Protein AF-0000000065806824 (afdb_homodimer)

Sequence (542 aa):
MERYPRQRLDDGRWQCVARPQYRYSCAISCLVSIFNHLFNRDMTLDECIAILFPDLKEDPRHYDFGPQASNSAVQSWFKTLCMHYGLSGTSCTIYKEQGRTRTACSKQEALKNIISALNTPRCALLYHCLNHYCIIVGYIISPSTPNRPSNHCVFSGDDGCTLKLLCADGTEAEDVDDSNIWLIVADCGKGTAPLRSLTWEFVHKDISTRPPYAYNARCPERGLLRKTESKGYIPVEIDSVLVNSTGVSTCVRSGGVIKGSSHCIIGFVSDMERYPRQRLDDGRWQCVARPQYRYSCAISCLVSIFNHLFNRDMTLDECIAILFPDLKEDPRHYDFGPQASNSAVQSWFKTLCMHYGLSGTSCTIYKEQGRTRTACSKQEALKNIISALNTPRCALLYHCLNHYCIIVGYIISPSTPNRPSNHCVFSGDDGCTLKLLCADGTEAEDVDDSNIWLIVADCGKGTAPLRSLTWEFVHKDISTRPPYAYNARCPERGLLRKTESKGYIPVEIDSVLVNSTGVSTCVRSGGVIKGSSHCIIGFVSD

Structure (mmCIF, N/CA/C/O backbone):
data_AF-0000000065806824-model_v1
#
loop_
_entity.id
_entity.type
_entity.pdbx_description
1 polymer 'Basic immunoglobulin-like variable motif-containing protein'
#
loop_
_atom_site.group_PDB
_atom_site.id
_atom_site.type_symbol
_atom_site.label_atom_id
_atom_site.label_alt_id
_atom_site.label_comp_id
_atom_site.label_asym_id
_atom_site.label_entity_id
_atom_site.label_seq_id
_atom_site.pdbx_PDB_ins_code
_atom_site.Cartn_x
_atom_site.Cartn_y
_atom_site.Cartn_z
_atom_site.occupancy
_atom_site.B_iso_or_equiv
_atom_site.auth_seq_id
_atom_site.auth_comp_id
_atom_site.auth_asym_id
_atom_site.auth_atom_id
_atom_site.pdbx_PDB_model_num
ATOM 1 N N . MET A 1 1 ? -27.656 11.898 -6.465 1 71.94 1 MET A N 1
ATOM 2 C CA . MET A 1 1 ? -26.609 11.547 -5.496 1 71.94 1 MET A CA 1
ATOM 3 C C . MET A 1 1 ? -25.266 11.398 -6.18 1 71.94 1 MET A C 1
ATOM 5 O O . MET A 1 1 ? -25.156 10.812 -7.258 1 71.94 1 MET A O 1
ATOM 9 N N . GLU A 1 2 ? -24.266 12.023 -5.641 1 86.69 2 GLU A N 1
ATOM 10 C CA . GLU A 1 2 ? -22.938 11.992 -6.258 1 86.69 2 GLU A CA 1
ATOM 11 C C . GLU A 1 2 ? -22.328 10.602 -6.172 1 86.69 2 GLU A C 1
ATOM 13 O O . GLU A 1 2 ? -22.375 9.961 -5.121 1 86.69 2 GLU A O 1
ATOM 18 N N . ARG A 1 3 ? -21.938 10.102 -7.32 1 91.06 3 ARG A N 1
ATOM 19 C CA . ARG A 1 3 ? -21.312 8.789 -7.414 1 91.06 3 ARG A CA 1
ATOM 20 C C . ARG A 1 3 ? -19.797 8.898 -7.395 1 91.06 3 ARG A C 1
ATOM 22 O O . ARG A 1 3 ? -19.234 9.789 -8.031 1 91.06 3 ARG A O 1
ATOM 29 N N . TYR A 1 4 ? -19.219 7.98 -6.539 1 94 4 TYR A N 1
ATOM 30 C CA . TYR A 1 4 ? -17.766 7.879 -6.488 1 94 4 TYR A CA 1
ATOM 31 C C . TYR A 1 4 ? -17.297 6.508 -6.961 1 94 4 TYR A C 1
ATOM 33 O O . TYR A 1 4 ? -18 5.512 -6.793 1 94 4 TYR A O 1
ATOM 41 N N . PRO A 1 5 ? -16.078 6.512 -7.605 1 93.31 5 PRO A N 1
ATOM 42 C CA . PRO A 1 5 ? -15.516 5.18 -7.832 1 93.31 5 PRO A CA 1
ATOM 43 C C . PRO A 1 5 ? -15.25 4.426 -6.531 1 93.31 5 PRO A C 1
ATOM 45 O O . PRO A 1 5 ? -14.938 5.043 -5.508 1 93.31 5 PRO A O 1
ATOM 48 N N . ARG A 1 6 ? -15.336 3.123 -6.547 1 92.56 6 ARG A N 1
ATOM 49 C CA . ARG A 1 6 ? -15.117 2.318 -5.348 1 92.56 6 ARG A CA 1
ATOM 50 C C . ARG A 1 6 ? -13.648 2.316 -4.945 1 92.56 6 ARG A C 1
ATOM 52 O O . ARG A 1 6 ? -13.305 1.971 -3.812 1 92.56 6 ARG A O 1
ATOM 59 N N . GLN A 1 7 ? -12.844 2.561 -5.859 1 94 7 GLN A N 1
ATOM 60 C CA . GLN A 1 7 ? -11.414 2.639 -5.559 1 94 7 GLN A CA 1
ATOM 61 C C . GLN A 1 7 ? -10.734 3.725 -6.387 1 94 7 GLN A C 1
ATOM 63 O O . GLN A 1 7 ? -11.117 3.965 -7.535 1 94 7 GLN A O 1
ATOM 68 N N . ARG A 1 8 ? -9.773 4.34 -5.738 1 94.62 8 ARG A N 1
ATOM 69 C CA . ARG A 1 8 ? -9.047 5.426 -6.391 1 94.62 8 ARG A CA 1
ATOM 70 C C . ARG A 1 8 ? -7.633 5.547 -5.84 1 94.62 8 ARG A C 1
ATOM 72 O O . ARG A 1 8 ? -7.422 5.441 -4.629 1 94.62 8 ARG A O 1
ATOM 79 N N . LEU A 1 9 ? -6.719 5.629 -6.73 1 93.75 9 LEU A N 1
ATOM 80 C CA . LEU A 1 9 ? -5.332 5.977 -6.438 1 93.75 9 LEU A CA 1
ATOM 81 C C . LEU A 1 9 ? -4.793 6.973 -7.457 1 93.75 9 LEU A C 1
ATOM 83 O O . LEU A 1 9 ? -4.688 6.656 -8.648 1 93.75 9 LEU A O 1
ATOM 87 N N . ASP A 1 10 ? -4.566 8.125 -7.082 1 86.56 10 ASP A N 1
ATOM 88 C CA . ASP A 1 10 ? -4.195 9.211 -7.988 1 86.56 10 ASP A CA 1
ATOM 89 C C . ASP A 1 10 ? -2.688 9.242 -8.219 1 86.56 10 ASP A C 1
ATOM 91 O O . ASP A 1 10 ? -1.917 9.477 -7.289 1 86.56 10 ASP A O 1
ATOM 95 N N . ASP A 1 11 ? -2.244 9.172 -9.422 1 85.69 11 ASP A N 1
ATOM 96 C CA . ASP A 1 11 ? -0.83 9.164 -9.789 1 85.69 11 ASP A CA 1
ATOM 97 C C . ASP A 1 11 ? -0.171 10.5 -9.438 1 85.69 11 ASP A C 1
ATOM 99 O O . ASP A 1 11 ? 0.972 10.531 -8.977 1 85.69 11 ASP A O 1
ATOM 103 N N . GLY A 1 12 ? -0.922 11.461 -9.656 1 85.56 12 GLY A N 1
ATOM 104 C CA . GLY A 1 12 ? -0.364 12.773 -9.383 1 85.56 12 GLY A CA 1
ATOM 105 C C . GLY A 1 12 ? -0.076 13 -7.906 1 85.56 12 GLY A C 1
ATOM 106 O O . GLY A 1 12 ? 0.788 13.805 -7.555 1 85.56 12 GLY A O 1
ATOM 107 N N . ARG A 1 13 ? -0.758 12.258 -7.078 1 90.56 13 ARG A N 1
ATOM 108 C CA . ARG A 1 13 ? -0.568 12.422 -5.641 1 90.56 13 ARG A CA 1
ATOM 109 C C . ARG A 1 13 ? 0.616 11.602 -5.145 1 90.56 13 ARG A C 1
ATOM 111 O O . ARG A 1 13 ? 1.545 12.141 -4.539 1 90.56 13 ARG A O 1
ATOM 118 N N . TRP A 1 14 ? 0.576 10.344 -5.48 1 90.5 14 TRP A N 1
ATOM 119 C CA . TRP A 1 14 ? 1.581 9.484 -4.859 1 90.5 14 TRP A CA 1
ATOM 120 C C . TRP A 1 14 ? 2.934 9.648 -5.543 1 90.5 14 TRP A C 1
ATOM 122 O O . TRP A 1 14 ? 3.98 9.461 -4.918 1 90.5 14 TRP A O 1
ATOM 132 N N . GLN A 1 15 ? 2.998 10.125 -6.754 1 88.81 15 GLN A N 1
ATOM 133 C CA . GLN A 1 15 ? 4.262 10.312 -7.457 1 88.81 15 GLN A CA 1
ATOM 134 C C . GLN A 1 15 ? 4.996 11.555 -6.945 1 88.81 15 GLN A C 1
ATOM 136 O O . GLN A 1 15 ? 6.203 11.695 -7.16 1 88.81 15 GLN A O 1
ATOM 141 N N . CYS A 1 16 ? 4.289 12.422 -6.309 1 90.56 16 CYS A N 1
ATOM 142 C CA . CYS A 1 16 ? 4.887 13.664 -5.816 1 90.56 16 CYS A CA 1
ATOM 143 C C . CYS A 1 16 ? 5.434 13.484 -4.406 1 90.56 16 CYS A C 1
ATOM 145 O O . CYS A 1 16 ? 6.008 14.414 -3.836 1 90.56 16 CYS A O 1
ATOM 147 N N . VAL A 1 17 ? 5.27 12.328 -3.875 1 92.75 17 VAL A N 1
ATOM 148 C CA . VAL A 1 17 ? 5.695 12.102 -2.498 1 92.75 17 VAL A CA 1
ATOM 149 C C . VAL A 1 17 ? 7.215 12.25 -2.398 1 92.75 17 VAL A C 1
ATOM 151 O O . VAL A 1 17 ? 7.957 11.562 -3.1 1 92.75 17 VAL A O 1
ATOM 154 N N . ALA A 1 18 ? 7.613 13.195 -1.574 1 93.38 18 ALA A N 1
ATOM 155 C CA . ALA A 1 18 ? 9.031 13.461 -1.332 1 93.38 18 ALA A CA 1
ATOM 156 C C . ALA A 1 18 ? 9.633 12.406 -0.405 1 93.38 18 ALA A C 1
ATOM 158 O O . ALA A 1 18 ? 9.531 12.523 0.819 1 93.38 18 ALA A O 1
ATOM 159 N N . ARG A 1 19 ? 10.266 11.5 -1.021 1 92.81 19 ARG A N 1
ATOM 160 C CA . ARG A 1 19 ? 10.867 10.375 -0.306 1 92.81 19 ARG A CA 1
ATOM 161 C C . ARG A 1 19 ? 12.289 10.125 -0.782 1 92.81 19 ARG A C 1
ATOM 163 O O . ARG A 1 19 ? 12.562 10.133 -1.985 1 92.81 19 ARG A O 1
ATOM 170 N N . PRO A 1 20 ? 13.281 9.906 0.121 1 92.88 20 PRO A N 1
ATOM 171 C CA . PRO A 1 20 ? 13.102 9.852 1.574 1 92.88 20 PRO A CA 1
ATOM 172 C C . PRO A 1 20 ? 13.117 11.234 2.223 1 92.88 20 PRO A C 1
ATOM 174 O O . PRO A 1 20 ? 13.555 12.211 1.6 1 92.88 20 PRO A O 1
ATOM 177 N N . GLN A 1 21 ? 12.625 11.234 3.461 1 95.19 21 GLN A N 1
ATOM 178 C CA . GLN A 1 21 ? 12.727 12.43 4.301 1 95.19 21 GLN A CA 1
ATOM 179 C C . GLN A 1 21 ? 14.086 12.508 4.984 1 95.19 21 GLN A C 1
ATOM 181 O O . GLN A 1 21 ? 14.805 11.508 5.062 1 95.19 21 GLN A O 1
ATOM 186 N N . TYR A 1 22 ? 14.438 13.766 5.461 1 94.25 22 TYR A N 1
ATOM 187 C CA . TYR A 1 22 ? 15.484 13.867 6.469 1 94.25 22 TYR A CA 1
ATOM 188 C C . TYR A 1 22 ? 15 13.344 7.816 1 94.25 22 TYR A C 1
ATOM 190 O O . TYR A 1 22 ? 13.797 13.148 8.016 1 94.25 22 TYR A O 1
ATOM 198 N N . ARG A 1 23 ? 15.992 13.148 8.672 1 90.69 23 ARG A N 1
ATOM 199 C CA . ARG A 1 23 ? 15.641 12.672 10 1 90.69 23 ARG A CA 1
ATOM 200 C C . ARG A 1 23 ? 14.656 13.625 10.68 1 90.69 23 ARG A C 1
ATOM 202 O O . ARG A 1 23 ? 14.883 14.836 10.711 1 90.69 23 ARG A O 1
ATOM 209 N N . TYR A 1 24 ? 13.547 13.086 11.094 1 93.88 24 TYR A N 1
ATOM 210 C CA . TYR A 1 24 ? 12.523 13.789 11.852 1 93.88 24 TYR A CA 1
ATOM 211 C C . TYR A 1 24 ? 11.93 14.938 11.047 1 93.88 24 TYR A C 1
ATOM 213 O O . TYR A 1 24 ? 11.586 15.984 11.602 1 93.88 24 TYR A O 1
ATOM 221 N N . SER A 1 25 ? 11.875 14.789 9.711 1 95.94 25 SER A N 1
ATOM 222 C CA . SER A 1 25 ? 11.344 15.859 8.867 1 95.94 25 SER A CA 1
ATOM 223 C C . SER A 1 25 ? 10.094 15.398 8.125 1 95.94 25 SER A C 1
ATOM 225 O O . SER A 1 25 ? 9.805 15.883 7.023 1 95.94 25 SER A O 1
ATOM 227 N N . CYS A 1 26 ? 9.352 14.461 8.664 1 96.88 26 CYS A N 1
ATOM 228 C CA . CYS A 1 26 ? 8.203 13.906 7.961 1 96.88 26 CYS A CA 1
ATOM 229 C C . CYS A 1 26 ? 7.168 14.992 7.672 1 96.88 26 CYS A C 1
ATOM 231 O O . CYS A 1 26 ? 6.535 14.984 6.617 1 96.88 26 CYS A O 1
ATOM 233 N N . ALA A 1 27 ? 7.016 15.93 8.609 1 98.19 27 ALA A N 1
ATOM 234 C CA . ALA A 1 27 ? 6.043 17 8.406 1 98.19 27 ALA A CA 1
ATOM 235 C C . ALA A 1 27 ? 6.418 17.844 7.191 1 98.19 27 ALA A C 1
ATOM 237 O O . ALA A 1 27 ? 5.57 18.141 6.34 1 98.19 27 ALA A O 1
ATOM 238 N N . ILE A 1 28 ? 7.629 18.219 7.113 1 97.94 28 ILE A N 1
ATOM 239 C CA . ILE A 1 28 ? 8.109 19.062 6.023 1 97.94 28 ILE A CA 1
ATOM 240 C C . ILE A 1 28 ? 8.055 18.281 4.707 1 97.94 28 ILE A C 1
ATOM 242 O O . ILE A 1 28 ? 7.633 18.828 3.682 1 97.94 28 ILE A O 1
ATOM 246 N N . SER A 1 29 ? 8.492 17.031 4.734 1 97.12 29 SER A N 1
ATOM 247 C CA . SER A 1 29 ? 8.477 16.203 3.529 1 97.12 29 SER A CA 1
ATOM 248 C C . SER A 1 29 ? 7.051 16.016 3.018 1 97.12 29 SER A C 1
ATOM 250 O O . SER A 1 29 ? 6.809 16.062 1.81 1 97.12 29 SER A O 1
ATOM 252 N N . CYS A 1 30 ? 6.125 15.812 3.914 1 98.25 30 CYS A N 1
ATOM 253 C CA . CYS A 1 30 ? 4.727 15.711 3.514 1 98.25 30 CYS A CA 1
ATOM 254 C C . CYS A 1 30 ? 4.23 17.016 2.906 1 98.25 30 CYS A C 1
ATOM 256 O O . CYS A 1 30 ? 3.504 17 1.911 1 98.25 30 CYS A O 1
ATOM 258 N N . LEU A 1 31 ? 4.637 18.062 3.531 1 98.56 31 LEU A N 1
ATOM 259 C CA . LEU A 1 31 ? 4.238 19.375 3.016 1 98.56 31 LEU A CA 1
ATOM 260 C C . LEU A 1 31 ? 4.758 19.578 1.597 1 98.56 31 LEU A C 1
ATOM 262 O O . LEU A 1 31 ? 4.02 20.047 0.721 1 98.56 31 LEU A O 1
ATOM 266 N N . VAL A 1 32 ? 5.988 19.266 1.354 1 97.25 32 VAL A N 1
ATOM 267 C CA . VAL A 1 32 ? 6.586 19.375 0.028 1 97.25 32 VAL A CA 1
ATOM 268 C C . VAL A 1 32 ? 5.797 18.516 -0.966 1 97.25 32 VAL A C 1
ATOM 270 O O . VAL A 1 32 ? 5.492 18.969 -2.072 1 97.25 32 VAL A O 1
ATOM 273 N N . SER A 1 33 ? 5.445 17.312 -0.589 1 96.81 33 SER A N 1
ATOM 274 C CA . SER A 1 33 ? 4.688 16.391 -1.431 1 96.81 33 SER A CA 1
ATOM 275 C C . SER A 1 33 ? 3.336 16.984 -1.815 1 96.81 33 SER A C 1
ATOM 277 O O . SER A 1 33 ? 2.963 16.984 -2.99 1 96.81 33 SER A O 1
ATOM 279 N N . ILE A 1 34 ? 2.678 17.484 -0.844 1 97.94 34 ILE A N 1
ATOM 280 C CA . ILE A 1 34 ? 1.346 18.062 -1.02 1 97.94 34 ILE A CA 1
ATOM 281 C C . ILE A 1 34 ? 1.428 19.297 -1.898 1 97.94 34 ILE A C 1
ATOM 283 O O . ILE A 1 34 ? 0.639 19.469 -2.832 1 97.94 34 ILE A O 1
ATOM 287 N N . PHE A 1 35 ? 2.361 20.125 -1.573 1 98.12 35 PHE A N 1
ATOM 288 C CA . PHE A 1 35 ? 2.527 21.375 -2.309 1 98.12 35 PHE A CA 1
ATOM 289 C C . PHE A 1 35 ? 2.826 21.109 -3.779 1 98.12 35 PHE A C 1
ATOM 291 O O . PHE A 1 35 ? 2.246 21.734 -4.664 1 98.12 35 PHE A O 1
ATOM 298 N N . ASN A 1 36 ? 3.723 20.188 -4.066 1 95.88 36 ASN A N 1
ATOM 299 C CA . ASN A 1 36 ? 4.07 19.828 -5.434 1 95.88 36 ASN A CA 1
ATOM 300 C C . ASN A 1 36 ? 2.865 19.266 -6.188 1 95.88 36 ASN A C 1
ATOM 302 O O . ASN A 1 36 ? 2.68 19.547 -7.371 1 95.88 36 ASN A O 1
ATOM 306 N N . HIS A 1 37 ? 2.07 18.547 -5.531 1 96.25 37 HIS A N 1
ATOM 307 C CA . HIS A 1 37 ? 0.864 18.016 -6.156 1 96.25 37 HIS A CA 1
ATOM 308 C C . HIS A 1 37 ? -0.13 19.125 -6.469 1 96.25 37 HIS A C 1
ATOM 310 O O . HIS A 1 37 ? -0.609 19.25 -7.598 1 96.25 37 HIS A O 1
ATOM 316 N N . LEU A 1 38 ? -0.401 19.953 -5.48 1 97.62 38 LEU A N 1
ATOM 317 C CA . LEU A 1 38 ? -1.462 20.953 -5.605 1 97.62 38 LEU A CA 1
ATOM 318 C C . LEU A 1 38 ? -1.103 22 -6.648 1 97.62 38 LEU A C 1
ATOM 320 O O . LEU A 1 38 ? -1.979 22.5 -7.355 1 97.62 38 LEU A O 1
ATOM 324 N N . PHE A 1 39 ? 0.138 22.297 -6.758 1 97.44 39 PHE A N 1
ATOM 325 C CA . PHE A 1 39 ? 0.513 23.422 -7.59 1 97.44 39 PHE A CA 1
ATOM 326 C C . PHE A 1 39 ? 1.396 22.984 -8.75 1 97.44 39 PHE A C 1
ATOM 328 O O . PHE A 1 39 ? 1.996 23.812 -9.43 1 97.44 39 PHE A O 1
ATOM 335 N N . ASN A 1 40 ? 1.471 21.672 -9.023 1 93.88 40 ASN A N 1
ATOM 336 C CA . ASN A 1 40 ? 2.264 21.109 -10.109 1 93.88 40 ASN A CA 1
ATOM 337 C C . ASN A 1 40 ? 3.674 21.688 -10.133 1 93.88 40 ASN A C 1
ATOM 339 O O . ASN A 1 40 ? 4.113 22.234 -11.148 1 93.88 40 ASN A O 1
ATOM 343 N N . ARG A 1 41 ? 4.383 21.484 -9.008 1 94.19 41 ARG A N 1
ATOM 344 C CA . ARG A 1 41 ? 5.75 21.969 -8.836 1 94.19 41 ARG A CA 1
ATOM 345 C C . ARG A 1 41 ? 6.707 20.812 -8.555 1 94.19 41 ARG A C 1
ATOM 347 O O . ARG A 1 41 ? 6.285 19.656 -8.43 1 94.19 41 ARG A O 1
ATOM 354 N N . ASP A 1 42 ? 7.961 21.188 -8.562 1 90.5 42 ASP A N 1
ATOM 355 C CA . ASP A 1 42 ? 9.008 20.219 -8.25 1 90.5 42 ASP A CA 1
ATOM 356 C C . ASP A 1 42 ? 9.969 20.766 -7.195 1 90.5 42 ASP A C 1
ATOM 358 O O . ASP A 1 42 ? 11.188 20.75 -7.391 1 90.5 42 ASP A O 1
ATOM 362 N N . MET A 1 43 ? 9.328 21.266 -6.137 1 93.69 43 MET A N 1
ATOM 363 C CA . MET A 1 43 ? 10.117 21.797 -5.035 1 93.69 43 MET A CA 1
ATOM 364 C C . MET A 1 43 ? 10.852 20.688 -4.293 1 93.69 43 MET A C 1
ATOM 366 O O . MET A 1 43 ? 10.258 19.641 -3.998 1 93.69 43 MET A O 1
ATOM 370 N N . THR A 1 44 ? 12.125 20.875 -4.066 1 91.88 44 THR A N 1
ATOM 371 C CA . THR A 1 44 ? 12.891 19.906 -3.291 1 91.88 44 THR A CA 1
ATOM 372 C C . THR A 1 44 ? 12.75 20.172 -1.797 1 91.88 44 THR A C 1
ATOM 374 O O . THR A 1 44 ? 12.312 21.266 -1.395 1 91.88 44 THR A O 1
ATOM 377 N N . LEU A 1 45 ? 13.141 19.203 -1.023 1 94.56 45 LEU A N 1
ATOM 378 C CA . LEU A 1 45 ? 13.117 19.359 0.426 1 94.56 45 LEU A CA 1
ATOM 379 C C . LEU A 1 45 ? 14.047 20.484 0.863 1 94.56 45 LEU A C 1
ATOM 381 O O . LEU A 1 45 ? 13.695 21.297 1.727 1 94.56 45 LEU A O 1
ATOM 385 N N . ASP A 1 46 ? 15.18 20.562 0.233 1 93.81 46 ASP A N 1
ATOM 386 C CA . ASP A 1 46 ? 16.156 21.578 0.576 1 93.81 46 ASP A CA 1
ATOM 387 C C . ASP A 1 46 ? 15.625 22.984 0.265 1 93.81 46 ASP A C 1
ATOM 389 O O . ASP A 1 46 ? 15.836 23.922 1.039 1 93.81 46 ASP A O 1
ATOM 393 N N . GLU A 1 47 ? 15.023 23.078 -0.851 1 94.31 47 GLU A N 1
ATOM 394 C CA . GLU A 1 47 ? 14.422 24.359 -1.207 1 94.31 47 GLU A CA 1
ATOM 395 C C . GLU A 1 47 ? 13.359 24.781 -0.2 1 94.31 47 GLU A C 1
ATOM 397 O O . GLU A 1 47 ? 13.305 25.938 0.221 1 94.31 47 GLU A O 1
ATOM 402 N N . CYS A 1 48 ? 12.555 23.875 0.156 1 97.12 48 CYS A N 1
ATOM 403 C CA . CYS A 1 48 ? 11.5 24.156 1.127 1 97.12 48 CYS A CA 1
ATOM 404 C C . CYS A 1 48 ? 12.086 24.594 2.463 1 97.12 48 CYS A C 1
ATOM 406 O O . CYS A 1 48 ? 11.633 25.562 3.059 1 97.12 48 CYS A O 1
ATOM 408 N N . ILE A 1 49 ? 13.094 23.875 2.908 1 97 49 ILE A N 1
ATOM 409 C CA . ILE A 1 49 ? 13.727 24.172 4.188 1 97 49 ILE A CA 1
ATOM 410 C C . ILE A 1 49 ? 14.352 25.562 4.141 1 97 49 ILE A C 1
ATOM 412 O O . ILE A 1 49 ? 14.273 26.312 5.113 1 97 49 ILE A O 1
ATOM 416 N N . ALA A 1 50 ? 14.922 25.875 3.043 1 96.69 50 ALA A N 1
ATOM 417 C CA . ALA A 1 50 ? 15.539 27.188 2.898 1 96.69 50 ALA A CA 1
ATOM 418 C C . ALA A 1 50 ? 14.5 28.297 3.02 1 96.69 50 ALA A C 1
ATOM 420 O O . ALA A 1 50 ? 14.797 29.375 3.539 1 96.69 50 ALA A O 1
ATOM 421 N N . ILE A 1 51 ? 13.32 28.062 2.531 1 98.12 51 ILE A N 1
ATOM 422 C CA . ILE A 1 51 ? 12.25 29.062 2.568 1 98.12 51 ILE A CA 1
ATOM 423 C C . ILE A 1 51 ? 11.672 29.141 3.979 1 98.12 51 ILE A C 1
ATOM 425 O O . ILE A 1 51 ? 11.477 30.234 4.512 1 98.12 51 ILE A O 1
ATOM 429 N N . LEU A 1 52 ? 11.422 28.031 4.594 1 98.06 52 LEU A N 1
ATOM 430 C CA . LEU A 1 52 ? 10.711 27.969 5.867 1 98.06 52 LEU A CA 1
ATOM 431 C C . LEU A 1 52 ? 11.641 28.312 7.027 1 98.06 52 LEU A C 1
ATOM 433 O O . LEU A 1 52 ? 11.195 28.812 8.062 1 98.06 52 LEU A O 1
ATOM 437 N N . PHE A 1 53 ? 12.906 27.984 6.852 1 97 53 PHE A N 1
ATOM 438 C CA . PHE A 1 53 ? 13.906 28.188 7.898 1 97 53 PHE A CA 1
ATOM 439 C C . PHE A 1 53 ? 15.109 28.938 7.355 1 97 53 PHE A C 1
ATOM 441 O O . PHE A 1 53 ? 16.234 28.422 7.367 1 97 53 PHE A O 1
ATOM 448 N N . PRO A 1 54 ? 14.922 30.156 7.066 1 95.81 54 PRO A N 1
ATOM 449 C CA . PRO A 1 54 ? 15.992 30.938 6.426 1 95.81 54 PRO A CA 1
ATOM 450 C C . PRO A 1 54 ? 17.203 31.125 7.332 1 95.81 54 PRO A C 1
ATOM 452 O O . PRO A 1 54 ? 18.328 31.281 6.84 1 95.81 54 PRO A O 1
ATOM 455 N N . ASP A 1 55 ? 17.047 31.047 8.633 1 95.5 55 ASP A N 1
ATOM 456 C CA . ASP A 1 55 ? 18.141 31.297 9.57 1 95.5 55 ASP A CA 1
ATOM 457 C C . ASP A 1 55 ? 18.797 29.984 10 1 95.5 55 ASP A C 1
ATOM 459 O O . ASP A 1 55 ? 19.688 30 10.852 1 95.5 55 ASP A O 1
ATOM 463 N N . LEU A 1 56 ? 18.297 28.906 9.438 1 94.69 56 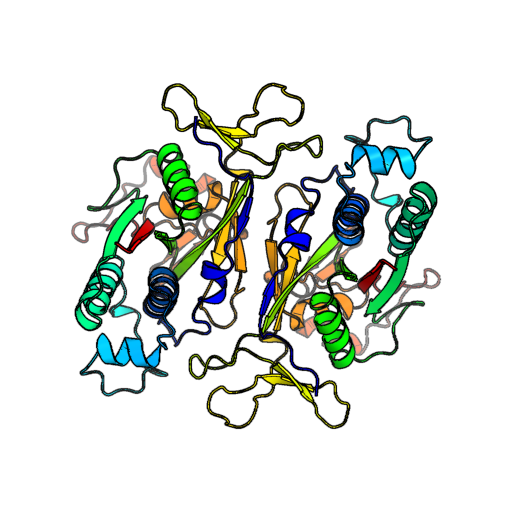LEU A N 1
ATOM 464 C CA . LEU A 1 56 ? 18.891 27.625 9.805 1 94.69 56 LEU A CA 1
ATOM 465 C C . LEU A 1 56 ? 20.344 27.547 9.328 1 94.69 56 LEU A C 1
ATOM 467 O O . LEU A 1 56 ? 20.609 27.625 8.125 1 94.69 56 LEU A O 1
ATOM 471 N N . LYS A 1 57 ? 21.297 27.359 10.172 1 92.81 57 LYS A N 1
ATOM 472 C CA . LYS A 1 57 ? 22.719 27.297 9.836 1 92.81 57 LYS A CA 1
ATOM 473 C C . LYS A 1 57 ? 23.203 25.859 9.773 1 92.81 57 LYS A C 1
ATOM 475 O O . LYS A 1 57 ? 24.156 25.547 9.055 1 92.81 57 LYS A O 1
ATOM 480 N N . GLU A 1 58 ? 22.547 25 10.391 1 92.31 58 GLU A N 1
ATOM 481 C CA . GLU A 1 58 ? 22.938 23.594 10.453 1 92.31 58 GLU A CA 1
ATOM 482 C C . GLU A 1 58 ? 22.562 22.859 9.172 1 92.31 58 GLU A C 1
ATOM 484 O O . GLU A 1 58 ? 21.641 23.266 8.461 1 92.31 58 GLU A O 1
ATOM 489 N N . ASP A 1 59 ? 23.328 21.875 8.961 1 93.25 59 ASP A N 1
ATOM 490 C CA . ASP A 1 59 ? 22.984 20.969 7.879 1 93.25 59 ASP A CA 1
ATOM 491 C C . ASP A 1 59 ? 21.656 20.266 8.148 1 93.25 59 ASP A C 1
ATOM 493 O O . ASP A 1 59 ? 21.5 19.594 9.172 1 93.25 59 ASP A O 1
ATOM 497 N N . PRO A 1 60 ? 20.672 20.469 7.223 1 91.62 60 PRO A N 1
ATOM 498 C CA . PRO A 1 60 ? 19.359 19.844 7.438 1 91.62 60 PRO A CA 1
ATOM 499 C C . PRO A 1 60 ? 19.469 18.328 7.688 1 91.62 60 PRO A C 1
ATOM 501 O O . PRO A 1 60 ? 18.594 17.75 8.344 1 91.62 60 PRO A O 1
ATOM 504 N N . ARG A 1 61 ? 20.469 17.672 7.223 1 90.69 61 ARG A N 1
ATOM 505 C CA . ARG A 1 61 ? 20.656 16.234 7.367 1 90.69 61 ARG A CA 1
ATOM 506 C C . ARG A 1 61 ? 20.859 15.852 8.828 1 90.69 61 ARG A C 1
ATOM 508 O O . ARG A 1 61 ? 20.594 14.711 9.219 1 90.69 61 ARG A O 1
ATOM 515 N N . HIS A 1 62 ? 21.219 16.766 9.523 1 91.12 62 HIS A N 1
ATOM 516 C CA . HIS A 1 62 ? 21.547 16.469 10.914 1 91.12 62 HIS A CA 1
ATOM 517 C C . HIS A 1 62 ? 20.672 17.266 11.875 1 91.12 62 HIS A C 1
ATOM 519 O O . HIS A 1 62 ? 20.859 17.188 13.094 1 91.12 62 HIS A O 1
ATOM 525 N N . TYR A 1 63 ? 19.812 17.953 11.328 1 93.88 63 TYR A N 1
ATOM 526 C CA . TYR A 1 63 ? 18.953 18.797 12.141 1 93.88 63 TYR A CA 1
ATOM 527 C C . TYR A 1 63 ? 17.703 18.047 12.57 1 93.88 63 TYR A C 1
ATOM 529 O O . TYR A 1 63 ? 17.125 17.281 11.781 1 93.88 63 TYR A O 1
ATOM 537 N N . ASP A 1 64 ? 17.25 18.25 13.781 1 94.44 64 ASP A N 1
ATOM 538 C CA . ASP A 1 64 ? 16.016 17.672 14.289 1 94.44 64 ASP A CA 1
ATOM 539 C C . ASP A 1 64 ? 14.828 18.609 14.094 1 94.44 64 ASP A C 1
ATOM 541 O O . ASP A 1 64 ? 14.609 19.516 14.898 1 94.44 64 ASP A O 1
ATOM 545 N N . PHE A 1 65 ? 14.031 18.297 13.102 1 95.12 65 PHE A N 1
ATOM 546 C CA . PHE A 1 65 ? 12.898 19.156 12.773 1 95.12 65 PHE A CA 1
ATOM 547 C C . PHE A 1 65 ? 11.695 18.828 13.641 1 95.12 65 PHE A C 1
ATOM 549 O O . PHE A 1 65 ? 10.664 19.5 13.578 1 95.12 65 PHE A O 1
ATOM 556 N N . GLY A 1 66 ? 11.773 17.812 14.492 1 93.19 66 GLY A N 1
ATOM 557 C CA . GLY A 1 66 ? 10.68 17.281 15.305 1 93.19 66 GLY A CA 1
ATOM 558 C C . GLY A 1 66 ? 10.023 18.344 16.172 1 93.19 66 GLY A C 1
ATOM 559 O O . GLY A 1 66 ? 8.805 18.531 16.125 1 93.19 66 GLY A O 1
ATOM 560 N N . PRO A 1 67 ? 10.805 19.047 16.922 1 92.88 67 PRO A N 1
ATOM 561 C CA . PRO A 1 67 ? 10.242 20.047 17.828 1 92.88 67 PRO A CA 1
ATOM 562 C C . PRO A 1 67 ? 9.492 21.156 17.094 1 92.88 67 PRO A C 1
ATOM 564 O O . PRO A 1 67 ? 8.625 21.797 17.672 1 92.88 67 PRO A O 1
ATOM 567 N N . GLN A 1 68 ? 9.742 21.359 15.828 1 93.5 68 GLN A N 1
ATOM 568 C CA . GLN A 1 68 ? 9.125 22.438 15.062 1 93.5 68 GLN A CA 1
ATOM 569 C C . GLN A 1 68 ? 7.824 21.984 14.414 1 93.5 68 GLN A C 1
ATOM 571 O O . GLN A 1 68 ? 7.035 22.797 13.938 1 93.5 68 GLN A O 1
ATOM 576 N N . ALA A 1 69 ? 7.664 20.703 14.398 1 95.5 69 ALA A N 1
ATOM 577 C CA . ALA A 1 69 ? 6.527 20.156 13.664 1 95.5 69 ALA A CA 1
ATOM 578 C C . ALA A 1 69 ? 5.273 20.125 14.531 1 95.5 69 ALA A C 1
ATOM 580 O O . ALA A 1 69 ? 5.344 19.766 15.711 1 95.5 69 ALA A O 1
ATOM 581 N N . SER A 1 70 ? 4.219 20.547 14.094 1 95.94 70 SER A N 1
ATOM 582 C CA . SER A 1 70 ? 2.873 20.469 14.656 1 95.94 70 SER A CA 1
ATOM 583 C C . SER A 1 70 ? 1.814 20.656 13.57 1 95.94 70 SER A C 1
ATOM 585 O O . SER A 1 70 ? 2.131 21.047 12.453 1 95.94 70 SER A O 1
ATOM 587 N N . ASN A 1 71 ? 0.6 20.328 13.883 1 96.94 71 ASN A N 1
ATOM 588 C CA . ASN A 1 71 ? -0.483 20.531 12.922 1 96.94 71 ASN A CA 1
ATOM 589 C C . ASN A 1 71 ? -0.582 21.984 12.484 1 96.94 71 ASN A C 1
ATOM 591 O O . ASN A 1 71 ? -0.668 22.281 11.297 1 96.94 71 ASN A O 1
ATOM 595 N N . SER A 1 72 ? -0.542 22.844 13.484 1 96.56 72 SER A N 1
ATOM 596 C CA . SER A 1 72 ? -0.625 24.266 13.195 1 96.56 72 SER A CA 1
ATOM 597 C C . SER A 1 72 ? 0.597 24.75 12.414 1 96.56 72 SER A C 1
ATOM 599 O O . SER A 1 72 ? 0.488 25.625 11.555 1 96.56 72 SER A O 1
ATOM 601 N N . ALA A 1 73 ? 1.729 24.234 12.75 1 97.88 73 ALA A N 1
ATOM 602 C CA . ALA A 1 73 ? 2.951 24.609 12.047 1 97.88 73 ALA A CA 1
ATOM 603 C C . ALA A 1 73 ? 2.869 24.25 10.57 1 97.88 73 ALA A C 1
ATOM 605 O O . ALA A 1 73 ? 3.203 25.047 9.695 1 97.88 73 ALA A O 1
ATOM 606 N N . VAL A 1 74 ? 2.414 23.062 10.281 1 98.56 74 VAL A N 1
ATOM 607 C CA . VAL A 1 74 ? 2.346 22.594 8.898 1 98.56 74 VAL A CA 1
ATOM 608 C C . VAL A 1 74 ? 1.376 23.469 8.102 1 98.56 74 VAL A C 1
ATOM 610 O O . VAL A 1 74 ? 1.647 23.828 6.957 1 98.56 74 VAL A O 1
ATOM 613 N N . GLN A 1 75 ? 0.308 23.812 8.703 1 98.44 75 GLN A N 1
ATOM 614 C CA . GLN A 1 75 ? -0.659 24.688 8.055 1 98.44 75 GLN A CA 1
ATOM 615 C C . GLN A 1 75 ? -0.065 26.078 7.809 1 98.44 75 GLN A C 1
ATOM 617 O O . GLN A 1 75 ? -0.256 26.656 6.742 1 98.44 75 GLN A O 1
ATOM 622 N N . SER A 1 76 ? 0.601 26.562 8.812 1 98.5 76 SER A N 1
ATOM 623 C CA . SER A 1 76 ? 1.256 27.859 8.672 1 98.5 76 SER A CA 1
ATOM 624 C C . SER A 1 76 ? 2.334 27.828 7.594 1 98.5 76 SER A C 1
ATOM 626 O O . SER A 1 76 ? 2.48 28.781 6.82 1 98.5 76 SER A O 1
ATOM 628 N N . TRP A 1 77 ? 3.119 26.75 7.613 1 98.81 77 TRP A N 1
ATOM 629 C CA . TRP A 1 77 ? 4.156 26.594 6.602 1 98.81 77 TRP A CA 1
ATOM 630 C C . TRP A 1 77 ? 3.553 26.578 5.199 1 98.81 77 TRP A C 1
ATOM 632 O O . TRP A 1 77 ? 4.141 27.109 4.258 1 98.81 77 TRP A O 1
ATOM 642 N N . PHE A 1 78 ? 2.381 25.953 4.996 1 98.81 78 PHE A N 1
ATOM 643 C CA . PHE A 1 78 ? 1.693 25.938 3.711 1 98.81 78 PHE A CA 1
ATOM 644 C C . PHE A 1 78 ? 1.365 27.359 3.25 1 98.81 78 PHE A C 1
ATOM 646 O O . PHE A 1 78 ? 1.594 27.703 2.09 1 98.81 78 PHE A O 1
ATOM 653 N N . LYS A 1 79 ? 0.865 28.109 4.16 1 98.5 79 LYS A N 1
ATOM 654 C CA . LYS A 1 79 ? 0.553 29.5 3.861 1 98.5 79 LYS A CA 1
ATOM 655 C C . LYS A 1 79 ? 1.81 30.281 3.473 1 98.5 79 LYS A C 1
ATOM 657 O O . LYS A 1 79 ? 1.792 31.062 2.521 1 98.5 79 LYS A O 1
ATOM 662 N N . THR A 1 80 ? 2.838 30.062 4.23 1 98.69 80 THR A N 1
ATOM 663 C CA . THR A 1 80 ? 4.109 30.719 3.959 1 98.69 80 THR A CA 1
ATOM 664 C C . THR A 1 80 ? 4.602 30.391 2.553 1 98.69 80 THR A C 1
ATOM 666 O O . THR A 1 80 ? 5.059 31.266 1.824 1 98.69 80 THR A O 1
ATOM 669 N N . LEU A 1 81 ? 4.531 29.109 2.178 1 98.75 81 LEU A N 1
ATOM 670 C CA . LEU A 1 81 ? 4.949 28.703 0.843 1 98.75 81 LEU A CA 1
ATOM 671 C C . LEU A 1 81 ? 4.074 29.344 -0.226 1 98.75 81 LEU A C 1
ATOM 673 O O . LEU A 1 81 ? 4.574 29.781 -1.262 1 98.75 81 LEU A O 1
ATOM 677 N N . CYS A 1 82 ? 2.775 29.391 0.027 1 98.69 82 CYS A N 1
ATOM 678 C CA . CYS A 1 82 ? 1.87 30.047 -0.911 1 98.69 82 CYS A CA 1
ATOM 679 C C . CYS A 1 82 ? 2.258 31.5 -1.112 1 98.69 82 CYS A C 1
ATOM 681 O O . CYS A 1 82 ? 2.346 31.969 -2.248 1 98.69 82 CYS A O 1
ATOM 683 N N . MET A 1 83 ? 2.52 32.188 -0.021 1 98.44 83 MET A N 1
ATOM 684 C CA . MET A 1 83 ? 2.91 33.594 -0.094 1 98.44 83 MET A CA 1
ATOM 685 C C . MET A 1 83 ? 4.227 33.75 -0.847 1 98.44 83 MET A C 1
ATOM 687 O O . MET A 1 83 ? 4.359 34.625 -1.697 1 98.44 83 MET A O 1
ATOM 691 N N . HIS A 1 84 ? 5.125 32.906 -0.542 1 98.5 84 HIS A N 1
ATOM 692 C CA . HIS A 1 84 ? 6.441 32.969 -1.166 1 98.5 84 HIS A CA 1
ATOM 693 C C . HIS A 1 84 ? 6.344 32.844 -2.682 1 98.5 84 HIS A C 1
ATOM 695 O O . HIS A 1 84 ? 7.031 33.562 -3.418 1 98.5 84 HIS A O 1
ATOM 701 N N . TYR A 1 85 ? 5.508 31.953 -3.172 1 98.19 85 TYR A N 1
ATOM 702 C CA . TYR A 1 85 ? 5.434 31.656 -4.598 1 98.19 85 TYR A CA 1
ATOM 703 C C . TYR A 1 85 ? 4.305 32.438 -5.258 1 98.19 85 TYR A C 1
ATOM 705 O O . TYR A 1 85 ? 4.059 32.312 -6.457 1 98.19 85 TYR A O 1
ATOM 713 N N . GLY A 1 86 ? 3.605 33.25 -4.551 1 98.12 86 GLY A N 1
ATOM 714 C CA . GLY A 1 86 ? 2.496 34 -5.09 1 98.12 86 GLY A CA 1
ATOM 715 C C . GLY A 1 86 ? 1.309 33.156 -5.484 1 98.12 86 GLY A C 1
ATOM 716 O O . GLY A 1 86 ? 0.677 33.406 -6.516 1 98.12 86 GLY A O 1
ATOM 717 N N . LEU A 1 87 ? 1.106 32.094 -4.754 1 98.19 87 LEU A N 1
ATOM 718 C CA . LEU A 1 87 ? 0.017 31.141 -5.012 1 98.19 87 LEU A CA 1
ATOM 719 C C . LEU A 1 87 ? -1.082 31.281 -3.965 1 98.19 87 LEU A C 1
ATOM 721 O O . LEU A 1 87 ? -0.875 31.922 -2.924 1 98.19 87 LEU A O 1
ATOM 725 N N . SER A 1 88 ? -2.244 30.812 -4.27 1 98.06 88 SER A N 1
ATOM 726 C CA . SER A 1 88 ? -3.385 30.875 -3.365 1 98.06 88 SER A CA 1
ATOM 727 C C . SER A 1 88 ? -3.846 29.484 -2.949 1 98.06 88 SER A C 1
ATOM 729 O O . SER A 1 88 ? -4.133 28.641 -3.801 1 98.06 88 SER A O 1
ATOM 731 N N . GLY A 1 89 ? -3.814 29.219 -1.701 1 97.94 89 GLY A N 1
ATOM 732 C CA . GLY A 1 89 ? -4.27 27.969 -1.123 1 97.94 89 GLY A CA 1
ATOM 733 C C . GLY A 1 89 ? -4.672 28.094 0.335 1 97.94 89 GLY A C 1
ATOM 734 O O . GLY A 1 89 ? -4.34 29.078 0.992 1 97.94 89 GLY A O 1
ATOM 735 N N . THR A 1 90 ? -5.492 27.125 0.794 1 97.81 90 THR A N 1
ATOM 736 C CA . THR A 1 90 ? -5.945 27.125 2.18 1 97.81 90 THR A CA 1
ATOM 737 C C . THR A 1 90 ? -5.84 25.719 2.77 1 97.81 90 THR A C 1
ATOM 739 O O . THR A 1 90 ? -5.617 24.75 2.043 1 97.81 90 THR A O 1
ATOM 742 N N . SER A 1 91 ? -5.805 25.703 4.012 1 97.75 91 SER A N 1
ATOM 743 C CA . SER A 1 91 ? -5.809 24.438 4.73 1 97.75 91 SER A CA 1
ATOM 744 C C . SER A 1 91 ? -6.84 24.438 5.855 1 97.75 91 SER A C 1
ATOM 746 O O . SER A 1 91 ? -7.227 25.5 6.344 1 97.75 91 SER A O 1
ATOM 748 N N . CYS A 1 92 ? -7.344 23.266 6.199 1 95.94 92 CYS A N 1
ATOM 749 C CA . CYS A 1 92 ? -8.266 23.125 7.32 1 95.94 92 CYS A CA 1
ATOM 750 C C . CYS A 1 92 ? -8.211 21.719 7.902 1 95.94 92 CYS A C 1
ATOM 752 O O . CYS A 1 92 ? -7.836 20.766 7.211 1 95.94 92 CYS A O 1
ATOM 754 N N . THR A 1 93 ? -8.539 21.609 9.148 1 96.88 93 THR A N 1
ATOM 755 C CA . THR A 1 93 ? -8.695 20.281 9.758 1 96.88 93 THR A CA 1
ATOM 756 C C . THR A 1 93 ? -10 19.625 9.312 1 96.88 93 THR A C 1
ATOM 758 O O . THR A 1 93 ? -11.078 20.188 9.516 1 96.88 93 THR A O 1
ATOM 761 N N . ILE A 1 94 ? -9.891 18.469 8.719 1 96.62 94 ILE A 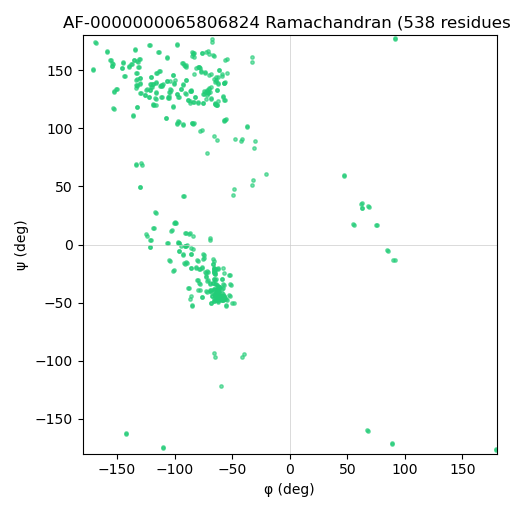N 1
ATOM 762 C CA . ILE A 1 94 ? -11.039 17.75 8.172 1 96.62 94 ILE A CA 1
ATOM 763 C C . ILE A 1 94 ? -11.664 16.875 9.25 1 96.62 94 ILE A C 1
ATOM 765 O O . ILE A 1 94 ? -12.883 16.734 9.32 1 96.62 94 ILE A O 1
ATOM 769 N N . TYR A 1 95 ? -10.797 16.344 10.016 1 98.31 95 TYR A N 1
ATOM 770 C CA . TYR A 1 95 ? -11.297 15.406 11.023 1 98.31 95 TYR A CA 1
ATOM 771 C C . TYR A 1 95 ? -10.367 15.359 12.227 1 98.31 95 TYR A C 1
ATOM 773 O O . TYR A 1 95 ? -9.195 15 12.102 1 98.31 95 TYR A O 1
ATOM 781 N N . LYS A 1 96 ? -10.797 15.711 13.32 1 97.44 96 LYS A N 1
ATOM 782 C CA . LYS A 1 96 ? -10.141 15.672 14.625 1 97.44 96 LYS A CA 1
ATOM 783 C C . LYS A 1 96 ? -11.156 15.5 15.75 1 97.44 96 LYS A C 1
ATOM 785 O O . LYS A 1 96 ? -12.133 16.25 15.828 1 97.44 96 LYS A O 1
ATOM 790 N N . GLU A 1 97 ? -10.844 14.555 16.719 1 95.62 97 GLU A N 1
ATOM 791 C CA . GLU A 1 97 ? -11.867 14.234 17.719 1 95.62 97 GLU A CA 1
ATOM 792 C C . GLU A 1 97 ? -11.539 14.875 19.062 1 95.62 97 GLU A C 1
ATOM 794 O O . GLU A 1 97 ? -12.398 14.953 19.938 1 95.62 97 GLU A O 1
ATOM 799 N N . GLN A 1 98 ? -10.367 15.352 19.234 1 93.06 98 GLN A N 1
ATOM 800 C CA . GLN A 1 98 ? -9.961 15.828 20.547 1 93.06 98 GLN A CA 1
ATOM 801 C C . GLN A 1 98 ? -9.289 17.188 20.453 1 93.06 98 GLN A C 1
ATOM 803 O O . GLN A 1 98 ? -8.789 17.578 19.391 1 93.06 98 GLN A O 1
ATOM 808 N N . GLY A 1 99 ? -9.32 17.875 21.578 1 87.62 99 GLY A N 1
ATOM 809 C CA . GLY A 1 99 ? -8.594 19.125 21.688 1 87.62 99 GLY A CA 1
ATOM 810 C C . GLY A 1 99 ? -9.398 20.328 21.25 1 87.62 99 GLY A C 1
ATOM 811 O O . GLY A 1 99 ? -10.586 20.203 20.922 1 87.62 99 GLY A O 1
ATOM 812 N N . ARG A 1 100 ? -8.742 21.422 21.172 1 84.5 100 ARG A N 1
ATOM 813 C CA . ARG A 1 100 ? -9.391 22.703 20.891 1 84.5 100 ARG A CA 1
ATOM 814 C C . ARG A 1 100 ? -9.82 22.781 19.422 1 84.5 100 ARG A C 1
ATOM 816 O O . ARG A 1 100 ? -10.805 23.438 19.094 1 84.5 100 ARG A O 1
ATOM 823 N N . THR A 1 101 ? -9.102 22.047 18.547 1 87 101 THR A N 1
ATOM 824 C CA . THR A 1 101 ? -9.383 22.109 17.125 1 87 101 THR A CA 1
ATOM 825 C C . THR A 1 101 ? -10.234 20.922 16.688 1 87 101 THR A C 1
ATOM 827 O O . THR A 1 101 ? -10.219 20.531 15.516 1 87 101 THR A O 1
ATOM 830 N N . ARG A 1 102 ? -10.867 20.328 17.625 1 93.38 102 ARG A N 1
ATOM 831 C CA . ARG A 1 102 ? -11.742 19.203 17.328 1 93.38 102 ARG A CA 1
ATOM 832 C C . ARG A 1 102 ? -12.812 19.609 16.312 1 93.38 102 ARG A C 1
ATOM 834 O O . ARG A 1 102 ? -13.32 20.734 16.344 1 93.38 102 ARG A O 1
ATOM 841 N N . THR A 1 103 ? -13.078 18.75 15.398 1 95.69 103 THR A N 1
ATOM 842 C CA . THR A 1 103 ? -14.102 19 14.391 1 95.69 103 THR A CA 1
ATOM 843 C C . THR A 1 103 ? -15.461 18.484 14.859 1 95.69 103 THR A C 1
ATOM 845 O O . THR A 1 103 ? -15.539 17.516 15.602 1 95.69 103 THR A O 1
ATOM 848 N N . ALA A 1 104 ? -16.578 19.109 14.352 1 93.06 104 ALA A N 1
ATOM 849 C CA . ALA A 1 104 ? -17.938 18.781 14.766 1 93.06 104 ALA A CA 1
ATOM 850 C C . ALA A 1 104 ? -18.484 17.609 13.953 1 93.06 104 ALA A C 1
ATOM 852 O O . ALA A 1 104 ? -19.484 17 14.336 1 93.06 104 ALA A O 1
ATOM 853 N N . CYS A 1 105 ? -17.828 17.219 13.016 1 93.06 105 CYS A N 1
ATOM 854 C CA . CYS A 1 105 ? -18.391 16.219 12.117 1 93.06 105 CYS A CA 1
ATOM 855 C C . CYS A 1 105 ? -18.281 14.828 12.719 1 93.06 105 CYS A C 1
ATOM 857 O O . CYS A 1 105 ? -17.422 14.57 13.555 1 93.06 105 CYS A O 1
ATOM 859 N N . SER A 1 106 ? -19.25 13.984 12.266 1 93.75 106 SER A N 1
ATOM 860 C CA . SER A 1 106 ? -19.25 12.578 12.664 1 93.75 106 SER A CA 1
ATOM 861 C C . SER A 1 106 ? -18.188 11.797 11.891 1 93.75 106 SER A C 1
ATOM 863 O O . SER A 1 106 ? -17.641 12.289 10.898 1 93.75 106 SER A O 1
ATOM 865 N N . LYS A 1 107 ? -17.906 10.633 12.398 1 95.75 107 LYS A N 1
ATOM 866 C CA . LYS A 1 107 ? -17 9.711 11.727 1 95.75 107 LYS A CA 1
ATOM 867 C C . LYS A 1 107 ? -17.422 9.5 10.273 1 95.75 107 LYS A C 1
ATOM 869 O O . LYS A 1 107 ? -16.578 9.492 9.375 1 95.75 107 LYS A O 1
ATOM 874 N N . GLN A 1 108 ? -18.734 9.312 10.055 1 95.44 108 GLN A N 1
ATOM 875 C CA . GLN A 1 108 ? -19.25 9.055 8.711 1 95.44 108 GLN A CA 1
ATOM 876 C C . GLN A 1 108 ? -19.125 10.289 7.828 1 95.44 108 GLN A C 1
ATOM 878 O O . GLN A 1 108 ? -18.812 10.18 6.641 1 95.44 108 GLN A O 1
ATOM 883 N N . GLU A 1 109 ? -19.391 11.383 8.398 1 96.38 109 GLU A N 1
ATOM 884 C CA . GLU A 1 109 ? -19.234 12.633 7.648 1 96.38 109 GLU A CA 1
ATOM 885 C C . GLU A 1 109 ? -17.766 12.875 7.277 1 96.38 109 GLU A C 1
ATOM 887 O O . GLU A 1 109 ? -17.484 13.344 6.176 1 96.38 109 GLU A O 1
ATOM 892 N N . ALA A 1 110 ? -16.953 12.609 8.227 1 97.31 110 ALA A N 1
ATOM 893 C CA . ALA A 1 110 ? -15.516 12.734 7.965 1 97.31 110 ALA A CA 1
ATOM 894 C C . ALA A 1 110 ? -15.094 11.852 6.793 1 97.31 110 ALA A C 1
ATOM 896 O O . ALA A 1 110 ? -14.352 12.297 5.91 1 97.31 110 ALA A O 1
ATOM 897 N N . LEU A 1 111 ? -15.586 10.648 6.797 1 97.88 111 LEU A N 1
ATOM 898 C CA . LEU A 1 111 ? -15.281 9.734 5.707 1 97.88 111 LEU A CA 1
ATOM 899 C C . LEU A 1 111 ? -15.773 10.281 4.375 1 97.88 111 LEU A C 1
ATOM 901 O O . LEU A 1 111 ? -15.062 10.219 3.369 1 97.88 111 LEU A O 1
ATOM 905 N N . LYS A 1 112 ? -16.953 10.773 4.355 1 96.88 112 LYS A N 1
ATOM 906 C CA . LYS A 1 112 ? -17.516 11.391 3.15 1 96.88 112 LYS A CA 1
ATOM 907 C C . LYS A 1 112 ? -16.625 12.523 2.656 1 96.88 112 LYS A C 1
ATOM 909 O O . LYS A 1 112 ? -16.328 12.617 1.462 1 96.88 112 LYS A O 1
ATOM 914 N N . ASN A 1 113 ? -16.203 13.352 3.586 1 96.56 113 ASN A N 1
ATOM 915 C CA . ASN A 1 113 ? -15.32 14.461 3.229 1 96.56 113 ASN A CA 1
ATOM 916 C C . ASN A 1 113 ? -13.992 13.969 2.666 1 96.56 113 ASN A C 1
ATOM 918 O O . ASN A 1 113 ? -13.461 14.547 1.716 1 96.56 113 ASN A O 1
ATOM 922 N N . ILE A 1 114 ? -13.469 12.922 3.234 1 97.88 114 ILE A N 1
ATOM 923 C CA . ILE A 1 114 ? -12.195 12.352 2.809 1 97.88 114 ILE A CA 1
ATOM 924 C C . ILE A 1 114 ? -12.328 11.797 1.394 1 97.88 114 ILE A C 1
ATOM 926 O O . ILE A 1 114 ? -11.508 12.094 0.521 1 97.88 114 ILE A O 1
ATOM 930 N N . ILE A 1 115 ? -13.352 11.016 1.135 1 97.62 115 ILE A N 1
ATOM 931 C CA . ILE A 1 115 ? -13.57 10.414 -0.174 1 97.62 115 ILE A CA 1
ATOM 932 C C . ILE A 1 115 ? -13.82 11.508 -1.212 1 97.62 115 ILE A C 1
ATOM 934 O O . ILE A 1 115 ? -13.273 11.453 -2.316 1 97.62 115 ILE A O 1
ATOM 938 N N . SER A 1 116 ? -14.594 12.484 -0.811 1 96.12 116 SER A N 1
ATOM 939 C CA . SER A 1 116 ? -14.852 13.609 -1.711 1 96.12 116 SER A CA 1
ATOM 940 C C . SER A 1 116 ? -13.555 14.336 -2.066 1 96.12 116 SER A C 1
ATOM 942 O O . SER A 1 116 ? -13.312 14.648 -3.234 1 96.12 116 SER A O 1
ATOM 944 N N . ALA A 1 117 ? -12.758 14.547 -1.069 1 96.5 117 ALA A N 1
ATOM 945 C CA . ALA A 1 117 ? -11.492 15.25 -1.271 1 96.5 117 ALA A CA 1
ATOM 946 C C . ALA A 1 117 ? -10.578 14.469 -2.207 1 96.5 117 ALA A C 1
ATOM 948 O O . ALA A 1 117 ? -9.922 15.047 -3.072 1 96.5 117 ALA A O 1
ATOM 949 N N . LEU A 1 118 ? -10.555 13.164 -2.104 1 96.88 118 LEU A N 1
ATOM 950 C CA . LEU A 1 118 ? -9.664 12.32 -2.887 1 96.88 118 LEU A CA 1
ATOM 951 C C . LEU A 1 118 ? -10.148 12.211 -4.328 1 96.88 118 LEU A C 1
ATOM 953 O O . LEU A 1 118 ? -9.414 11.734 -5.199 1 96.88 118 LEU A O 1
ATOM 957 N N . ASN A 1 119 ? -11.359 12.648 -4.57 1 95.88 119 ASN A N 1
ATOM 958 C CA . ASN A 1 119 ? -11.883 12.656 -5.93 1 95.88 119 ASN A CA 1
ATOM 959 C C . ASN A 1 119 ? -11.852 14.055 -6.535 1 95.88 119 ASN A C 1
ATOM 961 O O . ASN A 1 119 ? -12.461 14.297 -7.582 1 95.88 119 ASN A O 1
ATOM 965 N N . THR A 1 120 ? -11.156 14.953 -5.879 1 91.81 120 THR A N 1
ATOM 966 C CA . THR A 1 120 ? -10.93 16.312 -6.363 1 91.81 120 THR A CA 1
ATOM 967 C C . THR A 1 120 ? -9.438 16.578 -6.555 1 91.81 120 THR A C 1
ATOM 969 O O . THR A 1 120 ? -8.656 16.484 -5.605 1 91.81 120 THR A O 1
ATOM 972 N N . PRO A 1 121 ? -8.945 16.922 -7.754 1 88.69 121 PRO A N 1
ATOM 973 C CA . PRO A 1 121 ? -7.516 17.094 -7.996 1 88.69 121 PRO A CA 1
ATOM 974 C C . PRO A 1 121 ? -6.938 18.297 -7.238 1 88.69 121 PRO A C 1
ATOM 976 O O . PRO A 1 121 ? -5.715 18.406 -7.09 1 88.69 121 PRO A O 1
ATOM 979 N N . ARG A 1 122 ? -7.723 19.188 -6.668 1 93.56 122 ARG A N 1
ATOM 980 C CA . ARG A 1 122 ? -7.242 20.406 -6.016 1 93.56 122 ARG A CA 1
ATOM 981 C C . ARG A 1 122 ? -7.203 20.234 -4.5 1 93.56 122 ARG A C 1
ATOM 983 O O . ARG A 1 122 ? -7.148 21.219 -3.762 1 93.56 122 ARG A O 1
ATOM 990 N N . CYS A 1 123 ? -7.227 19 -4.121 1 96.81 123 CYS A N 1
ATOM 991 C CA . CYS A 1 123 ? -7.203 18.75 -2.686 1 96.81 123 CYS A CA 1
ATOM 992 C C . CYS A 1 123 ? -6.137 17.719 -2.336 1 96.81 123 CYS A C 1
ATOM 994 O O . CYS A 1 123 ? -5.844 16.828 -3.133 1 96.81 123 CYS A O 1
ATOM 996 N N . ALA A 1 124 ? -5.504 17.891 -1.258 1 98 124 ALA A N 1
ATOM 997 C CA . ALA A 1 124 ? -4.562 16.922 -0.69 1 98 124 ALA A CA 1
ATOM 998 C C . ALA A 1 124 ? -4.828 16.703 0.796 1 98 124 ALA A C 1
ATOM 1000 O O . ALA A 1 124 ? -5.305 17.609 1.486 1 98 124 ALA A O 1
ATOM 1001 N N . LEU A 1 125 ? -4.582 15.523 1.295 1 98.5 125 LEU A N 1
ATOM 1002 C CA . LEU A 1 125 ? -4.914 15.164 2.67 1 98.5 125 LEU A CA 1
ATOM 1003 C C . LEU A 1 125 ? -3.674 14.703 3.426 1 98.5 125 LEU A C 1
ATOM 1005 O O . LEU A 1 125 ? -2.926 13.852 2.939 1 98.5 125 LEU A O 1
ATOM 1009 N N . LEU A 1 126 ? -3.438 15.289 4.539 1 98.81 126 LEU A N 1
ATOM 1010 C CA . LEU A 1 126 ? -2.377 14.93 5.473 1 98.81 126 LEU A CA 1
ATOM 1011 C C . LEU A 1 126 ? -2.947 14.211 6.688 1 98.81 126 LEU A C 1
ATOM 1013 O O . LEU A 1 126 ? -3.924 14.664 7.285 1 98.81 126 LEU A O 1
ATOM 1017 N N . TYR A 1 127 ? -2.426 13.047 7.02 1 98.88 127 TYR A N 1
ATOM 1018 C CA . TYR A 1 127 ? -2.826 12.258 8.18 1 98.88 127 TYR A CA 1
ATOM 1019 C C . TYR A 1 127 ? -1.759 12.305 9.266 1 98.88 127 TYR A C 1
ATOM 1021 O O . TYR A 1 127 ? -0.652 11.797 9.078 1 98.88 127 TYR A O 1
ATOM 1029 N N . HIS A 1 128 ? -2.059 12.984 10.328 1 98.62 128 HIS A N 1
ATOM 1030 C CA . HIS A 1 128 ? -1.217 12.953 11.516 1 98.62 128 HIS A CA 1
ATOM 1031 C C . HIS A 1 128 ? -1.557 11.758 12.398 1 98.62 128 HIS A C 1
ATOM 1033 O O . HIS A 1 128 ? -2.57 11.766 13.102 1 98.62 128 HIS A O 1
ATOM 1039 N N . CYS A 1 129 ? -0.726 10.781 12.367 1 97.88 129 CYS A N 1
ATOM 1040 C CA . CYS A 1 129 ? -0.929 9.57 13.156 1 97.88 129 CYS A CA 1
ATOM 1041 C C . CYS A 1 129 ? 0.096 9.477 14.281 1 97.88 129 CYS A C 1
ATOM 1043 O O . CYS A 1 129 ? 0.78 10.453 14.586 1 97.88 129 CYS A O 1
ATOM 1045 N N . LEU A 1 130 ? 0.08 8.383 14.992 1 96.31 130 LEU A N 1
ATOM 1046 C CA . LEU A 1 130 ? 0.945 8.234 16.156 1 96.31 130 LEU A CA 1
ATOM 1047 C C . LEU A 1 130 ? 2.406 8.461 15.781 1 96.31 130 LEU A C 1
ATOM 1049 O O . LEU A 1 130 ? 2.998 7.652 15.062 1 96.31 130 LEU A O 1
ATOM 1053 N N . ASN A 1 131 ? 2.947 9.531 16.172 1 92.94 131 ASN A N 1
ATOM 1054 C CA . ASN A 1 131 ? 4.352 9.914 16.062 1 92.94 131 ASN A CA 1
ATOM 1055 C C . ASN A 1 131 ? 4.801 10.008 14.617 1 92.94 131 ASN A C 1
ATOM 1057 O O . ASN A 1 131 ? 5.938 9.672 14.289 1 92.94 131 ASN A O 1
ATOM 1061 N N . HIS A 1 132 ? 3.848 10.461 13.758 1 96.81 132 HIS A N 1
ATOM 1062 C CA . HIS A 1 132 ? 4.215 10.461 12.344 1 96.81 132 HIS A CA 1
ATOM 1063 C C . HIS A 1 132 ? 3.174 11.195 11.508 1 96.81 132 HIS A C 1
ATOM 1065 O O . HIS A 1 132 ? 2.023 11.336 11.922 1 96.81 132 HIS A O 1
ATOM 1071 N N . TYR A 1 133 ? 3.611 11.797 10.391 1 98.19 133 TYR A N 1
ATOM 1072 C CA . TYR A 1 133 ? 2.732 12.328 9.352 1 98.19 133 TYR A CA 1
ATOM 1073 C C . TYR A 1 133 ? 2.809 11.492 8.086 1 98.19 133 TYR A C 1
ATOM 1075 O O . TYR A 1 133 ? 3.893 11.062 7.684 1 98.19 133 TYR A O 1
ATOM 1083 N N . CYS A 1 134 ? 1.694 11.227 7.465 1 97.88 134 CYS A N 1
ATOM 1084 C CA . CYS A 1 134 ? 1.592 10.562 6.172 1 97.88 134 CYS A CA 1
ATOM 1085 C C . CYS A 1 134 ? 0.614 11.289 5.258 1 97.88 134 CYS A C 1
ATOM 1087 O O . CYS A 1 134 ? -0.107 12.188 5.703 1 97.88 134 CYS A O 1
ATOM 1089 N N . ILE A 1 135 ? 0.672 10.891 3.998 1 98.38 135 ILE A N 1
ATOM 1090 C CA . ILE A 1 135 ? -0.232 11.484 3.02 1 98.38 135 ILE A CA 1
ATOM 1091 C C . ILE A 1 135 ? -1.258 10.453 2.566 1 98.38 135 ILE A C 1
ATOM 1093 O O . ILE A 1 135 ? -0.899 9.32 2.223 1 98.38 135 ILE A O 1
ATOM 1097 N N . ILE A 1 136 ? -2.549 10.805 2.664 1 98.5 136 ILE A N 1
ATOM 1098 C CA . ILE A 1 136 ? -3.568 9.93 2.102 1 98.5 136 ILE A CA 1
ATOM 1099 C C . ILE A 1 136 ? -3.656 10.141 0.591 1 98.5 136 ILE A C 1
ATOM 1101 O O . ILE A 1 136 ? -3.941 11.25 0.13 1 98.5 136 ILE A O 1
ATOM 1105 N N . VAL A 1 137 ? -3.455 9.055 -0.2 1 97.5 137 VAL A N 1
ATOM 1106 C CA . VAL A 1 137 ? -3.297 9.258 -1.637 1 97.5 137 VAL A CA 1
ATOM 1107 C C . VAL A 1 137 ? -4.371 8.469 -2.389 1 97.5 137 VAL A C 1
ATOM 1109 O O . VAL A 1 137 ? -4.449 8.539 -3.617 1 97.5 137 VAL A O 1
ATOM 1112 N N . GLY A 1 138 ? -5.176 7.75 -1.707 1 97.19 138 GLY A N 1
ATOM 1113 C CA . GLY A 1 138 ? -6.23 6.977 -2.344 1 97.19 138 GLY A CA 1
ATOM 1114 C C . GLY A 1 138 ? -7.062 6.18 -1.359 1 97.19 138 GLY A C 1
ATOM 1115 O O . GLY A 1 138 ? -6.934 6.352 -0.146 1 97.19 138 GLY A O 1
ATOM 1116 N N . TYR A 1 139 ? -7.969 5.398 -1.888 1 97.38 139 TYR A N 1
ATOM 1117 C CA . TYR A 1 139 ? -8.812 4.535 -1.07 1 97.38 139 TYR A CA 1
ATOM 1118 C C . TYR A 1 139 ? -9.297 3.332 -1.869 1 97.38 139 TYR A C 1
ATOM 1120 O O . TYR A 1 139 ? -9.266 3.344 -3.102 1 97.38 139 TYR A O 1
ATOM 1128 N N . ILE A 1 140 ? -9.617 2.295 -1.16 1 95.56 140 ILE A N 1
ATOM 1129 C CA . ILE A 1 140 ? -10.234 1.098 -1.713 1 95.56 140 ILE A CA 1
ATOM 1130 C C . ILE A 1 140 ? -11.43 0.687 -0.848 1 95.56 140 ILE A C 1
ATOM 1132 O O . ILE A 1 140 ? -11.273 0.445 0.352 1 95.56 140 ILE A O 1
ATOM 1136 N N . ILE A 1 141 ? -12.586 0.689 -1.446 1 94.88 141 ILE A N 1
ATOM 1137 C CA . ILE A 1 141 ? -13.781 0.155 -0.798 1 94.88 141 ILE A CA 1
ATOM 1138 C C . ILE A 1 141 ? -14.016 -1.282 -1.255 1 94.88 141 ILE A C 1
ATOM 1140 O O . ILE A 1 141 ? -14.391 -1.521 -2.404 1 94.88 141 ILE A O 1
ATOM 1144 N N . SER A 1 142 ? -13.742 -2.182 -0.38 1 91.69 142 SER A N 1
ATOM 1145 C CA . SER A 1 142 ? -13.836 -3.598 -0.721 1 91.69 142 SER A CA 1
ATOM 1146 C C . SER A 1 142 ? -15.25 -4.125 -0.507 1 91.69 142 SER A C 1
ATOM 1148 O O . SER A 1 142 ? -15.836 -3.928 0.557 1 91.69 142 SER A O 1
ATOM 1150 N N . PRO A 1 143 ? -15.742 -4.828 -1.512 1 88.75 143 PRO A N 1
ATOM 1151 C CA . PRO A 1 143 ? -17.031 -5.5 -1.279 1 88.75 143 PRO A CA 1
ATOM 1152 C C . PRO A 1 143 ? -16.922 -6.609 -0.232 1 88.75 143 PRO A C 1
ATOM 1154 O O . PRO A 1 143 ? -15.828 -7.094 0.059 1 88.75 143 PRO A O 1
ATOM 1157 N N . SER A 1 144 ? -18.094 -7.027 0.298 1 86.56 144 SER A N 1
ATOM 1158 C CA . SER A 1 144 ? -18.109 -8.078 1.308 1 86.56 144 SER A CA 1
ATOM 1159 C C . SER A 1 144 ? -18.125 -9.461 0.663 1 86.56 144 SER A C 1
ATOM 1161 O O . SER A 1 144 ? -17.812 -10.461 1.313 1 86.56 144 SER A O 1
ATOM 1163 N N . THR A 1 145 ? -18.531 -9.508 -0.585 1 83.88 145 THR A N 1
ATOM 1164 C CA . THR A 1 145 ? -18.609 -10.773 -1.308 1 83.88 145 THR A CA 1
ATOM 1165 C C . THR A 1 145 ? -17.984 -10.641 -2.699 1 83.88 145 THR A C 1
ATOM 1167 O O . THR A 1 145 ? -17.969 -9.547 -3.27 1 83.88 145 THR A O 1
ATOM 1170 N N . PRO A 1 146 ? -17.25 -11.75 -3.15 1 82.44 146 PRO A N 1
ATOM 1171 C CA . PRO A 1 146 ? -16.578 -11.68 -4.457 1 82.44 146 PRO A CA 1
ATOM 1172 C C . PRO A 1 146 ? -17.562 -11.391 -5.594 1 82.44 146 PRO A C 1
ATOM 1174 O O . PRO A 1 146 ? -17.141 -11.008 -6.691 1 82.44 146 PRO A O 1
ATOM 1177 N N . ASN A 1 147 ? -18.781 -11.617 -5.445 1 64.56 147 ASN A N 1
ATOM 1178 C CA . ASN A 1 147 ? -19.656 -11.555 -6.605 1 64.56 147 ASN A CA 1
ATOM 1179 C C . ASN A 1 147 ? -19.625 -10.172 -7.262 1 64.56 147 ASN A C 1
ATOM 1181 O O . ASN A 1 147 ? -18.875 -9.305 -6.844 1 64.56 147 ASN A O 1
ATOM 1185 N N . ARG A 1 148 ? -20.641 -9.312 -7.488 1 56.41 148 ARG A N 1
ATOM 1186 C CA . ARG A 1 148 ? -21.016 -8.266 -8.438 1 56.41 148 ARG A CA 1
ATOM 1187 C C . ARG A 1 148 ? -20.156 -7.02 -8.234 1 56.41 148 ARG A C 1
ATOM 1189 O O . ARG A 1 148 ? -20.438 -6.211 -7.344 1 56.41 148 ARG A O 1
ATOM 1196 N N . PRO A 1 149 ? -18.844 -7.18 -8.836 1 58.47 149 PRO A N 1
ATOM 1197 C CA . PRO A 1 149 ? -17.969 -6.02 -8.656 1 58.47 149 PRO A CA 1
ATOM 1198 C C . PRO A 1 149 ? -18.672 -4.703 -8.992 1 58.47 149 PRO A C 1
ATOM 1200 O O . PRO A 1 149 ? -19.234 -4.559 -10.078 1 58.47 149 PRO A O 1
ATOM 1203 N N . SER A 1 150 ? -19.312 -4.047 -8.008 1 63.5 150 SER A N 1
ATOM 1204 C CA . SER A 1 150 ? -19.734 -2.672 -8.266 1 63.5 150 SER A CA 1
ATOM 1205 C C . SER A 1 150 ? -18.531 -1.745 -8.391 1 63.5 150 SER A C 1
ATOM 1207 O O . SER A 1 150 ? -17.469 -2.01 -7.812 1 63.5 150 SER A O 1
ATOM 1209 N N . ASN A 1 151 ? -18.625 -0.883 -9.438 1 80.12 151 ASN A N 1
ATOM 1210 C CA . ASN A 1 151 ? -17.5 0.018 -9.664 1 80.12 151 ASN A CA 1
ATOM 1211 C C . ASN A 1 151 ? -17.719 1.369 -8.984 1 80.12 151 ASN A C 1
ATOM 1213 O O . ASN A 1 151 ? -16.812 2.201 -8.945 1 80.12 151 ASN A O 1
ATOM 1217 N N . HIS A 1 152 ? -18.984 1.387 -8.336 1 89.19 152 HIS A N 1
ATOM 1218 C CA . HIS A 1 152 ? -19.25 2.709 -7.789 1 89.19 152 HIS A CA 1
ATOM 1219 C C . HIS A 1 152 ? -19.859 2.611 -6.391 1 89.19 152 HIS A C 1
ATOM 1221 O O . HIS A 1 152 ? -20.469 1.6 -6.047 1 89.19 152 HIS A O 1
ATOM 1227 N N . CYS A 1 153 ? -19.656 3.67 -5.645 1 91.94 153 CYS A N 1
ATOM 1228 C CA . CYS A 1 153 ? -20.266 3.816 -4.328 1 91.94 153 CYS A CA 1
ATOM 1229 C C . CYS A 1 153 ? -20.953 5.168 -4.191 1 91.94 153 CYS A C 1
ATOM 1231 O O . CYS A 1 153 ? -20.719 6.074 -4.992 1 91.94 153 CYS A O 1
ATOM 1233 N N . VAL A 1 154 ? -21.875 5.242 -3.234 1 92.75 154 VAL A N 1
ATOM 1234 C CA . VAL A 1 154 ? -22.625 6.469 -2.969 1 92.75 154 VAL A CA 1
ATOM 1235 C C . VAL A 1 154 ? -22.781 6.66 -1.463 1 92.75 154 VAL A C 1
ATOM 1237 O O . VAL A 1 154 ? -22.703 5.695 -0.696 1 92.75 154 VAL A O 1
ATOM 1240 N N . PHE A 1 155 ? -22.922 7.926 -1.102 1 94.12 155 PHE A N 1
ATOM 1241 C CA . PHE A 1 155 ? -23.328 8.25 0.258 1 94.12 155 PHE A CA 1
ATOM 1242 C C . PHE A 1 155 ? -24.828 8.508 0.318 1 94.12 155 PHE A C 1
ATOM 1244 O O . PHE A 1 155 ? -25.375 9.266 -0.497 1 94.12 155 PHE A O 1
ATOM 1251 N N . SER A 1 156 ? -25.438 7.781 1.224 1 90.88 156 SER A N 1
ATOM 1252 C CA . SER A 1 156 ? -26.891 7.859 1.339 1 90.88 156 SER A CA 1
ATOM 1253 C C . SER A 1 156 ? -27.344 7.793 2.797 1 90.88 156 SER A C 1
ATOM 1255 O O . SER A 1 156 ? -26.547 8.086 3.703 1 90.88 156 SER A O 1
ATOM 1257 N N . GLY A 1 157 ? -28.625 7.492 2.998 1 86.81 157 GLY A N 1
ATOM 1258 C CA . GLY A 1 157 ? -29.172 7.449 4.344 1 86.81 157 GLY A CA 1
ATOM 1259 C C . GLY A 1 157 ? -29.75 8.781 4.789 1 86.81 157 GLY A C 1
ATOM 1260 O O . GLY A 1 157 ? -29.625 9.781 4.09 1 86.81 157 GLY A O 1
ATOM 1261 N N . ASP A 1 158 ? -30.297 8.797 5.984 1 86.12 158 ASP A N 1
ATOM 1262 C CA . ASP A 1 158 ? -31.016 9.961 6.5 1 86.12 158 ASP A CA 1
ATOM 1263 C C . ASP A 1 158 ? -30.062 11.148 6.676 1 86.12 158 ASP A C 1
ATOM 1265 O O . ASP A 1 158 ? -30.438 12.289 6.414 1 86.12 158 ASP A O 1
ATOM 1269 N N . ASP A 1 159 ? -28.859 10.836 7.023 1 84.75 159 ASP A N 1
ATOM 1270 C CA . ASP A 1 159 ? -27.906 11.914 7.25 1 84.75 159 ASP A CA 1
ATOM 1271 C C . ASP A 1 159 ? -27.062 12.172 6 1 84.75 159 ASP A C 1
ATOM 1273 O O . ASP A 1 159 ? -26.25 13.086 5.977 1 84.75 159 ASP A O 1
ATOM 1277 N N . GLY A 1 160 ? -27.25 11.336 5.02 1 89.31 160 GLY A N 1
ATOM 1278 C CA . GLY A 1 160 ? -26.531 11.5 3.771 1 89.31 160 GLY A CA 1
ATOM 1279 C C . GLY A 1 160 ? -25.078 11.07 3.869 1 89.31 160 GLY A C 1
ATOM 1280 O O . GLY A 1 160 ? -24.266 11.398 3.002 1 89.31 160 GLY A O 1
ATOM 1281 N N . CYS A 1 161 ? -24.734 10.297 4.914 1 91.06 161 CYS A N 1
ATOM 1282 C CA . CYS A 1 161 ? -23.312 10.008 5.148 1 91.06 161 CYS A CA 1
ATOM 1283 C C . CYS A 1 161 ? -23.078 8.5 5.215 1 91.06 161 CYS A C 1
ATOM 1285 O O . CYS A 1 161 ? -21.953 8.062 5.453 1 91.06 161 CYS A O 1
ATOM 1287 N N . THR A 1 162 ? -24.141 7.746 4.867 1 92.31 162 THR A N 1
ATOM 1288 C CA . THR A 1 162 ? -23.969 6.297 4.859 1 92.31 162 THR A CA 1
ATOM 1289 C C . THR A 1 162 ? -23.359 5.832 3.539 1 92.31 162 THR A C 1
ATOM 1291 O O . THR A 1 162 ? -23.938 6.055 2.473 1 92.31 162 THR A O 1
ATOM 1294 N N . LEU A 1 163 ? -22.266 5.176 3.672 1 94.88 163 LEU A N 1
ATOM 1295 C CA . LEU A 1 163 ? -21.578 4.695 2.475 1 94.88 163 LEU A CA 1
ATOM 1296 C C . LEU A 1 163 ? -22.188 3.385 1.988 1 94.88 163 LEU A C 1
ATOM 1298 O O . LEU A 1 163 ? -22.312 2.43 2.758 1 94.88 163 LEU A O 1
ATOM 1302 N N . LYS A 1 164 ? -22.562 3.359 0.69 1 92.06 164 LYS A N 1
ATOM 1303 C CA . LYS A 1 164 ? -23.141 2.164 0.081 1 92.06 164 LYS A CA 1
ATOM 1304 C C . LYS A 1 164 ? -22.438 1.827 -1.233 1 92.06 164 LYS A C 1
ATOM 1306 O O . LYS A 1 164 ? -22.094 2.723 -2.008 1 92.06 164 LYS A O 1
ATOM 1311 N N . LEU A 1 165 ? -22.219 0.57 -1.41 1 90.81 165 LEU A N 1
ATOM 1312 C CA . LEU A 1 165 ? -21.688 0.079 -2.682 1 90.81 165 LEU A CA 1
ATOM 1313 C C . LEU A 1 165 ? -22.828 -0.286 -3.631 1 90.81 165 LEU A C 1
ATOM 1315 O O . LEU A 1 165 ? -23.75 -1.011 -3.252 1 90.81 165 LEU A O 1
ATOM 1319 N N . LEU A 1 166 ? -22.641 0.271 -4.852 1 86.38 166 LEU A N 1
ATOM 1320 C CA . LEU A 1 166 ? -23.672 -0.008 -5.848 1 86.38 166 LEU A CA 1
ATOM 1321 C C . LEU A 1 166 ? -23.422 -1.353 -6.523 1 86.38 166 LEU A C 1
ATOM 1323 O O . LEU A 1 166 ? -22.281 -1.804 -6.617 1 86.38 166 LEU A O 1
ATOM 1327 N N . CYS A 1 167 ? -24.562 -2.006 -6.875 1 76.25 167 CYS A N 1
ATOM 1328 C CA . CYS A 1 167 ? -24.438 -3.291 -7.551 1 76.25 167 CYS A CA 1
ATOM 1329 C C . CYS A 1 167 ? -24.625 -3.137 -9.055 1 76.25 167 CYS A C 1
ATOM 1331 O O . CYS A 1 167 ? -25.406 -2.301 -9.508 1 76.25 167 CYS A O 1
ATOM 1333 N N . ALA A 1 168 ? -23.812 -3.904 -9.773 1 65.94 168 ALA A N 1
ATOM 1334 C CA . ALA A 1 168 ? -23.891 -3.842 -11.234 1 65.94 168 ALA A CA 1
ATOM 1335 C C . ALA A 1 168 ? -25.234 -4.355 -11.734 1 65.94 168 ALA A C 1
ATOM 1337 O O . ALA A 1 168 ? -25.734 -3.918 -12.773 1 65.94 168 ALA A O 1
ATOM 1338 N N . ASP A 1 169 ? -25.781 -5.215 -11.055 1 63.69 169 ASP A N 1
ATOM 1339 C CA . ASP A 1 169 ? -26.969 -5.887 -11.555 1 63.69 169 ASP A CA 1
ATOM 1340 C C . ASP A 1 169 ? -28.234 -5.141 -11.141 1 63.69 169 ASP A C 1
ATOM 1342 O O . ASP A 1 169 ? -29.344 -5.633 -11.344 1 63.69 169 ASP A O 1
ATOM 1346 N N . GLY A 1 170 ? -28.031 -4.027 -10.648 1 62.53 170 GLY A N 1
ATOM 1347 C CA . GLY A 1 170 ? -29.203 -3.242 -10.312 1 62.53 170 GLY A CA 1
ATOM 1348 C C . GLY A 1 170 ? -29.781 -3.578 -8.953 1 62.53 170 GLY A C 1
ATOM 1349 O O . GLY A 1 170 ? -30.812 -3.027 -8.555 1 62.53 170 GLY A O 1
ATOM 1350 N N . THR A 1 171 ? -29.203 -4.52 -8.422 1 66.88 171 THR A N 1
ATOM 1351 C CA . THR A 1 171 ? -29.703 -4.871 -7.102 1 66.88 171 THR A CA 1
ATOM 1352 C C . THR A 1 171 ? -29.406 -3.758 -6.098 1 66.88 171 THR A C 1
ATOM 1354 O O . THR A 1 171 ? -28.781 -2.756 -6.445 1 66.88 171 THR A O 1
ATOM 1357 N N . GLU A 1 172 ? -29.969 -4.023 -4.949 1 73.12 172 GLU A N 1
ATOM 1358 C CA . GLU A 1 172 ? -29.891 -3.037 -3.875 1 73.12 172 GLU A CA 1
ATOM 1359 C C . GLU A 1 172 ? -28.438 -2.791 -3.461 1 73.12 172 GLU A C 1
ATOM 1361 O O . GLU A 1 172 ? -27.641 -3.729 -3.389 1 73.12 172 GLU A O 1
ATOM 1366 N N . ALA A 1 173 ? -28.141 -1.565 -3.24 1 81.12 173 ALA A N 1
ATOM 1367 C CA . ALA A 1 173 ? -26.828 -1.139 -2.76 1 81.12 173 ALA A CA 1
ATOM 1368 C C . ALA A 1 173 ? -26.531 -1.729 -1.385 1 81.12 173 ALA A C 1
ATOM 1370 O O . ALA A 1 173 ? -27.438 -1.99 -0.602 1 81.12 173 ALA A O 1
ATOM 1371 N N . GLU A 1 174 ? -25.297 -2.074 -1.111 1 85.81 174 GLU A N 1
ATOM 1372 C CA . GLU A 1 174 ? -24.859 -2.688 0.141 1 85.81 174 GLU A CA 1
ATOM 1373 C C . GLU A 1 174 ? -24.141 -1.677 1.029 1 85.81 174 GLU A C 1
ATOM 1375 O O . GLU A 1 174 ? -23.297 -0.91 0.553 1 85.81 174 GLU A O 1
ATOM 1380 N N . ASP A 1 175 ? -24.562 -1.718 2.309 1 89.06 175 ASP A N 1
ATOM 1381 C CA . ASP A 1 175 ? -23.844 -0.912 3.281 1 89.06 175 ASP A CA 1
ATOM 1382 C C . ASP A 1 175 ? -22.406 -1.419 3.445 1 89.06 175 ASP A C 1
ATOM 1384 O O . ASP A 1 175 ? -22.172 -2.629 3.463 1 89.06 175 ASP A O 1
ATOM 1388 N N . VAL A 1 176 ? -21.562 -0.494 3.598 1 92.31 176 VAL A N 1
ATOM 1389 C CA . VAL A 1 176 ? -20.156 -0.878 3.713 1 92.31 176 VAL A CA 1
ATOM 1390 C C . VAL A 1 176 ? -19.703 -0.752 5.164 1 92.31 176 VAL A C 1
ATOM 1392 O O . VAL A 1 176 ? -19.922 0.282 5.801 1 92.31 176 VAL A O 1
ATOM 1395 N N . ASP A 1 177 ? -19.062 -1.806 5.652 1 91.81 177 ASP A N 1
ATOM 1396 C CA . ASP A 1 177 ? -18.469 -1.781 6.984 1 91.81 177 ASP A CA 1
ATOM 1397 C C . ASP A 1 177 ? -17.156 -1.001 6.988 1 91.81 177 ASP A C 1
ATOM 1399 O O . ASP A 1 177 ? -16.391 -1.066 6.031 1 91.81 177 ASP A O 1
ATOM 1403 N N . ASP A 1 178 ? -16.828 -0.352 8.133 1 93 178 ASP A N 1
ATOM 1404 C CA . ASP A 1 178 ? -15.602 0.435 8.266 1 93 178 ASP A CA 1
ATOM 1405 C C . ASP A 1 178 ? -14.359 -0.426 8.016 1 93 178 ASP A C 1
ATOM 1407 O O . ASP A 1 178 ? -13.336 0.073 7.551 1 93 178 ASP A O 1
ATOM 1411 N N . SER A 1 179 ? -14.461 -1.692 8.32 1 94.06 179 SER A N 1
ATOM 1412 C CA . SER A 1 179 ? -13.336 -2.604 8.172 1 94.06 179 SER A CA 1
ATOM 1413 C C . SER A 1 179 ? -13.086 -2.941 6.703 1 94.06 179 SER A C 1
ATOM 1415 O O . SER A 1 179 ? -12.047 -3.504 6.355 1 94.06 179 SER A O 1
ATOM 1417 N N . ASN A 1 180 ? -14 -2.529 5.84 1 94.56 180 ASN A N 1
ATOM 1418 C CA . ASN A 1 180 ? -13.859 -2.793 4.414 1 94.56 180 ASN A CA 1
ATOM 1419 C C . ASN A 1 180 ? -13.477 -1.532 3.643 1 94.56 180 ASN A C 1
ATOM 1421 O O . ASN A 1 180 ? -13.406 -1.549 2.414 1 94.56 180 ASN A O 1
ATOM 1425 N N . ILE A 1 181 ? -13.312 -0.46 4.383 1 97.25 181 ILE A N 1
ATOM 1426 C CA . ILE A 1 181 ? -12.867 0.803 3.805 1 97.25 181 ILE A CA 1
ATOM 1427 C C . ILE A 1 181 ? -11.383 1.009 4.09 1 97.25 181 ILE A C 1
ATOM 1429 O O . ILE A 1 181 ? -10.977 1.083 5.254 1 97.25 181 ILE A O 1
ATOM 1433 N N . TRP A 1 182 ? -10.648 1.09 3.047 1 97.94 182 TRP A N 1
ATOM 1434 C CA . TRP A 1 182 ? -9.203 1.198 3.188 1 97.94 182 TRP A CA 1
ATOM 1435 C C . TRP A 1 182 ? -8.695 2.529 2.637 1 97.94 182 TRP A C 1
ATOM 1437 O O . TRP A 1 182 ? -9.047 2.918 1.521 1 97.94 182 TRP A O 1
ATOM 1447 N N . LEU A 1 183 ? -7.91 3.215 3.395 1 98.44 183 LEU A N 1
ATOM 1448 C CA . LEU A 1 183 ? -7.191 4.395 2.928 1 98.44 183 LEU A CA 1
ATOM 1449 C C . LEU A 1 183 ? -5.758 4.039 2.539 1 98.44 183 LEU A C 1
ATOM 1451 O O . LEU A 1 183 ? -5.062 3.354 3.289 1 98.44 183 LEU A O 1
ATOM 1455 N N . ILE A 1 184 ? -5.402 4.449 1.392 1 98 184 ILE A N 1
ATOM 1456 C CA . ILE A 1 184 ? -4.023 4.262 0.955 1 98 184 ILE A CA 1
ATOM 1457 C C . ILE A 1 184 ? -3.176 5.453 1.398 1 98 184 ILE A C 1
ATOM 1459 O O . ILE A 1 184 ? -3.477 6.598 1.053 1 98 184 ILE A O 1
ATOM 1463 N N . VAL A 1 185 ? -2.119 5.141 2.113 1 98.12 185 VAL A N 1
ATOM 1464 C CA . VAL A 1 185 ? -1.282 6.203 2.66 1 98.12 185 VAL A CA 1
ATOM 1465 C C . VAL A 1 185 ? 0.133 6.086 2.102 1 98.12 185 VAL A C 1
ATOM 1467 O O . VAL A 1 185 ? 0.656 4.98 1.942 1 98.12 185 VAL A O 1
ATOM 1470 N N . ALA A 1 186 ? 0.69 7.191 1.765 1 97.75 186 ALA A N 1
ATOM 1471 C CA . ALA A 1 186 ? 2.086 7.293 1.35 1 97.75 186 ALA A CA 1
ATOM 1472 C C . ALA A 1 186 ? 2.961 7.809 2.488 1 97.75 186 ALA A C 1
ATOM 1474 O O . ALA A 1 186 ? 2.557 8.703 3.232 1 97.75 186 ALA A O 1
ATOM 1475 N N . ASP A 1 187 ? 4.121 7.215 2.619 1 97.12 187 ASP A N 1
ATOM 1476 C CA . ASP A 1 187 ? 5.043 7.52 3.711 1 97.12 187 ASP A CA 1
ATOM 1477 C C . ASP A 1 187 ? 6.379 8.031 3.178 1 97.12 187 ASP A C 1
ATOM 1479 O O . ASP A 1 187 ? 6.961 7.426 2.275 1 97.12 187 ASP A O 1
ATOM 1483 N N . CYS A 1 188 ? 6.875 9.078 3.797 1 95.94 188 CYS A N 1
ATOM 1484 C CA . CYS A 1 188 ? 8.117 9.688 3.336 1 95.94 188 CYS A CA 1
ATOM 1485 C C . CYS A 1 188 ? 9.32 9.102 4.066 1 95.94 188 CYS A C 1
ATOM 1487 O O . CYS A 1 188 ? 10.469 9.383 3.709 1 95.94 188 CYS A O 1
ATOM 1489 N N . GLY A 1 189 ? 9.031 8.328 5.031 1 94.06 189 GLY A N 1
ATOM 1490 C CA . GLY A 1 189 ? 10.102 7.812 5.867 1 94.06 189 GLY A CA 1
ATOM 1491 C C . GLY A 1 189 ? 10.984 6.805 5.152 1 94.06 189 GLY A C 1
ATOM 1492 O O . GLY A 1 189 ? 10.492 5.977 4.383 1 94.06 189 GLY A O 1
ATOM 1493 N N . LYS A 1 190 ? 12.25 6.969 5.637 1 87.62 190 LYS A N 1
ATOM 1494 C CA . LYS A 1 190 ? 13.195 5.984 5.117 1 87.62 190 LYS A CA 1
ATOM 1495 C C . LYS A 1 190 ? 12.984 4.621 5.77 1 87.62 190 LYS A C 1
ATOM 1497 O O . LYS A 1 190 ? 12.703 4.535 6.965 1 87.62 190 LYS A O 1
ATOM 1502 N N . GLY A 1 191 ? 12.906 3.568 5.152 1 87.06 191 GLY A N 1
ATOM 1503 C CA . GLY A 1 191 ? 12.805 2.227 5.707 1 87.06 191 GLY A CA 1
ATOM 1504 C C . GLY A 1 191 ? 11.375 1.779 5.941 1 87.06 191 GLY A C 1
ATOM 1505 O O . GLY A 1 191 ? 11.141 0.657 6.387 1 87.06 191 GLY A O 1
ATOM 1506 N N . THR A 1 192 ? 10.492 2.732 5.867 1 92.31 192 THR A N 1
ATOM 1507 C CA . THR A 1 192 ? 9.086 2.381 6 1 92.31 192 THR A CA 1
ATOM 1508 C C . THR A 1 192 ? 8.469 2.096 4.633 1 92.31 192 THR A C 1
ATOM 1510 O O . THR A 1 192 ? 8.977 2.555 3.609 1 92.31 192 THR A O 1
ATOM 1513 N N . ALA A 1 193 ? 7.457 1.326 4.656 1 96.19 193 ALA A N 1
ATOM 1514 C CA . ALA A 1 193 ? 6.762 1.053 3.4 1 96.19 193 ALA A CA 1
ATOM 1515 C C . ALA A 1 193 ? 6.262 2.344 2.758 1 96.19 193 ALA A C 1
ATOM 1517 O O . ALA A 1 193 ? 5.559 3.129 3.398 1 96.19 193 ALA A O 1
ATOM 1518 N N . PRO A 1 194 ? 6.598 2.561 1.51 1 96.69 194 PRO A N 1
ATOM 1519 C CA . PRO A 1 194 ? 6.219 3.822 0.868 1 96.69 194 PRO A CA 1
ATOM 1520 C C . PRO A 1 194 ? 4.715 3.939 0.636 1 96.69 194 PRO A C 1
ATOM 1522 O O . PRO A 1 194 ? 4.176 5.047 0.609 1 96.69 194 PRO A O 1
ATOM 1525 N N . LEU A 1 195 ? 4.039 2.855 0.366 1 96.62 195 LEU A N 1
ATOM 1526 C CA . LEU A 1 195 ? 2.594 2.793 0.192 1 96.62 195 LEU A CA 1
ATOM 1527 C C . LEU A 1 195 ? 1.99 1.682 1.043 1 96.62 195 LEU A C 1
ATOM 1529 O O . LEU A 1 195 ? 2.48 0.55 1.033 1 96.62 195 LEU A O 1
ATOM 1533 N N . ARG A 1 196 ? 0.953 2.004 1.782 1 96.44 196 ARG A N 1
ATOM 1534 C CA . ARG A 1 196 ? 0.26 1.015 2.602 1 96.44 196 ARG A CA 1
ATOM 1535 C C . ARG A 1 196 ? -1.237 1.299 2.654 1 96.44 196 ARG A C 1
ATOM 1537 O O . ARG A 1 196 ? -1.669 2.43 2.414 1 96.44 196 ARG A O 1
ATOM 1544 N N . SER A 1 197 ? -1.963 0.279 2.926 1 97.69 197 SER A N 1
ATOM 1545 C CA . SER A 1 197 ? -3.4 0.403 3.141 1 97.69 197 SER A CA 1
ATOM 1546 C C . SER A 1 197 ? -3.752 0.288 4.621 1 97.69 197 SER A C 1
ATOM 1548 O O . SER A 1 197 ? -3.338 -0.66 5.289 1 97.69 197 SER A O 1
ATOM 1550 N N . LEU A 1 198 ? -4.457 1.261 5.102 1 98.25 198 LEU A N 1
ATOM 1551 C CA . LEU A 1 198 ? -4.988 1.249 6.461 1 98.25 198 LEU A CA 1
ATOM 1552 C C . LEU A 1 198 ? -6.512 1.246 6.453 1 98.25 198 LEU A C 1
ATOM 1554 O O . LEU A 1 198 ? -7.133 1.986 5.684 1 98.25 198 LEU A O 1
ATOM 1558 N N . THR A 1 199 ? -7.113 0.481 7.328 1 98.06 199 THR A N 1
ATOM 1559 C CA . THR A 1 199 ? -8.57 0.522 7.367 1 98.06 199 THR A CA 1
ATOM 1560 C C . THR A 1 199 ? -9.055 1.819 8.008 1 98.06 199 THR A C 1
ATOM 1562 O O . THR A 1 199 ? -8.398 2.365 8.891 1 98.06 199 THR A O 1
ATOM 1565 N N . TRP A 1 200 ? -10.164 2.23 7.523 1 98.31 200 TRP A N 1
ATOM 1566 C CA . TRP A 1 200 ? -10.805 3.385 8.148 1 98.31 200 TRP A CA 1
ATOM 1567 C C . TRP A 1 200 ? -11.062 3.129 9.633 1 98.31 200 TRP A C 1
ATOM 1569 O O . TRP A 1 200 ? -10.969 4.043 10.453 1 98.31 200 TRP A O 1
ATOM 1579 N N . GLU A 1 201 ? -11.367 1.911 9.977 1 97.56 201 GLU A N 1
ATOM 1580 C CA . GLU A 1 201 ? -11.57 1.523 11.367 1 97.56 201 GLU A CA 1
ATOM 1581 C C . GLU A 1 201 ? -10.336 1.828 12.203 1 97.56 201 GLU A C 1
ATOM 1583 O O . GLU A 1 201 ? -10.438 2.428 13.281 1 97.56 201 GLU A O 1
ATOM 1588 N N . PHE A 1 202 ? -9.172 1.447 11.719 1 97.88 202 PHE A N 1
ATOM 1589 C CA . PHE A 1 202 ? -7.938 1.632 12.469 1 97.88 202 PHE A CA 1
ATOM 1590 C C . PHE A 1 202 ? -7.535 3.102 12.5 1 97.88 202 PHE A C 1
ATOM 1592 O O . PHE A 1 202 ? -7.02 3.592 13.508 1 97.88 202 PHE A O 1
ATOM 1599 N N . VAL A 1 203 ? -7.699 3.801 11.383 1 98.44 203 VAL A N 1
ATOM 1600 C CA . VAL A 1 203 ? -7.398 5.227 11.328 1 98.44 203 VAL A CA 1
ATOM 1601 C C . VAL A 1 203 ? -8.258 5.973 12.352 1 98.44 203 VAL A C 1
ATOM 1603 O O . VAL A 1 203 ? -7.75 6.797 13.117 1 98.44 203 VAL A O 1
ATOM 1606 N N . HIS A 1 204 ? -9.555 5.641 12.367 1 98.06 204 HIS A N 1
ATOM 1607 C CA . HIS A 1 204 ? -10.453 6.27 13.328 1 98.06 204 HIS A CA 1
ATOM 1608 C C . HIS A 1 204 ? -10.047 5.93 14.758 1 98.06 204 HIS A C 1
ATOM 1610 O O . HIS A 1 204 ? -10.102 6.789 15.641 1 98.06 204 HIS A O 1
ATOM 1616 N N . LYS A 1 205 ? -9.727 4.695 14.984 1 97.44 205 LYS A N 1
ATOM 1617 C CA . LYS A 1 205 ? -9.305 4.285 16.328 1 97.44 205 LYS A CA 1
ATOM 1618 C C . LYS A 1 205 ? -8.078 5.078 16.781 1 97.44 205 LYS A C 1
ATOM 1620 O O . LYS A 1 205 ? -7.992 5.484 17.938 1 97.44 205 LYS A O 1
ATOM 1625 N N . ASP A 1 206 ? -7.113 5.23 15.953 1 98 206 ASP A N 1
ATOM 1626 C CA . ASP A 1 206 ? -5.938 6.043 16.25 1 98 206 ASP A CA 1
ATOM 1627 C C . ASP A 1 206 ? -6.34 7.457 16.656 1 98 206 ASP A C 1
ATOM 1629 O O . ASP A 1 206 ? -5.879 7.973 17.672 1 98 206 ASP A O 1
ATOM 1633 N N . ILE A 1 207 ? -7.227 8.07 15.883 1 97.88 207 ILE A N 1
ATOM 1634 C CA . ILE A 1 207 ? -7.621 9.461 16.078 1 97.88 207 ILE A CA 1
ATOM 1635 C C . ILE A 1 207 ? -8.477 9.578 17.344 1 97.88 207 ILE A C 1
ATOM 1637 O O . ILE A 1 207 ? -8.391 10.57 18.062 1 97.88 207 ILE A O 1
ATOM 1641 N N . SER A 1 208 ? -9.211 8.539 17.656 1 96.31 208 SER A N 1
ATOM 1642 C CA . SER A 1 208 ? -10.195 8.617 18.734 1 96.31 208 SER A CA 1
ATOM 1643 C C . SER A 1 208 ? -9.594 8.211 20.062 1 96.31 208 SER A C 1
ATOM 1645 O O . SER A 1 208 ? -10.18 8.469 21.125 1 96.31 208 SER A O 1
ATOM 1647 N N . THR A 1 209 ? -8.492 7.562 20.094 1 95.88 209 THR A N 1
ATOM 1648 C CA . THR A 1 209 ? -7.887 7.094 21.344 1 95.88 209 THR A CA 1
ATOM 1649 C C . THR A 1 209 ? -7.312 8.258 22.141 1 95.88 209 THR A C 1
ATOM 1651 O O . THR A 1 209 ? -6.566 9.078 21.594 1 95.88 209 THR A O 1
ATOM 1654 N N . ARG A 1 210 ? -7.602 8.32 23.391 1 92.5 210 ARG A N 1
ATOM 1655 C CA . ARG A 1 210 ? -7.211 9.445 24.234 1 92.5 210 ARG A CA 1
ATOM 1656 C C . ARG A 1 210 ? -5.984 9.102 25.078 1 92.5 210 ARG A C 1
ATOM 1658 O O . ARG A 1 210 ? -5.844 7.965 25.547 1 92.5 210 ARG A O 1
ATOM 1665 N N . PRO A 1 211 ? -5.199 10.18 25.266 1 88.56 211 PRO A N 1
ATOM 1666 C CA . PRO A 1 211 ? -4.117 9.969 26.234 1 88.56 211 PRO A CA 1
ATOM 1667 C C . PRO A 1 211 ? -4.629 9.578 27.625 1 88.56 211 PRO A C 1
ATOM 1669 O O . PRO A 1 211 ? -5.711 10.016 28.031 1 88.56 211 PRO A O 1
ATOM 1672 N N . PRO A 1 212 ? -3.854 8.703 28.391 1 90.38 212 PRO A N 1
ATOM 1673 C CA . PRO A 1 212 ? -2.465 8.312 28.141 1 90.38 212 PRO A CA 1
ATOM 1674 C C . PRO A 1 212 ? -2.352 7.129 27.188 1 90.38 212 PRO A C 1
ATOM 1676 O O . PRO A 1 212 ? -1.265 6.578 27 1 90.38 212 PRO A O 1
ATOM 1679 N N . TYR A 1 213 ? -3.484 6.699 26.516 1 92.62 213 TYR A N 1
ATOM 1680 C CA . TYR A 1 213 ? -3.471 5.578 25.594 1 92.62 213 TYR A CA 1
ATOM 1681 C C . TYR A 1 213 ? -3.252 6.059 24.156 1 92.62 213 TYR A C 1
ATOM 1683 O O . TYR A 1 213 ? -3.412 7.246 23.875 1 92.62 213 TYR A O 1
ATOM 1691 N N . ALA A 1 214 ? -2.764 5.141 23.406 1 94.69 214 ALA A N 1
ATOM 1692 C CA . ALA A 1 214 ? -2.566 5.406 21.984 1 94.69 214 ALA A CA 1
ATOM 1693 C C . ALA A 1 214 ? -2.803 4.148 21.156 1 94.69 214 ALA A C 1
ATOM 1695 O O . ALA A 1 214 ? -2.781 3.035 21.672 1 94.69 214 ALA A O 1
ATOM 1696 N N . TYR A 1 215 ? -3.201 4.332 19.953 1 96.5 215 TYR A N 1
ATOM 1697 C CA . TYR A 1 215 ? -3.344 3.262 18.969 1 96.5 215 TYR A CA 1
ATOM 1698 C C . TYR A 1 215 ? -2.561 3.578 17.703 1 96.5 215 TYR A C 1
ATOM 1700 O O . TYR A 1 215 ? -2.629 4.695 17.188 1 96.5 215 TYR A O 1
ATOM 1708 N N . ASN A 1 216 ? -1.786 2.594 17.359 1 96.5 216 ASN A N 1
ATOM 1709 C CA . ASN A 1 216 ? -0.996 2.744 16.141 1 96.5 216 ASN A CA 1
ATOM 1710 C C . ASN A 1 216 ? -1.664 2.062 14.945 1 96.5 216 ASN A C 1
ATOM 1712 O O . ASN A 1 216 ? -1.569 0.845 14.789 1 96.5 216 ASN A O 1
ATOM 1716 N N . ALA A 1 217 ? -2.291 2.887 14.039 1 97.25 217 ALA A N 1
ATOM 1717 C CA . ALA A 1 217 ? -3.016 2.338 12.891 1 97.25 217 ALA A CA 1
ATOM 1718 C C . ALA A 1 217 ? -2.062 1.649 11.922 1 97.25 217 ALA A C 1
ATOM 1720 O O . ALA A 1 217 ? -2.484 0.82 11.109 1 97.25 217 ALA A O 1
ATOM 1721 N N . ARG A 1 218 ? -0.767 1.989 11.883 1 95.12 218 ARG A N 1
ATOM 1722 C CA . ARG A 1 218 ? 0.22 1.412 10.977 1 95.12 218 ARG A CA 1
ATOM 1723 C C . ARG A 1 218 ? 0.727 0.073 11.5 1 95.12 218 ARG A C 1
ATOM 1725 O O . ARG A 1 218 ? 1.364 -0.686 10.766 1 95.12 218 ARG A O 1
ATOM 1732 N N . CYS A 1 219 ? 0.537 -0.136 12.805 1 93.56 219 CYS A N 1
ATOM 1733 C CA . CYS A 1 219 ? 0.918 -1.383 13.461 1 93.56 219 CYS A CA 1
ATOM 1734 C C . CYS A 1 219 ? -0.204 -1.893 14.359 1 93.56 219 CYS A C 1
ATOM 1736 O O . CYS A 1 219 ? -0.031 -2 15.57 1 93.56 219 CYS A O 1
ATOM 1738 N N . PRO A 1 220 ? -1.285 -2.324 13.742 1 93 220 PRO A N 1
ATOM 1739 C CA . PRO A 1 220 ? -2.457 -2.688 14.547 1 93 220 PRO A CA 1
ATOM 1740 C C . PRO A 1 220 ? -2.211 -3.904 15.43 1 93 220 PRO A C 1
ATOM 1742 O O . PRO A 1 220 ? -2.885 -4.074 16.453 1 93 220 PRO A O 1
ATOM 1745 N N . GLU A 1 221 ? -1.201 -4.711 15.086 1 87.94 221 GLU A N 1
ATOM 1746 C CA . GLU A 1 221 ? -0.903 -5.922 15.844 1 87.94 221 GLU A CA 1
ATOM 1747 C C . GLU A 1 221 ? -0.42 -5.59 17.25 1 87.94 221 GLU A C 1
ATOM 1749 O O . GLU A 1 221 ? -0.443 -6.445 18.141 1 87.94 221 GLU A O 1
ATOM 1754 N N . ARG A 1 222 ? -0.026 -4.359 17.453 1 91.69 222 ARG A N 1
ATOM 1755 C CA . ARG A 1 222 ? 0.476 -3.949 18.766 1 91.69 222 ARG A CA 1
ATOM 1756 C C . ARG A 1 222 ? -0.672 -3.674 19.719 1 91.69 222 ARG A C 1
ATOM 1758 O O . ARG A 1 222 ? -0.457 -3.541 20.938 1 91.69 222 ARG A O 1
ATOM 1765 N N . GLY A 1 223 ? -1.855 -3.551 19.203 1 92.81 223 GLY A N 1
ATOM 1766 C CA . GLY A 1 223 ? -3.012 -3.287 20.047 1 92.81 223 GLY A CA 1
ATOM 1767 C C . GLY A 1 223 ? -2.984 -1.912 20.688 1 92.81 223 GLY A C 1
ATOM 1768 O O . GLY A 1 223 ? -2.404 -0.975 20.125 1 92.81 223 GLY A O 1
ATOM 1769 N N . LEU A 1 224 ? -3.775 -1.817 21.75 1 94.69 224 LEU A N 1
ATOM 1770 C CA . LEU A 1 224 ? -3.814 -0.567 22.5 1 94.69 224 LEU A CA 1
ATOM 1771 C C . LEU A 1 224 ? -2.508 -0.348 23.25 1 94.69 224 LEU A C 1
ATOM 1773 O O . LEU A 1 224 ? -1.973 -1.278 23.859 1 94.69 224 LEU A O 1
ATOM 1777 N N . LEU A 1 225 ? -1.993 0.842 23.172 1 94.56 225 LEU A N 1
ATOM 1778 C CA . LEU A 1 225 ? -0.724 1.198 23.797 1 94.56 225 LEU A CA 1
ATOM 1779 C C . LEU A 1 225 ? -0.936 2.201 24.922 1 94.56 225 LEU A C 1
ATOM 1781 O O . LEU A 1 225 ? -1.898 2.971 24.906 1 94.56 225 LEU A O 1
ATOM 1785 N N . ARG A 1 226 ? -0.103 2.127 25.891 1 92.31 226 ARG A N 1
ATOM 1786 C CA . ARG A 1 226 ? -0.082 3.117 26.953 1 92.31 226 ARG A CA 1
ATOM 1787 C C . ARG A 1 226 ? 1.278 3.803 27.047 1 92.31 226 ARG A C 1
ATOM 1789 O O . ARG A 1 226 ? 2.316 3.143 27 1 92.31 226 ARG A O 1
ATOM 1796 N N . LYS A 1 227 ? 1.184 5.051 27.125 1 87.75 227 LYS A N 1
ATOM 1797 C CA . LYS A 1 227 ? 2.414 5.828 27.219 1 87.75 227 LYS A CA 1
ATOM 1798 C C . LYS A 1 227 ? 3.076 5.633 28.578 1 87.75 227 LYS A C 1
ATOM 1800 O O . LYS A 1 227 ? 2.4 5.629 29.609 1 87.75 227 LYS A O 1
ATOM 1805 N N . THR A 1 228 ? 4.371 5.332 28.469 1 84.56 228 THR A N 1
ATOM 1806 C CA . THR A 1 228 ? 5.133 5.16 29.703 1 84.56 228 THR A CA 1
ATOM 1807 C C . THR A 1 228 ? 5.887 6.438 30.047 1 84.56 228 THR A C 1
ATOM 1809 O O . THR A 1 228 ? 5.914 7.387 29.266 1 84.56 228 THR A O 1
ATOM 1812 N N . GLU A 1 229 ? 6.469 6.418 31.219 1 77.81 229 GLU A N 1
ATOM 1813 C CA . GLU A 1 229 ? 7.215 7.578 31.703 1 77.81 229 GLU A CA 1
ATOM 1814 C C . GLU A 1 229 ? 8.461 7.824 30.844 1 77.81 229 GLU A C 1
ATOM 1816 O O . GLU A 1 229 ? 8.898 8.961 30.703 1 77.81 229 GLU A O 1
ATOM 1821 N N . SER A 1 230 ? 9.047 6.805 30.266 1 69.81 230 SER A N 1
ATOM 1822 C CA . SER A 1 230 ? 10.266 6.898 29.469 1 69.81 230 SER A CA 1
ATOM 1823 C C . SER A 1 230 ? 9.953 7.086 27.984 1 69.81 230 SER A C 1
ATOM 1825 O O . SER A 1 230 ? 10.711 6.629 27.125 1 69.81 230 SER A O 1
ATOM 1827 N N . LYS A 1 231 ? 8.992 7.906 27.578 1 65.38 231 LYS A N 1
ATOM 1828 C CA . LYS A 1 231 ? 8.633 8.312 26.219 1 65.38 231 LYS A CA 1
ATOM 1829 C C . LYS A 1 231 ? 8.336 7.105 25.344 1 65.38 231 LYS A C 1
ATOM 1831 O O . LYS A 1 231 ? 8.281 7.223 24.109 1 65.38 231 LYS A O 1
ATOM 1836 N N . GLY A 1 232 ? 8.109 6.012 25.969 1 80.19 232 GLY A N 1
ATOM 1837 C CA . GLY A 1 232 ? 7.789 4.836 25.172 1 80.19 232 GLY A CA 1
ATOM 1838 C C . GLY A 1 232 ? 6.367 4.348 25.375 1 80.19 232 GLY A C 1
ATOM 1839 O O . GLY A 1 232 ? 5.582 4.988 26.078 1 80.19 232 GLY A O 1
ATOM 1840 N N . TYR A 1 233 ? 5.887 3.469 24.484 1 87.31 233 TYR A N 1
ATOM 1841 C CA . TYR A 1 233 ? 4.562 2.867 24.562 1 87.31 233 TYR A CA 1
ATOM 1842 C C . TYR A 1 233 ? 4.66 1.372 24.844 1 87.31 233 TYR A C 1
ATOM 1844 O O . TYR A 1 233 ? 5.551 0.693 24.328 1 87.31 233 TYR A O 1
ATOM 1852 N N . ILE A 1 234 ? 3.814 0.929 25.734 1 88.44 234 ILE A N 1
ATOM 1853 C CA . ILE A 1 234 ? 3.738 -0.504 26 1 88.44 234 ILE A CA 1
ATOM 1854 C C . ILE A 1 234 ? 2.328 -1.009 25.703 1 88.44 234 ILE A C 1
ATOM 1856 O O . ILE A 1 234 ? 1.346 -0.303 25.938 1 88.44 234 ILE A O 1
ATOM 1860 N N . PRO A 1 235 ? 2.234 -2.215 25.188 1 89.19 235 PRO A N 1
ATOM 1861 C CA . PRO A 1 235 ? 0.908 -2.785 24.953 1 89.19 235 PRO A CA 1
ATOM 1862 C C . PRO A 1 235 ? 0.124 -3.021 26.234 1 89.19 235 PRO A C 1
ATOM 1864 O O . PRO A 1 235 ? 0.709 -3.375 27.266 1 89.19 235 PRO A O 1
ATOM 1867 N N . VAL A 1 236 ? -1.223 -2.721 26.203 1 88 236 VAL A N 1
ATOM 1868 C CA . VAL A 1 236 ? -2.055 -2.949 27.375 1 88 236 VAL A CA 1
ATOM 1869 C C . VAL A 1 236 ? -3.227 -3.857 27 1 88 236 VAL A C 1
ATOM 1871 O O . VAL A 1 236 ? -3.74 -3.799 25.891 1 88 236 VAL A O 1
ATOM 1874 N N . GLU A 1 237 ? -3.572 -4.93 27.797 1 76.06 237 GLU A N 1
ATOM 1875 C CA . GLU A 1 237 ? -4.734 -5.789 27.594 1 76.06 237 GLU A CA 1
ATOM 1876 C C . GLU A 1 237 ? -6.027 -5.062 27.938 1 76.06 237 GLU A C 1
ATOM 1878 O O . GLU A 1 237 ? -6.059 -4.25 28.859 1 76.06 237 GLU A O 1
ATOM 1883 N N . ILE A 1 238 ? -7.043 -5.012 27.109 1 62.09 238 ILE A N 1
ATOM 1884 C CA . ILE A 1 238 ? -8.32 -4.312 27.234 1 62.09 238 ILE A CA 1
ATOM 1885 C C . ILE A 1 238 ? -8.953 -4.629 28.578 1 62.09 238 ILE A C 1
ATOM 1887 O O . ILE A 1 238 ? -9.531 -3.75 29.219 1 62.09 238 ILE A O 1
ATOM 1891 N N . ASP A 1 239 ? -9.102 -5.84 29.016 1 51.38 239 ASP A N 1
ATOM 1892 C CA . ASP A 1 239 ? -9.773 -6.164 30.266 1 51.38 239 ASP A CA 1
ATOM 1893 C C . ASP A 1 239 ? -9.211 -5.348 31.422 1 51.38 239 ASP A C 1
ATOM 1895 O O . ASP A 1 239 ? -9.922 -5.035 32.375 1 51.38 239 ASP A O 1
ATOM 1899 N N . SER A 1 240 ? -8.102 -5.086 31.453 1 42.09 240 SER A N 1
ATOM 1900 C CA . SER A 1 240 ? -7.484 -4.418 32.594 1 42.09 240 SER A CA 1
ATOM 1901 C C . SER A 1 240 ? -7.891 -2.949 32.656 1 42.09 240 SER A C 1
ATOM 1903 O O . SER A 1 240 ? -7.668 -2.281 33.656 1 42.09 240 SER A O 1
ATOM 1905 N N . VAL A 1 241 ? -8.266 -2.354 31.531 1 45.31 241 VAL A N 1
ATOM 1906 C CA . VAL A 1 241 ? -8.609 -0.936 31.547 1 45.31 241 VAL A CA 1
ATOM 1907 C C . VAL A 1 241 ? -10.016 -0.749 32.094 1 45.31 241 VAL A C 1
ATOM 1909 O O . VAL A 1 241 ? -10.297 0.246 32.781 1 45.31 241 VAL A O 1
ATOM 1912 N N . LEU A 1 242 ? -10.961 -1.736 31.828 1 37.16 242 LEU A N 1
ATOM 1913 C CA . LEU A 1 242 ? -12.289 -1.554 32.406 1 37.16 242 LEU A CA 1
ATOM 1914 C C . LEU A 1 242 ? -12.258 -1.691 33.906 1 37.16 242 LEU A C 1
ATOM 1916 O O . LEU A 1 242 ? -13.18 -1.239 34.594 1 37.16 242 LEU A O 1
ATOM 1920 N N . VAL A 1 243 ? -11.508 -2.646 34.469 1 33.75 243 VAL A N 1
ATOM 1921 C CA . VAL A 1 243 ? -11.656 -2.877 35.906 1 33.75 243 VAL A CA 1
ATOM 1922 C C . VAL A 1 243 ? -11.258 -1.619 36.656 1 33.75 243 VAL A C 1
ATOM 1924 O O . VAL A 1 243 ? -11.805 -1.341 37.75 1 33.75 243 VAL A O 1
ATOM 1927 N N . ASN A 1 244 ? -10.086 -1.092 36.281 1 32.69 244 ASN A N 1
ATOM 1928 C CA . ASN A 1 244 ? -9.711 -0.06 37.25 1 32.69 244 ASN A CA 1
ATOM 1929 C C . ASN A 1 244 ? -10.633 1.151 37.156 1 32.69 244 ASN A C 1
ATOM 1931 O O . ASN A 1 244 ? -10.32 2.215 37.719 1 32.69 244 ASN A O 1
ATOM 1935 N N . SER A 1 245 ? -11.656 1.131 36.375 1 32.22 245 SER A N 1
ATOM 1936 C CA . SER A 1 245 ? -12.547 2.277 36.531 1 32.22 245 SER A CA 1
ATOM 1937 C C . SER A 1 245 ? -13.195 2.285 37.906 1 32.22 245 SER A C 1
ATOM 1939 O O . SER A 1 245 ? -13.93 3.215 38.25 1 32.22 245 SER A O 1
ATOM 1941 N N . THR A 1 246 ? -13.344 1.157 38.562 1 32.75 246 THR A N 1
ATOM 1942 C CA . THR A 1 246 ? -13.969 1.459 39.844 1 32.75 246 THR A CA 1
ATOM 1943 C C . THR A 1 246 ? -13.047 2.316 40.688 1 32.75 246 THR A C 1
ATOM 1945 O O . THR A 1 246 ? -13.469 3.326 41.25 1 32.75 246 THR A O 1
ATOM 1948 N N . GLY A 1 247 ? -12.188 1.712 41.688 1 30.64 247 GLY A N 1
ATOM 1949 C CA . GLY A 1 247 ? -11.586 2.318 42.875 1 30.64 247 GLY A CA 1
ATOM 1950 C C . GLY A 1 247 ? -10.367 3.158 42.531 1 30.64 247 GLY A C 1
ATOM 1951 O O . GLY A 1 247 ? -9.727 3.691 43.438 1 30.64 247 GLY A O 1
ATOM 1952 N N . VAL A 1 248 ? -9.531 2.721 41.594 1 28.34 248 VAL A N 1
ATOM 1953 C CA . VAL A 1 248 ? -8.312 3.508 41.656 1 28.34 248 VAL A CA 1
ATOM 1954 C C . VAL A 1 248 ? -8.609 4.969 41.344 1 28.34 248 VAL A C 1
ATOM 1956 O O . VAL A 1 248 ? -9.133 5.277 40.281 1 28.34 248 VAL A O 1
ATOM 1959 N N . SER A 1 249 ? -8.906 5.695 42.344 1 28.81 249 SER A N 1
ATOM 1960 C CA . SER A 1 249 ? -8.812 7.152 42.406 1 28.81 249 SER A CA 1
ATOM 1961 C C . SER A 1 249 ? -7.691 7.672 41.5 1 28.81 249 SER A C 1
ATOM 1963 O O . SER A 1 249 ? -6.551 7.211 41.594 1 28.81 249 SER A O 1
ATOM 1965 N N . THR A 1 250 ? -7.996 7.922 40.312 1 30.09 250 THR A N 1
ATOM 1966 C CA . THR A 1 250 ? -7.094 8.68 39.438 1 30.09 250 THR A CA 1
ATOM 1967 C C . THR A 1 250 ? -6.32 9.719 40.25 1 30.09 250 THR A C 1
ATOM 1969 O O . THR A 1 250 ? -6.852 10.781 40.594 1 30.09 250 THR A O 1
ATOM 1972 N N . CYS A 1 251 ? -5.746 9.227 41.281 1 26.22 251 CYS A N 1
ATOM 1973 C CA . CYS A 1 251 ? -4.902 10.211 41.938 1 26.22 251 CYS A CA 1
ATOM 1974 C C . CYS A 1 251 ? -3.984 10.914 40.938 1 26.22 251 CYS A C 1
ATOM 1976 O O . CYS A 1 251 ? -2.918 10.391 40.625 1 26.22 251 CYS A O 1
ATOM 1978 N N . VAL A 1 252 ? -4.551 11.281 39.75 1 31.59 252 VAL A N 1
ATOM 1979 C CA . VAL A 1 252 ? -3.787 12.312 39.062 1 31.59 252 VAL A CA 1
ATOM 1980 C C . VAL A 1 252 ? -3.295 13.352 40.062 1 31.59 252 VAL A C 1
ATOM 1982 O O . VAL A 1 252 ? -4.086 13.898 40.844 1 31.59 252 VAL A O 1
ATOM 1985 N N . ARG A 1 253 ? -2.232 13.195 40.562 1 32.69 253 ARG A N 1
ATOM 1986 C CA . ARG A 1 253 ? -1.697 14.398 41.219 1 32.69 253 ARG A CA 1
ATOM 1987 C C . ARG A 1 253 ? -2.15 15.656 40.469 1 32.69 253 ARG A C 1
ATOM 1989 O O . ARG A 1 253 ? -2.525 15.594 39.312 1 32.69 253 ARG A O 1
ATOM 1996 N N . SER A 1 254 ? -2.133 16.922 41.031 1 31.89 254 SER A N 1
ATOM 1997 C CA . SER A 1 254 ? -2.635 18.266 40.75 1 31.89 254 SER A CA 1
ATOM 1998 C C . SER A 1 254 ? -2.494 18.625 39.281 1 31.89 254 SER A C 1
ATOM 2000 O O . SER A 1 254 ? -3.467 19.016 38.656 1 31.89 254 SER A O 1
ATOM 2002 N N . GLY A 1 255 ? -1.358 19.422 38.688 1 36.06 255 GLY A N 1
ATOM 2003 C CA . GLY A 1 255 ? -1.304 20.578 37.812 1 36.06 255 GLY A CA 1
ATOM 2004 C C . GLY A 1 255 ? -1.369 20.234 36.344 1 36.06 255 GLY A C 1
ATOM 2005 O O . GLY A 1 255 ? -1.481 21.109 35.5 1 36.06 255 GLY A O 1
ATOM 2006 N N . GLY A 1 256 ? -0.615 19.141 35.688 1 41.31 256 GLY A N 1
ATOM 2007 C CA . GLY A 1 256 ? -0.401 19.297 34.281 1 41.31 256 GLY A CA 1
ATOM 2008 C C . GLY A 1 256 ? -1.573 18.828 33.438 1 41.31 256 GLY A C 1
ATOM 2009 O O . GLY A 1 256 ? -2.158 17.781 33.719 1 41.31 256 GLY A O 1
ATOM 2010 N N . VAL A 1 257 ? -2.457 19.641 32.844 1 47.69 257 VAL A N 1
ATOM 2011 C CA . VAL A 1 257 ? -3.566 19.484 31.906 1 47.69 257 VAL A CA 1
ATOM 2012 C C . VAL A 1 257 ? -3.225 18.406 30.875 1 47.69 257 VAL A C 1
ATOM 2014 O O . VAL A 1 257 ? -2.199 18.5 30.188 1 47.69 257 VAL A O 1
ATOM 2017 N N . ILE A 1 258 ? -3.734 17.203 30.984 1 58.41 258 ILE A N 1
ATOM 2018 C CA . ILE A 1 258 ? -3.568 16.188 29.953 1 58.41 258 ILE A CA 1
ATOM 2019 C C . ILE A 1 258 ? -4.109 16.703 28.609 1 58.41 258 ILE A C 1
ATOM 2021 O O . ILE A 1 258 ? -5.309 16.953 28.484 1 58.41 258 ILE A O 1
ATOM 2025 N N . LYS A 1 259 ? -3.236 17.031 27.719 1 73 259 LYS A N 1
ATOM 2026 C CA . LYS A 1 259 ? -3.592 17.531 26.406 1 73 259 LYS A CA 1
ATOM 2027 C C . LYS A 1 259 ? -4.117 16.406 25.516 1 73 259 LYS A C 1
ATOM 2029 O O . LYS A 1 259 ? -3.668 15.258 25.625 1 73 259 LYS A O 1
ATOM 2034 N N . GLY A 1 260 ? -5.273 16.516 24.844 1 79.88 260 GLY A N 1
ATOM 2035 C CA . GLY A 1 260 ? -5.871 15.57 23.906 1 79.88 260 GLY A CA 1
ATOM 2036 C C . GLY A 1 260 ? -4.945 15.18 22.766 1 79.88 260 GLY A C 1
ATOM 2037 O O . GLY A 1 260 ? -3.918 15.828 22.547 1 79.88 260 GLY A O 1
ATOM 2038 N N . SER A 1 261 ? -5.266 14.094 22.203 1 89 261 SER A N 1
ATOM 2039 C CA . SER A 1 261 ? -4.5 13.602 21.062 1 89 261 SER A CA 1
ATOM 2040 C C . SER A 1 261 ? -4.473 14.625 19.938 1 89 261 SER A C 1
ATOM 2042 O O . SER A 1 261 ? -5.477 15.289 19.656 1 89 261 SER A O 1
ATOM 2044 N N . SER A 1 262 ? -3.355 14.742 19.359 1 93.12 262 SER A N 1
ATOM 2045 C CA . SER A 1 262 ? -3.203 15.648 18.219 1 93.12 262 SER A CA 1
ATOM 2046 C C . SER A 1 262 ? -3.471 14.93 16.891 1 93.12 262 SER A C 1
ATOM 2048 O O . SER A 1 262 ? -3.408 15.539 15.828 1 93.12 262 SER A O 1
ATOM 2050 N N . HIS A 1 263 ? -3.762 13.664 16.953 1 97.81 263 HIS A N 1
ATOM 2051 C CA . HIS A 1 263 ? -3.996 12.906 15.727 1 97.81 263 HIS A CA 1
ATOM 2052 C C . HIS A 1 263 ? -5.211 13.438 14.969 1 97.81 263 HIS A C 1
ATOM 2054 O O . HIS A 1 263 ? -6.246 13.727 15.578 1 97.81 263 HIS A O 1
ATOM 2060 N N . CYS A 1 264 ? -5.066 13.633 13.672 1 98.44 264 CYS A N 1
ATOM 2061 C CA . CYS A 1 264 ? -6.125 14.25 12.875 1 98.44 264 CYS A CA 1
ATOM 2062 C C . CYS A 1 264 ? -5.844 14.102 11.391 1 98.44 264 CYS A C 1
ATOM 2064 O O . CYS A 1 264 ? -4.844 13.5 10.992 1 98.44 264 CYS A O 1
ATOM 2066 N N . ILE A 1 265 ? -6.773 14.5 10.586 1 98.81 265 ILE A N 1
ATOM 2067 C CA . ILE A 1 265 ? -6.613 14.625 9.141 1 98.81 265 ILE A CA 1
ATOM 2068 C C . ILE A 1 265 ? -6.773 16.094 8.734 1 98.81 265 ILE A C 1
ATOM 2070 O O . ILE A 1 265 ? -7.762 16.734 9.086 1 98.81 265 ILE A O 1
ATOM 2074 N N . ILE A 1 266 ? -5.793 16.578 8.062 1 98.56 266 ILE A N 1
ATOM 2075 C CA . ILE A 1 266 ? -5.777 17.953 7.598 1 98.56 266 ILE A CA 1
ATOM 2076 C C . ILE A 1 266 ? -5.91 18 6.078 1 98.56 266 ILE A C 1
ATOM 2078 O O . ILE A 1 266 ? -5.312 17.172 5.375 1 98.56 266 ILE A O 1
ATOM 2082 N N . GLY A 1 267 ? -6.742 18.922 5.566 1 98.38 267 GLY A N 1
ATOM 2083 C CA . GLY A 1 267 ? -6.906 19.125 4.137 1 98.38 267 GLY A CA 1
ATOM 2084 C C . GLY A 1 267 ? -6.246 20.391 3.635 1 98.38 267 GLY A C 1
ATOM 2085 O O . GLY A 1 267 ? -6.227 21.406 4.332 1 98.38 267 GLY A O 1
ATOM 2086 N N . PHE A 1 268 ? -5.66 20.312 2.5 1 98.62 268 PHE A N 1
ATOM 2087 C CA . PHE A 1 268 ? -5.086 21.438 1.775 1 98.62 268 PHE A CA 1
ATOM 2088 C C . PHE A 1 268 ? -5.734 21.578 0.405 1 98.62 268 PHE A C 1
ATOM 2090 O O . PHE A 1 268 ? -6.004 20.594 -0.274 1 98.62 268 PHE A O 1
ATOM 2097 N N . VAL A 1 269 ? -6.012 22.812 0.026 1 98.12 269 VAL A N 1
ATOM 2098 C CA . VAL A 1 269 ? -6.688 23.062 -1.241 1 98.12 269 VAL A CA 1
ATOM 2099 C C . VAL A 1 269 ? -5.973 24.172 -1.995 1 98.12 269 VAL A C 1
ATOM 2101 O O . VAL A 1 269 ? -5.535 25.156 -1.393 1 98.12 269 VAL A O 1
ATOM 2104 N N . SER A 1 270 ? -5.828 23.953 -3.264 1 96.56 270 SER A N 1
ATOM 2105 C CA . SER A 1 270 ? -5.352 25.031 -4.133 1 96.56 270 SER A CA 1
ATOM 2106 C C . SER A 1 270 ? -6.512 25.797 -4.742 1 96.56 270 SER A C 1
ATOM 2108 O O . SER A 1 270 ? -7.547 25.219 -5.074 1 96.56 270 SER A O 1
ATOM 2110 N N . ASP A 1 271 ? -6.41 27.125 -4.785 1 87 271 ASP A N 1
ATOM 2111 C CA . ASP A 1 271 ? -7.461 27.969 -5.344 1 87 271 ASP A CA 1
ATOM 2112 C C . ASP A 1 271 ? -7.332 28.078 -6.859 1 87 271 ASP A C 1
ATOM 2114 O O . ASP A 1 271 ? -6.227 28 -7.402 1 87 271 ASP A O 1
ATOM 2118 N N . MET B 1 1 ? 21.281 1.774 -23 1 71.06 1 MET B N 1
ATOM 2119 C CA . MET B 1 1 ? 20.766 1.097 -21.812 1 71.06 1 MET B CA 1
ATOM 2120 C C . MET B 1 1 ? 19.297 1.461 -21.578 1 71.06 1 MET B C 1
ATOM 2122 O O . MET B 1 1 ? 18.922 2.627 -21.703 1 71.06 1 MET B O 1
ATOM 2126 N N . GLU B 1 2 ? 18.469 0.486 -21.391 1 86.5 2 GLU B N 1
ATOM 2127 C CA . GLU B 1 2 ? 17.047 0.728 -21.219 1 86.5 2 GLU B CA 1
ATOM 2128 C C . GLU B 1 2 ? 16.75 1.438 -19.906 1 86.5 2 GLU B C 1
ATOM 2130 O O . GLU B 1 2 ? 17.297 1.064 -18.859 1 86.5 2 GLU B O 1
ATOM 2135 N N . ARG B 1 3 ? 16.078 2.541 -20.031 1 90.81 3 ARG B N 1
ATOM 2136 C CA . ARG B 1 3 ? 15.719 3.338 -18.859 1 90.81 3 ARG B CA 1
ATOM 2137 C C . ARG B 1 3 ? 14.312 2.979 -18.375 1 90.81 3 ARG B C 1
ATOM 2139 O O . ARG B 1 3 ? 13.406 2.787 -19.188 1 90.81 3 ARG B O 1
ATOM 2146 N N . TYR B 1 4 ? 14.273 2.801 -17.016 1 93.94 4 TYR B N 1
ATOM 2147 C CA . TYR B 1 4 ? 12.984 2.568 -16.375 1 93.94 4 TYR B CA 1
ATOM 2148 C C . TYR B 1 4 ? 12.633 3.715 -15.43 1 93.94 4 TYR B C 1
ATOM 2150 O O . TYR B 1 4 ? 13.516 4.352 -14.852 1 93.94 4 TYR B O 1
ATOM 2158 N N . PRO B 1 5 ? 11.289 3.98 -15.336 1 93.31 5 PRO B N 1
ATOM 2159 C CA . PRO B 1 5 ? 10.93 4.898 -14.258 1 93.31 5 PRO B CA 1
ATOM 2160 C C . PRO B 1 5 ? 11.297 4.355 -12.875 1 93.31 5 PRO B C 1
ATOM 2162 O O . PRO B 1 5 ? 11.281 3.139 -12.664 1 93.31 5 PRO B O 1
ATOM 2165 N N . ARG B 1 6 ? 11.594 5.211 -11.93 1 92.69 6 ARG B N 1
ATOM 2166 C CA . ARG B 1 6 ? 11.984 4.789 -10.594 1 92.69 6 ARG B CA 1
ATOM 2167 C C . ARG B 1 6 ? 10.789 4.219 -9.828 1 92.69 6 ARG B C 1
ATOM 2169 O O . ARG B 1 6 ? 10.961 3.525 -8.828 1 92.69 6 ARG B O 1
ATOM 2176 N N . GLN B 1 7 ? 9.664 4.598 -10.227 1 94.19 7 GLN B N 1
ATOM 2177 C CA . GLN B 1 7 ? 8.461 4.066 -9.594 1 94.19 7 GLN B CA 1
ATOM 2178 C C . GLN B 1 7 ? 7.34 3.879 -10.609 1 94.19 7 GLN B C 1
ATOM 2180 O O . GLN B 1 7 ? 7.215 4.66 -11.555 1 94.19 7 GLN B O 1
ATOM 2185 N N . ARG B 1 8 ? 6.586 2.834 -10.367 1 94.62 8 ARG B N 1
ATOM 2186 C CA . ARG B 1 8 ? 5.492 2.506 -11.273 1 94.62 8 ARG B CA 1
ATOM 2187 C C . ARG B 1 8 ? 4.383 1.758 -10.539 1 94.62 8 ARG B C 1
ATOM 2189 O O . ARG B 1 8 ? 4.656 0.873 -9.727 1 94.62 8 ARG B O 1
ATOM 2196 N N . LEU B 1 9 ? 3.215 2.205 -10.742 1 93.62 9 LEU B N 1
ATOM 2197 C CA . LEU B 1 9 ? 1.995 1.517 -10.336 1 93.62 9 LEU B CA 1
ATOM 2198 C C . LEU B 1 9 ? 0.954 1.549 -11.445 1 93.62 9 LEU B C 1
ATOM 2200 O O . LEU B 1 9 ? 0.479 2.621 -11.828 1 93.62 9 LEU B O 1
ATOM 2204 N N . ASP B 1 10 ? 0.67 0.498 -12.016 1 86.5 10 ASP B N 1
ATOM 2205 C CA . ASP B 1 10 ? -0.187 0.418 -13.195 1 86.5 10 ASP B CA 1
ATOM 2206 C C . ASP B 1 10 ? -1.658 0.313 -12.805 1 86.5 10 ASP B C 1
ATOM 2208 O O . ASP B 1 10 ? -2.074 -0.676 -12.195 1 86.5 10 ASP B O 1
ATOM 2212 N N . ASP B 1 11 ? -2.473 1.19 -13.227 1 85.5 11 ASP B N 1
ATOM 2213 C CA . ASP B 1 11 ? -3.898 1.216 -12.906 1 85.5 11 ASP B CA 1
ATOM 2214 C C . ASP B 1 11 ? -4.609 -0.009 -13.477 1 85.5 11 ASP B C 1
ATOM 2216 O O . ASP B 1 11 ? -5.492 -0.577 -12.836 1 85.5 11 ASP B O 1
ATOM 2220 N N . GLY B 1 12 ? -4.172 -0.319 -14.594 1 85.38 12 GLY B N 1
ATOM 2221 C CA . GLY B 1 12 ? -4.812 -1.462 -15.227 1 85.38 12 GLY B CA 1
ATOM 2222 C C . GLY B 1 12 ? -4.582 -2.762 -14.477 1 85.38 12 GLY B C 1
ATOM 2223 O O . GLY B 1 12 ? -5.395 -3.688 -14.57 1 85.38 12 GLY B O 1
ATOM 2224 N N . ARG B 1 13 ? -3.521 -2.795 -13.727 1 90.25 13 ARG B N 1
ATOM 2225 C CA . ARG B 1 13 ? -3.197 -4.016 -13 1 90.25 13 ARG B CA 1
ATOM 2226 C C . ARG B 1 13 ? -3.943 -4.078 -11.672 1 90.25 13 ARG B C 1
ATOM 2228 O O . ARG B 1 13 ? -4.648 -5.051 -11.391 1 90.25 13 ARG B O 1
ATOM 2235 N N . TRP B 1 14 ? -3.814 -3.021 -10.93 1 90.44 14 TRP B N 1
ATOM 2236 C CA . TRP B 1 14 ? -4.352 -3.117 -9.57 1 90.44 14 TRP B CA 1
ATOM 2237 C C . TRP B 1 14 ? -5.867 -2.951 -9.578 1 90.44 14 TRP B C 1
ATOM 2239 O O . TRP B 1 14 ? -6.555 -3.484 -8.703 1 90.44 14 TRP B O 1
ATOM 2249 N N . GLN B 1 15 ? -6.457 -2.355 -10.578 1 88.44 15 GLN B N 1
ATOM 2250 C CA . GLN B 1 15 ? -7.906 -2.174 -10.641 1 88.44 15 GLN B CA 1
ATOM 2251 C C . GLN B 1 15 ? -8.609 -3.475 -11.008 1 88.44 15 GLN B C 1
ATOM 2253 O O . GLN B 1 15 ? -9.812 -3.623 -10.789 1 88.44 15 GLN B O 1
ATOM 2258 N N . CYS B 1 16 ? -7.887 -4.383 -11.586 1 89.69 16 CYS B N 1
ATOM 2259 C CA . CYS B 1 16 ? -8.477 -5.641 -12.023 1 89.69 16 CYS B CA 1
ATOM 2260 C C . CYS B 1 16 ? -8.422 -6.684 -10.914 1 89.69 16 CYS B C 1
ATOM 2262 O O . CYS B 1 16 ? -8.891 -7.809 -11.094 1 89.69 16 CYS B O 1
ATOM 2264 N N . VAL B 1 17 ? -7.879 -6.32 -9.812 1 92.25 17 VAL B N 1
ATOM 2265 C CA . VAL B 1 17 ? -7.723 -7.281 -8.727 1 92.25 17 VAL B CA 1
ATOM 2266 C C . VAL B 1 17 ? -9.102 -7.719 -8.227 1 92.25 17 VAL B C 1
ATOM 2268 O O . VAL B 1 17 ? -9.914 -6.887 -7.828 1 92.25 17 VAL B O 1
ATOM 2271 N N . ALA B 1 18 ? -9.328 -9.008 -8.32 1 93 18 ALA B N 1
ATOM 2272 C CA . ALA B 1 18 ? -10.578 -9.609 -7.867 1 93 18 ALA B CA 1
ATOM 2273 C C . ALA B 1 18 ? -10.602 -9.75 -6.348 1 93 18 ALA B C 1
ATOM 2275 O O . ALA B 1 18 ? -10.109 -10.734 -5.801 1 93 18 ALA B O 1
ATOM 2276 N N . ARG B 1 19 ? -11.227 -8.812 -5.77 1 92.56 19 ARG B N 1
ATOM 2277 C CA . ARG B 1 19 ? -11.312 -8.75 -4.312 1 92.56 19 ARG B CA 1
ATOM 2278 C C . ARG B 1 19 ? -12.75 -8.492 -3.865 1 92.56 19 ARG B C 1
ATOM 2280 O O . ARG B 1 19 ? -13.438 -7.645 -4.434 1 92.56 19 ARG B O 1
ATOM 2287 N N . PRO B 1 20 ? -13.273 -9.188 -2.844 1 92.62 20 PRO B N 1
ATOM 2288 C CA . PRO B 1 20 ? -12.57 -10.219 -2.072 1 92.62 20 PRO B CA 1
ATOM 2289 C C . PRO B 1 20 ? -12.594 -11.586 -2.75 1 92.62 20 PRO B C 1
ATOM 2291 O O . PRO B 1 20 ? -13.375 -11.805 -3.676 1 92.62 20 PRO B O 1
ATOM 2294 N N . GLN B 1 21 ? -11.703 -12.438 -2.242 1 95 21 GLN B N 1
ATOM 2295 C CA . GLN B 1 21 ? -11.695 -13.836 -2.645 1 95 21 GLN B CA 1
ATOM 2296 C C . GLN B 1 21 ? -12.695 -14.648 -1.82 1 95 21 GLN B C 1
ATOM 2298 O O . GLN B 1 21 ? -13.141 -14.203 -0.762 1 95 21 GLN B O 1
ATOM 2303 N N . TYR B 1 22 ? -13.047 -15.867 -2.369 1 94.06 22 TYR B N 1
ATOM 2304 C CA . TYR B 1 22 ? -13.656 -16.875 -1.505 1 94.06 22 TYR B CA 1
ATOM 2305 C C . TYR B 1 22 ? -12.617 -17.469 -0.56 1 94.06 22 TYR B C 1
ATOM 2307 O O . TYR B 1 22 ? -11.414 -17.297 -0.753 1 94.06 22 TYR B O 1
ATOM 2315 N N . ARG B 1 23 ? -13.188 -18.156 0.431 1 90.5 23 ARG B N 1
ATOM 2316 C CA . ARG B 1 23 ? -12.289 -18.797 1.386 1 90.5 23 ARG B CA 1
ATOM 2317 C C . ARG B 1 23 ? -11.32 -19.734 0.679 1 90.5 23 ARG B C 1
ATOM 2319 O O . ARG B 1 23 ? -11.734 -20.578 -0.125 1 90.5 23 ARG B O 1
ATOM 2326 N N . TYR B 1 24 ? -10.055 -19.516 0.885 1 93.75 24 TYR B N 1
ATOM 2327 C CA . TYR B 1 24 ? -8.961 -20.344 0.396 1 93.75 24 TYR B CA 1
ATOM 2328 C C . TYR B 1 24 ? -8.93 -20.359 -1.127 1 93.75 24 TYR B C 1
ATOM 2330 O O . TYR B 1 24 ? -8.594 -21.391 -1.737 1 93.75 24 TYR B O 1
ATOM 2338 N N . SER B 1 25 ? -9.352 -19.266 -1.771 1 95.81 25 SER B N 1
ATOM 2339 C CA . SER B 1 25 ? -9.367 -19.203 -3.23 1 95.81 25 SER B CA 1
ATOM 2340 C C . SER B 1 25 ? -8.422 -18.141 -3.758 1 95.81 25 SER B C 1
ATOM 2342 O O . SER B 1 25 ? -8.648 -17.578 -4.828 1 95.81 25 SER B O 1
ATOM 2344 N N . CYS B 1 26 ? -7.375 -17.828 -3.027 1 96.81 26 CYS B N 1
ATOM 2345 C CA . CYS B 1 26 ? -6.48 -16.734 -3.424 1 96.81 26 CYS B CA 1
ATOM 2346 C C . CYS B 1 26 ? -5.84 -17.031 -4.773 1 96.81 26 CYS B C 1
ATOM 2348 O O . CYS B 1 26 ? -5.648 -16.125 -5.582 1 96.81 26 CYS B O 1
ATOM 2350 N N . ALA B 1 27 ? -5.527 -18.297 -5.02 1 98.12 27 ALA B N 1
ATOM 2351 C CA . ALA B 1 27 ? -4.91 -18.656 -6.293 1 98.12 27 ALA B CA 1
ATOM 2352 C C . ALA B 1 27 ? -5.848 -18.344 -7.461 1 98.12 27 ALA B C 1
ATOM 2354 O O . ALA B 1 27 ? -5.438 -17.734 -8.453 1 98.12 27 ALA B O 1
ATOM 2355 N N . ILE B 1 28 ? -7.043 -18.734 -7.34 1 97.88 28 ILE B N 1
ATOM 2356 C CA . ILE B 1 28 ? -8.031 -18.547 -8.398 1 97.88 28 ILE B CA 1
ATOM 2357 C C . ILE B 1 28 ? -8.328 -17.047 -8.555 1 97.88 28 ILE B C 1
ATOM 2359 O O . ILE B 1 28 ? -8.422 -16.547 -9.672 1 97.88 28 ILE B O 1
ATOM 2363 N N . SER B 1 29 ? -8.5 -16.359 -7.43 1 97.06 29 SER B N 1
ATOM 2364 C CA . SER B 1 29 ? -8.773 -14.922 -7.48 1 97.06 29 SER B CA 1
ATOM 2365 C C . SER B 1 29 ? -7.629 -14.156 -8.133 1 97.06 29 SER B C 1
ATOM 2367 O O . SER B 1 29 ? -7.863 -13.234 -8.914 1 97.06 29 SER B O 1
ATOM 2369 N N . CYS B 1 30 ? -6.422 -14.547 -7.84 1 98.19 30 CYS B N 1
ATOM 2370 C CA . CYS B 1 30 ? -5.273 -13.93 -8.492 1 98.19 30 CYS B CA 1
ATOM 2371 C C . CYS B 1 30 ? -5.281 -14.211 -9.992 1 98.19 30 CYS B C 1
ATOM 2373 O O . CYS B 1 30 ? -4.98 -13.328 -10.797 1 98.19 30 CYS B O 1
ATOM 2375 N N . LEU B 1 31 ? -5.605 -15.422 -10.289 1 98.44 31 LEU B N 1
ATOM 2376 C CA . LEU B 1 31 ? -5.668 -15.789 -11.703 1 98.44 31 LEU B CA 1
ATOM 2377 C C . LEU B 1 31 ? -6.703 -14.945 -12.445 1 98.44 31 LEU B C 1
ATOM 2379 O O . LEU B 1 31 ? -6.438 -14.453 -13.539 1 98.44 31 LEU B O 1
ATOM 2383 N N . VAL B 1 32 ? -7.848 -14.781 -11.875 1 97.12 32 VAL B N 1
ATOM 2384 C CA . VAL B 1 32 ? -8.898 -13.961 -12.469 1 97.12 32 VAL B CA 1
ATOM 2385 C C . VAL B 1 32 ? -8.391 -12.539 -12.664 1 97.12 32 VAL B C 1
ATOM 2387 O O . VAL B 1 32 ? -8.602 -11.938 -13.719 1 97.12 32 VAL B O 1
ATOM 2390 N N . SER B 1 33 ? -7.73 -11.992 -11.68 1 96.69 33 SER B N 1
ATOM 2391 C CA . SER B 1 33 ? -7.184 -10.641 -11.734 1 96.69 33 SER B CA 1
ATOM 2392 C C . SER B 1 33 ? -6.195 -10.484 -12.883 1 96.69 33 SER B C 1
ATOM 2394 O O . SER B 1 33 ? -6.281 -9.531 -13.664 1 96.69 33 SER B O 1
ATOM 2396 N N . ILE B 1 34 ? -5.324 -11.414 -12.969 1 97.88 34 ILE B N 1
ATOM 2397 C CA . ILE B 1 34 ? -4.277 -11.406 -13.977 1 97.88 34 ILE B CA 1
ATOM 2398 C C . ILE B 1 34 ? -4.895 -11.555 -15.367 1 97.88 34 ILE B C 1
ATOM 2400 O O . ILE B 1 34 ? -4.547 -10.82 -16.297 1 97.88 34 ILE B O 1
ATOM 2404 N N . PHE B 1 35 ? -5.781 -12.5 -15.477 1 98 35 PHE B N 1
ATOM 2405 C CA . PHE B 1 35 ? -6.426 -12.766 -16.75 1 98 35 PHE B CA 1
ATOM 2406 C C . PHE B 1 35 ? -7.188 -11.547 -17.25 1 98 35 PHE B C 1
ATOM 2408 O O . PHE B 1 35 ? -7.098 -11.18 -18.422 1 98 35 PHE B O 1
ATOM 2415 N N . ASN B 1 36 ? -7.938 -10.906 -16.391 1 95.44 36 ASN B N 1
ATOM 2416 C CA . ASN B 1 36 ? -8.688 -9.703 -16.734 1 95.44 36 ASN B CA 1
ATOM 2417 C C . ASN B 1 36 ? -7.766 -8.57 -17.172 1 95.44 36 ASN B C 1
ATOM 2419 O O . ASN B 1 36 ? -8.078 -7.832 -18.109 1 95.44 36 ASN B O 1
ATOM 2423 N N . HIS B 1 37 ? -6.68 -8.469 -16.562 1 96.19 37 HIS B N 1
ATOM 2424 C CA . HIS B 1 37 ? -5.711 -7.445 -16.953 1 96.19 37 HIS B CA 1
ATOM 2425 C C . HIS B 1 37 ? -5.113 -7.746 -18.328 1 96.19 37 HIS B C 1
ATOM 2427 O O . HIS B 1 37 ? -5.109 -6.883 -19.203 1 96.19 37 HIS B O 1
ATOM 2433 N N . LEU B 1 38 ? -4.652 -8.961 -18.5 1 97.56 38 LEU B N 1
ATOM 2434 C CA . LEU B 1 38 ? -3.908 -9.312 -19.703 1 97.56 38 LEU B CA 1
ATOM 2435 C C . LEU B 1 38 ? -4.805 -9.266 -20.938 1 97.56 38 LEU B C 1
ATOM 2437 O O . LEU B 1 38 ? -4.355 -8.898 -22.031 1 97.56 38 LEU B O 1
ATOM 2441 N N . PHE B 1 39 ? -6.027 -9.586 -20.766 1 97.38 39 PHE B N 1
ATOM 2442 C CA . PHE B 1 39 ? -6.879 -9.75 -21.938 1 97.38 39 PHE B CA 1
ATOM 2443 C C . PHE B 1 39 ? -8.031 -8.758 -21.906 1 97.38 39 PHE B C 1
ATOM 2445 O O . PHE B 1 39 ? -8.977 -8.875 -22.688 1 97.38 39 PHE B O 1
ATOM 2452 N N . ASN B 1 40 ? -7.969 -7.734 -21.047 1 93.69 40 ASN B N 1
ATOM 2453 C CA . ASN B 1 40 ? -8.992 -6.699 -20.938 1 93.69 40 ASN B CA 1
ATOM 2454 C C . ASN B 1 40 ? -10.391 -7.305 -20.875 1 93.69 40 ASN B C 1
ATOM 2456 O O . ASN B 1 40 ? -11.266 -6.961 -21.672 1 93.69 40 ASN B O 1
ATOM 2460 N N . ARG B 1 41 ? -10.586 -8.133 -19.828 1 93.69 41 ARG B N 1
ATOM 2461 C CA . ARG B 1 41 ? -11.852 -8.812 -19.594 1 93.69 41 ARG B CA 1
ATOM 2462 C C . ARG B 1 41 ? -12.414 -8.461 -18.219 1 93.69 41 ARG B C 1
ATOM 2464 O O . ARG B 1 41 ? -11.773 -7.75 -17.438 1 93.69 41 ARG B O 1
ATOM 2471 N N . ASP B 1 42 ? -13.625 -8.914 -18.047 1 90 42 ASP B N 1
ATOM 2472 C CA . ASP B 1 42 ? -14.297 -8.711 -16.766 1 90 42 ASP B CA 1
ATOM 2473 C C . ASP B 1 42 ? -14.883 -10.023 -16.234 1 90 42 ASP B C 1
ATOM 2475 O O . ASP B 1 42 ? -16.062 -10.078 -15.883 1 90 42 ASP B O 1
ATOM 2479 N N . MET B 1 43 ? -14 -11.023 -16.25 1 93.19 43 MET B N 1
ATOM 2480 C CA . MET B 1 43 ? -14.422 -12.328 -15.766 1 93.19 43 MET B CA 1
ATOM 2481 C C . MET B 1 43 ? -14.609 -12.305 -14.25 1 93.19 43 MET B C 1
ATOM 2483 O O . MET B 1 43 ? -13.773 -11.766 -13.523 1 93.19 43 MET B O 1
ATOM 2487 N N . THR B 1 44 ? -15.727 -12.812 -13.789 1 91.25 44 THR B N 1
ATOM 2488 C CA . THR B 1 44 ? -15.969 -12.914 -12.352 1 91.25 44 THR B CA 1
ATOM 2489 C C . THR B 1 44 ? -15.344 -14.188 -11.789 1 91.25 44 THR B C 1
ATOM 2491 O O . THR B 1 44 ? -14.992 -15.102 -12.539 1 91.25 44 THR B O 1
ATOM 2494 N N . LEU B 1 45 ? -15.234 -14.227 -10.5 1 94.19 45 LEU B N 1
ATOM 2495 C CA . LEU B 1 45 ? -14.711 -15.414 -9.836 1 94.19 45 LEU B CA 1
ATOM 2496 C C . LEU B 1 45 ? -15.609 -16.625 -10.094 1 94.19 45 LEU B C 1
ATOM 2498 O O . LEU B 1 45 ? -15.109 -17.719 -10.359 1 94.19 45 LEU B O 1
ATOM 2502 N N . ASP B 1 46 ? -16.875 -16.391 -10.078 1 93.19 46 ASP B N 1
ATOM 2503 C CA . ASP B 1 46 ? -17.828 -17.469 -10.297 1 93.19 46 ASP B CA 1
ATOM 2504 C C . ASP B 1 46 ? -17.703 -18.031 -11.711 1 93.19 46 ASP B C 1
ATOM 2506 O O . ASP B 1 46 ? -17.781 -19.25 -11.914 1 93.19 46 ASP B O 1
ATOM 2510 N N . GLU B 1 47 ? -17.594 -17.141 -12.625 1 93.75 47 GLU B N 1
ATOM 2511 C CA . GLU B 1 47 ? -17.406 -17.594 -14 1 93.75 47 GLU B CA 1
ATOM 2512 C C . GLU B 1 47 ? -16.141 -18.422 -14.156 1 93.75 47 GLU B C 1
ATOM 2514 O O . GLU B 1 47 ? -16.141 -19.453 -14.812 1 93.75 47 GLU B O 1
ATOM 2519 N N . CYS B 1 48 ? -15.109 -17.984 -13.586 1 96.94 48 CYS B N 1
ATOM 2520 C CA . CYS B 1 48 ? -13.844 -18.703 -13.641 1 96.94 48 CYS B CA 1
ATOM 2521 C C . CYS B 1 48 ? -13.969 -20.094 -13.023 1 96.94 48 CYS B C 1
ATOM 2523 O O . CYS B 1 48 ? -13.508 -21.078 -13.594 1 96.94 48 CYS B O 1
ATOM 2525 N N . ILE B 1 49 ? -14.586 -20.141 -11.867 1 96.75 49 ILE B N 1
ATOM 2526 C CA . ILE B 1 49 ? -14.75 -21.406 -11.156 1 96.75 49 ILE B CA 1
ATOM 2527 C C . ILE B 1 49 ? -15.594 -22.375 -11.992 1 96.75 49 ILE B C 1
ATOM 2529 O O . ILE B 1 49 ? -15.297 -23.562 -12.055 1 96.75 49 ILE B O 1
ATOM 2533 N N . ALA B 1 50 ? -16.578 -21.844 -12.625 1 96.44 50 ALA B N 1
ATOM 2534 C CA . ALA B 1 50 ? -17.422 -22.688 -13.461 1 96.44 50 ALA B CA 1
ATOM 2535 C C . ALA B 1 50 ? -16.641 -23.297 -14.617 1 96.44 50 ALA B C 1
ATOM 2537 O O . ALA B 1 50 ? -16.906 -24.422 -15.031 1 96.44 50 ALA B O 1
ATOM 2538 N N . ILE B 1 51 ? -15.695 -22.562 -15.141 1 98.06 51 ILE B N 1
ATOM 2539 C CA . ILE B 1 51 ? -14.883 -23.031 -16.266 1 98.06 51 ILE B CA 1
ATOM 2540 C C . ILE B 1 51 ? -13.852 -24.047 -15.766 1 98.06 51 ILE B C 1
ATOM 2542 O O . ILE B 1 51 ? -13.672 -25.109 -16.375 1 98.06 51 ILE B O 1
ATOM 2546 N N . LEU B 1 52 ? -13.203 -23.766 -14.688 1 97.94 52 LEU B N 1
ATOM 2547 C CA . LEU B 1 52 ? -12.07 -24.562 -14.211 1 97.94 52 LEU B CA 1
ATOM 2548 C C . LEU B 1 52 ? -12.562 -25.812 -13.484 1 97.94 52 LEU B C 1
ATOM 2550 O O . LEU B 1 52 ? -11.859 -26.828 -13.461 1 97.94 52 LEU B O 1
ATOM 2554 N N . PHE B 1 53 ? -13.719 -25.703 -12.867 1 96.94 53 PHE B N 1
ATOM 2555 C CA . PHE B 1 53 ? -14.281 -26.781 -12.07 1 96.94 53 PHE B CA 1
ATOM 2556 C C . PHE B 1 53 ? -15.719 -27.078 -12.492 1 96.94 53 PHE B C 1
ATOM 2558 O O . PHE B 1 53 ? -16.641 -26.953 -11.688 1 96.94 53 PHE B O 1
ATOM 2565 N N . PRO B 1 54 ? -15.867 -27.594 -13.656 1 95.75 54 PRO B N 1
ATOM 2566 C CA . PRO B 1 54 ? -17.219 -27.781 -14.188 1 95.75 54 PRO B CA 1
ATOM 2567 C C . PRO B 1 54 ? -18.031 -28.812 -13.391 1 95.75 54 PRO B C 1
ATOM 2569 O O . PRO B 1 54 ? -19.266 -28.734 -13.367 1 95.75 54 PRO B O 1
ATOM 2572 N N . ASP B 1 55 ? -17.375 -29.703 -12.672 1 95.44 55 ASP B N 1
ATOM 2573 C CA . ASP B 1 55 ? -18.078 -30.75 -11.945 1 95.44 55 ASP B CA 1
ATOM 2574 C C . ASP B 1 55 ? -18.297 -30.375 -10.484 1 95.44 55 ASP B C 1
ATOM 2576 O O . ASP B 1 55 ? -18.797 -31.172 -9.695 1 95.44 55 ASP B O 1
ATOM 2580 N N . LEU B 1 56 ? -17.844 -29.172 -10.164 1 94.62 56 LEU B N 1
ATOM 2581 C CA . LEU B 1 56 ? -18.031 -28.75 -8.781 1 94.62 56 LEU B CA 1
ATOM 2582 C C . LEU B 1 56 ? -19.516 -28.594 -8.453 1 94.62 56 LEU B C 1
ATOM 2584 O O . LEU B 1 56 ? -20.219 -27.781 -9.078 1 94.62 56 LEU B O 1
ATOM 2588 N N . LYS B 1 57 ? -20.031 -29.281 -7.484 1 92.88 57 LYS B N 1
ATOM 2589 C CA . LYS B 1 57 ? -21.438 -29.234 -7.102 1 92.88 57 LYS B CA 1
ATOM 2590 C C . LYS B 1 57 ? -21.656 -28.359 -5.875 1 92.88 57 LYS B C 1
ATOM 2592 O O . LYS B 1 57 ? -22.734 -27.781 -5.691 1 92.88 57 LYS B O 1
ATOM 2597 N N . GLU B 1 58 ? -20.688 -28.172 -5.137 1 92.31 58 GLU B N 1
ATOM 2598 C CA . GLU B 1 58 ? -20.75 -27.391 -3.904 1 92.31 58 GLU B CA 1
ATOM 2599 C C . GLU B 1 58 ? -20.75 -25.891 -4.199 1 92.31 58 GLU B C 1
ATOM 2601 O O . GLU B 1 58 ? -20.25 -25.453 -5.234 1 92.31 58 GLU B O 1
ATOM 2606 N N . ASP B 1 59 ? -21.359 -25.219 -3.295 1 93.06 59 ASP B N 1
ATOM 2607 C CA . ASP B 1 59 ? -21.281 -23.766 -3.336 1 93.06 59 ASP B CA 1
ATOM 2608 C C . ASP B 1 59 ? -19.844 -23.297 -3.146 1 93.06 59 ASP B C 1
ATOM 2610 O O . ASP B 1 59 ? -19.203 -23.609 -2.141 1 93.06 59 ASP B O 1
ATOM 2614 N N . PRO B 1 60 ? -19.312 -22.562 -4.18 1 91.56 60 PRO B N 1
ATOM 2615 C CA . PRO B 1 60 ? -17.922 -22.094 -4.074 1 91.56 60 PRO B CA 1
ATOM 2616 C C . PRO B 1 60 ? -17.656 -21.344 -2.771 1 91.56 60 PRO B C 1
ATOM 2618 O O . PRO B 1 60 ? -16.516 -21.312 -2.299 1 91.56 60 PRO B O 1
ATOM 2621 N N . ARG B 1 61 ? -18.625 -20.734 -2.162 1 90.5 61 ARG B N 1
ATOM 2622 C CA . ARG B 1 61 ? -18.5 -19.953 -0.935 1 90.5 61 ARG B CA 1
ATOM 2623 C C . ARG B 1 61 ? -18.078 -20.844 0.232 1 90.5 61 ARG B C 1
ATOM 2625 O O . ARG B 1 61 ? -17.5 -20.359 1.211 1 90.5 61 ARG B O 1
ATOM 2632 N N . HIS B 1 62 ? -18.312 -22.016 0.062 1 90.88 62 HIS B N 1
ATOM 2633 C CA . HIS B 1 62 ? -18.062 -22.922 1.175 1 90.88 62 HIS B CA 1
ATOM 2634 C C . HIS B 1 62 ? -17.062 -24 0.791 1 90.88 62 HIS B C 1
ATOM 2636 O O . HIS B 1 62 ? -16.781 -24.906 1.581 1 90.88 62 HIS B O 1
ATOM 2642 N N . TYR B 1 63 ? -16.578 -23.891 -0.343 1 93.69 63 TYR B N 1
ATOM 2643 C CA . TYR B 1 63 ? -15.648 -24.891 -0.85 1 93.69 63 TYR B CA 1
ATOM 2644 C C . TYR B 1 63 ? -14.211 -24.516 -0.512 1 93.69 63 TYR B C 1
ATOM 2646 O O . TYR B 1 63 ? -13.836 -23.344 -0.59 1 93.69 63 TYR B O 1
ATOM 2654 N N . ASP B 1 64 ? -13.398 -25.484 -0.17 1 94.31 64 ASP B N 1
ATOM 2655 C CA . ASP B 1 64 ? -11.977 -25.281 0.097 1 94.31 64 ASP B CA 1
ATOM 2656 C C . ASP B 1 64 ? -11.141 -25.516 -1.156 1 94.31 64 ASP B C 1
ATOM 2658 O O . ASP B 1 64 ? -10.812 -26.672 -1.473 1 94.31 64 ASP B O 1
ATOM 2662 N N . PHE B 1 65 ? -10.703 -24.438 -1.759 1 95 65 PHE B N 1
ATOM 2663 C CA . PHE B 1 65 ? -9.945 -24.547 -2.998 1 95 65 PHE B CA 1
ATOM 2664 C C . PHE B 1 65 ? -8.469 -24.766 -2.709 1 95 65 PHE B C 1
ATOM 2666 O O . PHE B 1 65 ? -7.672 -24.969 -3.631 1 95 65 PHE B O 1
ATOM 2673 N N . GLY B 1 66 ? -8.047 -24.766 -1.447 1 93.06 66 GLY B N 1
ATOM 2674 C CA . GLY B 1 66 ? -6.66 -24.844 -1.008 1 93.06 66 GLY B CA 1
ATOM 2675 C C . GLY B 1 66 ? -5.926 -26.047 -1.568 1 93.06 66 GLY B C 1
ATOM 2676 O O . GLY B 1 66 ? -4.863 -25.906 -2.176 1 93.06 66 GLY B O 1
ATOM 2677 N N . PRO B 1 67 ? -6.488 -27.188 -1.402 1 92.81 67 PRO B N 1
ATOM 2678 C CA . PRO B 1 67 ? -5.809 -28.406 -1.856 1 92.81 67 PRO B CA 1
ATOM 2679 C C . PRO B 1 67 ? -5.586 -28.422 -3.367 1 92.81 67 PRO B C 1
ATOM 2681 O O . PRO B 1 67 ? -4.688 -29.109 -3.852 1 92.81 67 PRO B O 1
ATOM 2684 N N . GLN B 1 68 ? -6.324 -27.656 -4.137 1 93.44 68 GLN B N 1
ATOM 2685 C CA . GLN B 1 68 ? -6.227 -27.656 -5.594 1 93.44 68 GLN B CA 1
ATOM 2686 C C . GLN B 1 68 ? -5.195 -26.656 -6.082 1 93.44 68 GLN B C 1
ATOM 2688 O O . GLN B 1 68 ? -4.793 -26.688 -7.246 1 93.44 68 GLN B O 1
ATOM 2693 N N . ALA B 1 69 ? -4.844 -25.797 -5.195 1 95.5 69 ALA B N 1
ATOM 2694 C CA . ALA B 1 69 ? -3.982 -24.703 -5.613 1 95.5 69 ALA B CA 1
ATOM 2695 C C . ALA B 1 69 ? -2.512 -25.109 -5.559 1 95.5 69 ALA B C 1
ATOM 2697 O O . ALA B 1 69 ? -2.078 -25.766 -4.613 1 95.5 69 ALA B O 1
ATOM 2698 N N . SER B 1 70 ? -1.783 -24.859 -6.508 1 95.81 70 SER B N 1
ATOM 2699 C CA . SER B 1 70 ? -0.335 -24.984 -6.641 1 95.81 70 SER B CA 1
ATOM 2700 C C . SER B 1 70 ? 0.199 -24.109 -7.766 1 95.81 70 SER B C 1
ATOM 2702 O O . SER B 1 70 ? -0.574 -23.578 -8.57 1 95.81 70 SER B O 1
ATOM 2704 N N . ASN B 1 71 ? 1.477 -23.922 -7.801 1 96.88 71 ASN B N 1
ATOM 2705 C CA . ASN B 1 71 ? 2.076 -23.141 -8.875 1 96.88 71 ASN B CA 1
ATOM 2706 C C . ASN B 1 71 ? 1.744 -23.719 -10.25 1 96.88 71 ASN B C 1
ATOM 2708 O O . ASN B 1 71 ? 1.33 -22.984 -11.148 1 96.88 71 ASN B O 1
ATOM 2712 N N . SER B 1 72 ? 1.925 -25.016 -10.32 1 96.5 72 SER B N 1
ATOM 2713 C CA . SER B 1 72 ? 1.636 -25.688 -11.578 1 96.5 72 SER B CA 1
ATOM 2714 C C . SER B 1 72 ? 0.15 -25.625 -11.914 1 96.5 72 SER B C 1
ATOM 2716 O O . SER B 1 72 ? -0.225 -25.516 -13.086 1 96.5 72 SER B O 1
ATOM 2718 N N . ALA B 1 73 ? -0.668 -25.766 -10.938 1 97.81 73 ALA B N 1
ATOM 2719 C CA . ALA B 1 73 ? -2.109 -25.688 -11.156 1 97.81 73 ALA B CA 1
ATOM 2720 C C . ALA B 1 73 ? -2.512 -24.328 -11.719 1 97.81 73 ALA B C 1
ATOM 2722 O O . ALA B 1 73 ? -3.279 -24.25 -12.68 1 97.81 73 ALA B O 1
ATOM 2723 N N . VAL B 1 74 ? -1.996 -23.266 -11.156 1 98.5 74 VAL B N 1
ATOM 2724 C CA . VAL B 1 74 ? -2.359 -21.922 -11.594 1 98.5 74 VAL B CA 1
ATOM 2725 C C . VAL B 1 74 ? -1.924 -21.719 -13.039 1 98.5 74 VAL B C 1
ATOM 2727 O O . VAL B 1 74 ? -2.662 -21.141 -13.836 1 98.5 74 VAL B O 1
ATOM 2730 N N . GLN B 1 75 ? -0.791 -22.188 -13.359 1 98.44 75 GLN B N 1
ATOM 2731 C CA . GLN B 1 75 ? -0.306 -22.094 -14.734 1 98.44 75 GLN B CA 1
ATOM 2732 C C . GLN B 1 75 ? -1.186 -22.891 -15.688 1 98.44 75 GLN B C 1
ATOM 2734 O O . GLN B 1 75 ? -1.512 -22.422 -16.781 1 98.44 75 GLN B O 1
ATOM 2739 N N . SER B 1 76 ? -1.506 -24.078 -15.25 1 98.5 76 SER B N 1
ATOM 2740 C CA . SER B 1 76 ? -2.387 -24.906 -16.062 1 98.5 76 SER B CA 1
ATOM 2741 C C . SER B 1 76 ? -3.76 -24.266 -16.234 1 98.5 76 SER B C 1
ATOM 2743 O O . SER B 1 76 ? -4.348 -24.312 -17.312 1 98.5 76 SER B O 1
ATOM 2745 N N . TRP B 1 77 ? -4.273 -23.75 -15.125 1 98.81 77 TRP B N 1
ATOM 2746 C CA . TRP B 1 77 ? -5.562 -23.062 -15.18 1 98.81 77 TRP B CA 1
ATOM 2747 C C . TRP B 1 77 ? -5.523 -21.891 -16.156 1 98.81 77 TRP B C 1
ATOM 2749 O O . TRP B 1 77 ? -6.5 -21.641 -16.859 1 98.81 77 TRP B O 1
ATOM 2759 N N . PHE B 1 78 ? -4.422 -21.141 -16.25 1 98.81 78 PHE B N 1
ATOM 2760 C CA . PHE B 1 78 ? -4.266 -20.047 -17.188 1 98.81 78 PHE B CA 1
ATOM 2761 C C . PHE B 1 78 ? -4.387 -20.531 -18.625 1 98.81 78 PHE B C 1
ATOM 2763 O O . PHE B 1 78 ? -5.082 -19.922 -19.438 1 98.81 78 PHE B O 1
ATOM 2770 N N . LYS B 1 79 ? -3.732 -21.625 -18.875 1 98.5 79 LYS B N 1
ATOM 2771 C CA . LYS B 1 79 ? -3.807 -22.219 -20.203 1 98.5 79 LYS B CA 1
ATOM 2772 C C . LYS B 1 79 ? -5.234 -22.656 -20.531 1 98.5 79 LYS B C 1
ATOM 2774 O O . LYS B 1 79 ? -5.711 -22.438 -21.656 1 98.5 79 LYS B O 1
ATOM 2779 N N . THR B 1 80 ? -5.848 -23.25 -19.578 1 98.69 80 THR B N 1
ATOM 2780 C CA . THR B 1 80 ? -7.227 -23.703 -19.75 1 98.69 80 THR B CA 1
ATOM 2781 C C . THR B 1 80 ? -8.133 -22.516 -20.094 1 98.69 80 THR B C 1
ATOM 2783 O O . THR B 1 80 ? -8.977 -22.609 -20.984 1 98.69 80 THR B O 1
ATOM 2786 N N . LEU B 1 81 ? -7.988 -21.422 -19.375 1 98.75 81 LEU B N 1
ATOM 2787 C CA . LEU B 1 81 ? -8.789 -20.219 -19.641 1 98.75 81 LEU B CA 1
ATOM 2788 C C . LEU B 1 81 ? -8.492 -19.672 -21.031 1 98.75 81 LEU B C 1
ATOM 2790 O O . LEU B 1 81 ? -9.406 -19.266 -21.75 1 98.75 81 LEU B O 1
ATOM 2794 N N . CYS B 1 82 ? -7.219 -19.656 -21.406 1 98.69 82 CYS B N 1
ATOM 2795 C CA . CYS B 1 82 ? -6.852 -19.219 -22.75 1 98.69 82 CYS B CA 1
ATOM 2796 C C . CYS B 1 82 ? -7.543 -20.062 -23.812 1 98.69 82 CYS B C 1
ATOM 2798 O O . CYS B 1 82 ? -8.125 -19.531 -24.75 1 98.69 82 CYS B O 1
ATOM 2800 N N . MET B 1 83 ? -7.496 -21.359 -23.609 1 98.44 83 MET B N 1
ATOM 2801 C CA . MET B 1 83 ? -8.133 -22.266 -24.562 1 98.44 83 MET B CA 1
ATOM 2802 C C . MET B 1 83 ? -9.641 -22.031 -24.609 1 98.44 83 MET B C 1
ATOM 2804 O O . MET B 1 83 ? -10.227 -21.984 -25.688 1 98.44 83 MET B O 1
ATOM 2808 N N . HIS B 1 84 ? -10.203 -21.906 -23.5 1 98.5 84 HIS B N 1
ATOM 2809 C CA . HIS B 1 84 ? -11.648 -21.703 -23.406 1 98.5 84 HIS B CA 1
ATOM 2810 C C . HIS B 1 84 ? -12.086 -20.469 -24.172 1 98.5 84 HIS B C 1
ATOM 2812 O O . HIS B 1 84 ? -13.109 -20.484 -24.859 1 98.5 84 HIS B O 1
ATOM 2818 N N . TYR B 1 85 ? -11.352 -19.375 -24.078 1 98.12 85 TYR B N 1
ATOM 2819 C CA . TYR B 1 85 ? -11.758 -18.109 -24.672 1 98.12 85 TYR B CA 1
ATOM 2820 C C . TYR B 1 85 ? -11.109 -17.906 -26.047 1 98.12 85 TYR B C 1
ATOM 2822 O O . TYR B 1 85 ? -11.297 -16.875 -26.688 1 98.12 85 TYR B O 1
ATOM 2830 N N . GLY B 1 86 ? -10.344 -18.828 -26.5 1 98.12 86 GLY B N 1
ATOM 2831 C CA . GLY B 1 86 ? -9.664 -18.703 -27.781 1 98.12 86 GLY B CA 1
ATOM 2832 C C . GLY B 1 86 ? -8.57 -17.656 -27.797 1 98.12 86 GLY B C 1
ATOM 2833 O O . GLY B 1 86 ? -8.414 -16.922 -28.766 1 98.12 86 GLY B O 1
ATOM 2834 N N . LEU B 1 87 ? -7.93 -17.484 -26.656 1 98.19 87 LEU B N 1
ATOM 2835 C CA . LEU B 1 87 ? -6.867 -16.5 -26.5 1 98.19 87 LEU B CA 1
ATOM 2836 C C . LEU B 1 87 ? -5.504 -17.188 -26.438 1 98.19 87 LEU B C 1
ATOM 2838 O O . LEU B 1 87 ? -5.422 -18.406 -26.25 1 98.19 87 LEU B O 1
ATOM 2842 N N . SER B 1 88 ? -4.465 -16.438 -26.672 1 98.06 88 SER B N 1
ATOM 2843 C CA . SER B 1 88 ? -3.104 -16.969 -26.641 1 98.06 88 SER B CA 1
ATOM 2844 C C . SER B 1 88 ? -2.279 -16.297 -25.547 1 98.06 88 SER B C 1
ATOM 2846 O O . SER B 1 88 ? -2.176 -15.078 -25.484 1 98.06 88 SER B O 1
ATOM 2848 N N . GLY B 1 89 ? -1.808 -17.062 -24.641 1 98 89 GLY B N 1
ATOM 2849 C CA . GLY B 1 89 ? -0.953 -16.625 -23.547 1 98 89 GLY B CA 1
ATOM 2850 C C . GLY B 1 89 ? -0.079 -17.734 -22.984 1 98 89 GLY B C 1
ATOM 2851 O O . GLY B 1 89 ? -0.32 -18.906 -23.25 1 98 89 GLY B O 1
ATOM 2852 N N . THR B 1 90 ? 1.019 -17.328 -22.312 1 97.81 90 THR B N 1
ATOM 2853 C CA . THR B 1 90 ? 1.942 -18.281 -21.719 1 97.81 90 THR B CA 1
ATOM 2854 C C . THR B 1 90 ? 2.316 -17.844 -20.297 1 97.81 90 THR B C 1
ATOM 2856 O O . THR B 1 90 ? 2.021 -16.719 -19.891 1 97.81 90 THR B O 1
ATOM 2859 N N . SER B 1 91 ? 2.74 -18.781 -19.594 1 97.75 91 SER B N 1
ATOM 2860 C CA . SER B 1 91 ? 3.238 -18.516 -18.25 1 97.75 91 SER B CA 1
ATOM 2861 C C . SER B 1 91 ? 4.59 -19.172 -18.016 1 97.75 91 SER B C 1
ATOM 2863 O O . SER B 1 91 ? 4.938 -20.141 -18.688 1 97.75 91 SER B O 1
ATOM 2865 N N . CYS B 1 92 ? 5.395 -18.594 -17.125 1 95.94 92 CYS B N 1
ATOM 2866 C CA . CYS B 1 92 ? 6.672 -19.188 -16.75 1 95.94 92 CYS B CA 1
ATOM 2867 C C . CYS B 1 92 ? 7.086 -18.75 -15.344 1 95.94 92 CYS B C 1
ATOM 2869 O O . CYS B 1 92 ? 6.668 -17.688 -14.875 1 95.94 92 CYS B O 1
ATOM 2871 N N . THR B 1 93 ? 7.852 -19.547 -14.711 1 96.88 93 THR B N 1
ATOM 2872 C CA . THR B 1 93 ? 8.453 -19.156 -13.445 1 96.88 93 THR B CA 1
ATOM 2873 C C . THR B 1 93 ? 9.594 -18.172 -13.672 1 96.88 93 THR B C 1
ATOM 2875 O O . THR B 1 93 ? 10.555 -18.484 -14.375 1 96.88 93 THR B O 1
ATOM 2878 N N . ILE B 1 94 ? 9.484 -17 -13.078 1 96.62 94 ILE B N 1
ATOM 2879 C CA . ILE B 1 94 ? 10.469 -15.93 -13.273 1 96.62 94 ILE B CA 1
ATOM 2880 C C . ILE B 1 94 ? 11.586 -16.078 -12.242 1 96.62 94 ILE B C 1
ATOM 2882 O O . ILE B 1 94 ? 12.75 -15.82 -12.555 1 96.62 94 ILE B O 1
ATOM 2886 N N . TYR B 1 95 ? 11.18 -16.453 -11.102 1 98.31 95 TYR B N 1
ATOM 2887 C CA . TYR B 1 95 ? 12.172 -16.531 -10.031 1 98.31 95 TYR B CA 1
ATOM 2888 C C . TYR B 1 95 ? 11.781 -17.562 -8.992 1 98.31 95 TYR B C 1
ATOM 2890 O O . TYR B 1 95 ? 10.727 -17.453 -8.352 1 98.31 95 TYR B O 1
ATOM 2898 N N . LYS B 1 96 ? 12.508 -18.531 -8.828 1 97.38 96 LYS B N 1
ATOM 2899 C CA . LYS B 1 96 ? 12.391 -19.609 -7.84 1 97.38 96 LYS B CA 1
ATOM 2900 C C . LYS B 1 96 ? 13.758 -20.172 -7.473 1 97.38 96 LYS B C 1
ATOM 2902 O O . LYS B 1 96 ? 14.547 -20.531 -8.352 1 97.38 96 LYS B O 1
ATOM 2907 N N . GLU B 1 97 ? 14 -20.344 -6.117 1 95.62 97 GLU B N 1
ATOM 2908 C CA . GLU B 1 97 ? 15.352 -20.703 -5.707 1 95.62 97 GLU B CA 1
ATOM 2909 C C . GLU B 1 97 ? 15.438 -22.188 -5.336 1 95.62 97 GLU B C 1
ATOM 2911 O O . GLU B 1 97 ? 16.531 -22.734 -5.227 1 95.62 97 GLU B O 1
ATOM 2916 N N . GLN B 1 98 ? 14.344 -22.828 -5.16 1 92.88 98 GLN B N 1
ATOM 2917 C CA . GLN B 1 98 ? 14.367 -24.188 -4.648 1 92.88 98 GLN B CA 1
ATOM 2918 C C . GLN B 1 98 ? 13.484 -25.109 -5.484 1 92.88 98 GLN B C 1
ATOM 2920 O O . GLN B 1 98 ? 12.57 -24.641 -6.172 1 92.88 98 GLN B O 1
ATOM 2925 N N . GLY B 1 99 ? 13.805 -26.375 -5.398 1 87.5 99 GLY B N 1
ATOM 2926 C CA . GLY B 1 99 ? 12.961 -27.391 -6.012 1 87.5 99 GLY B CA 1
ATOM 2927 C C . GLY B 1 99 ? 13.328 -27.688 -7.453 1 87.5 99 GLY B C 1
ATOM 2928 O O . GLY B 1 99 ? 14.312 -27.141 -7.969 1 87.5 99 GLY B O 1
ATOM 2929 N N . ARG B 1 100 ? 12.508 -28.438 -8.078 1 84.44 100 ARG B N 1
ATOM 2930 C CA . ARG B 1 100 ? 12.766 -28.922 -9.438 1 84.44 100 ARG B CA 1
ATOM 2931 C C . ARG B 1 100 ? 12.602 -27.797 -10.445 1 84.44 100 ARG B C 1
ATOM 2933 O O . ARG B 1 100 ? 13.258 -27.781 -11.492 1 84.44 100 ARG B O 1
ATOM 2940 N N . THR B 1 101 ? 11.75 -26.812 -10.109 1 86.88 101 THR B N 1
ATOM 2941 C CA . THR B 1 101 ? 11.461 -25.719 -11.039 1 86.88 101 THR B CA 1
ATOM 2942 C C . THR B 1 101 ? 12.289 -24.484 -10.703 1 86.88 101 THR B C 1
ATOM 2944 O O . THR B 1 101 ? 11.906 -23.359 -11.047 1 86.88 101 THR B O 1
ATOM 2947 N N . ARG B 1 102 ? 13.32 -24.703 -9.969 1 93.31 102 ARG B N 1
ATOM 2948 C CA . ARG B 1 102 ? 14.203 -23.594 -9.617 1 93.31 102 ARG B CA 1
ATOM 2949 C C . ARG B 1 102 ? 14.734 -22.891 -10.867 1 93.31 102 ARG B C 1
ATOM 2951 O O . ARG B 1 102 ? 15.016 -23.547 -11.875 1 93.31 102 ARG B O 1
ATOM 2958 N N . THR B 1 103 ? 14.805 -21.625 -10.82 1 95.62 103 THR B N 1
ATOM 2959 C CA . THR B 1 103 ? 15.32 -20.844 -11.945 1 95.62 103 THR B CA 1
ATOM 2960 C C . THR B 1 103 ? 16.828 -20.625 -11.805 1 95.62 103 THR B C 1
ATOM 2962 O O . THR B 1 103 ? 17.344 -20.547 -10.688 1 95.62 103 THR B O 1
ATOM 2965 N N . ALA B 1 104 ? 17.531 -20.438 -12.953 1 92.88 104 ALA B N 1
ATOM 2966 C CA . ALA B 1 104 ? 18.984 -20.297 -12.977 1 92.88 104 ALA B CA 1
ATOM 2967 C C . ALA B 1 104 ? 19.391 -18.844 -12.742 1 92.88 104 ALA B C 1
ATOM 2969 O O . ALA B 1 104 ? 20.547 -18.562 -12.438 1 92.88 104 ALA B O 1
ATOM 2970 N N . CYS B 1 105 ? 18.516 -18 -12.727 1 92.94 105 CYS B N 1
ATOM 2971 C CA . CYS B 1 105 ? 18.875 -16.594 -12.672 1 92.94 105 CYS B CA 1
ATOM 2972 C C . CYS B 1 105 ? 19.25 -16.188 -11.258 1 92.94 105 CYS B C 1
ATOM 2974 O O . CYS B 1 105 ? 18.812 -16.797 -10.289 1 92.94 105 CYS B O 1
ATOM 2976 N N . SER B 1 106 ? 20.125 -15.133 -11.219 1 93.75 106 SER B N 1
ATOM 2977 C CA . SER B 1 106 ? 20.5 -14.539 -9.945 1 93.75 106 SER B CA 1
ATOM 2978 C C . SER B 1 106 ? 19.406 -13.648 -9.391 1 93.75 106 SER B C 1
ATOM 2980 O O . SER B 1 106 ? 18.453 -13.32 -10.109 1 93.75 106 SER B O 1
ATOM 2982 N N . LYS B 1 107 ? 19.547 -13.344 -8.141 1 95.81 107 LYS B N 1
ATOM 2983 C CA . LYS B 1 107 ? 18.625 -12.414 -7.484 1 95.81 107 LYS B CA 1
ATOM 2984 C C . LYS B 1 107 ? 18.516 -11.109 -8.273 1 95.81 107 LYS B C 1
ATOM 2986 O O . LYS B 1 107 ? 17.422 -10.586 -8.453 1 95.81 107 LYS B O 1
ATOM 2991 N N . GLN B 1 108 ? 19.656 -10.586 -8.742 1 95.44 108 GLN B N 1
ATOM 2992 C CA . GLN B 1 108 ? 19.688 -9.32 -9.469 1 95.44 108 GLN B CA 1
ATOM 2993 C C . GLN B 1 108 ? 19.031 -9.461 -10.844 1 95.44 108 GLN B C 1
ATOM 2995 O O . GLN B 1 108 ? 18.328 -8.555 -11.297 1 95.44 108 GLN B O 1
ATOM 3000 N N . GLU B 1 109 ? 19.281 -10.547 -11.438 1 96.38 109 GLU B N 1
ATOM 3001 C CA . GLU B 1 109 ? 18.656 -10.805 -12.727 1 96.38 109 GLU B CA 1
ATOM 3002 C C . GLU B 1 109 ? 17.141 -10.938 -12.586 1 96.38 109 GLU B C 1
ATOM 3004 O O . GLU B 1 109 ? 16.375 -10.461 -13.438 1 96.38 109 GLU B O 1
ATOM 3009 N N . ALA B 1 110 ? 16.781 -11.633 -11.555 1 97.31 110 ALA B N 1
ATOM 3010 C CA . ALA B 1 110 ? 15.359 -11.766 -11.273 1 97.31 110 ALA B CA 1
ATOM 3011 C C . ALA B 1 110 ? 14.703 -10.398 -11.102 1 97.31 110 ALA B C 1
ATOM 3013 O O . ALA B 1 110 ? 13.625 -10.148 -11.641 1 97.31 110 ALA B O 1
ATOM 3014 N N . LEU B 1 111 ? 15.359 -9.555 -10.375 1 97.88 111 LEU B N 1
ATOM 3015 C CA . LEU B 1 111 ? 14.844 -8.203 -10.172 1 97.88 111 LEU B CA 1
ATOM 3016 C C . LEU B 1 111 ? 14.711 -7.465 -11.5 1 97.88 111 LEU B C 1
ATOM 3018 O O . LEU B 1 111 ? 13.703 -6.793 -11.742 1 97.88 111 LEU B O 1
ATOM 3022 N N . LYS B 1 112 ? 15.695 -7.555 -12.312 1 96.88 112 LYS B N 1
ATOM 3023 C CA . LYS B 1 112 ? 15.648 -6.941 -13.641 1 96.88 112 LYS B CA 1
ATOM 3024 C C . LYS B 1 112 ? 14.453 -7.453 -14.438 1 96.88 112 LYS B C 1
ATOM 3026 O O . LYS B 1 112 ? 13.734 -6.664 -15.055 1 96.88 112 LYS B O 1
ATOM 3031 N N . ASN B 1 113 ? 14.266 -8.75 -14.383 1 96.56 113 ASN B N 1
ATOM 3032 C CA . ASN B 1 113 ? 13.133 -9.336 -15.086 1 96.56 113 ASN B CA 1
ATOM 3033 C C . ASN B 1 113 ? 11.805 -8.836 -14.531 1 96.56 113 ASN B C 1
ATOM 3035 O O . ASN B 1 113 ? 10.867 -8.586 -15.297 1 96.56 113 ASN B O 1
ATOM 3039 N N . ILE B 1 114 ? 11.727 -8.695 -13.25 1 97.88 114 ILE B N 1
ATOM 3040 C CA . ILE B 1 114 ? 10.508 -8.242 -12.586 1 97.88 114 ILE B CA 1
ATOM 3041 C C . ILE B 1 114 ? 10.211 -6.801 -12.992 1 97.88 114 ILE B C 1
ATOM 3043 O O . ILE B 1 114 ? 9.094 -6.484 -13.398 1 97.88 114 ILE B O 1
ATOM 3047 N N . ILE B 1 115 ? 11.18 -5.93 -12.93 1 97.56 115 ILE B N 1
ATOM 3048 C CA . ILE B 1 115 ? 11.016 -4.523 -13.273 1 97.56 115 ILE B CA 1
ATOM 3049 C C . ILE B 1 115 ? 10.656 -4.395 -14.75 1 97.56 115 ILE B C 1
ATOM 3051 O O . ILE B 1 115 ? 9.766 -3.629 -15.117 1 97.56 115 ILE B O 1
ATOM 3055 N N . SER B 1 116 ? 11.336 -5.184 -15.555 1 96.12 116 SER B N 1
ATOM 3056 C CA . SER B 1 116 ? 11.039 -5.172 -16.984 1 96.12 116 SER B CA 1
ATOM 3057 C C . SER B 1 116 ? 9.594 -5.598 -17.25 1 96.12 116 SER B C 1
ATOM 3059 O O . SER B 1 116 ? 8.891 -4.965 -18.031 1 96.12 116 SER B O 1
ATOM 3061 N N . ALA B 1 117 ? 9.203 -6.621 -16.562 1 96.5 117 ALA B N 1
ATOM 3062 C CA . ALA B 1 117 ? 7.848 -7.141 -16.734 1 96.5 117 ALA B CA 1
ATOM 3063 C C . ALA B 1 117 ? 6.805 -6.109 -16.328 1 96.5 117 ALA B C 1
ATOM 3065 O O . ALA B 1 117 ? 5.785 -5.945 -17 1 96.5 117 ALA B O 1
ATOM 3066 N N . LEU B 1 118 ? 7.059 -5.367 -15.281 1 96.88 118 LEU B N 1
ATOM 3067 C CA . LEU B 1 118 ? 6.109 -4.402 -14.742 1 96.88 118 LEU B CA 1
ATOM 3068 C C . LEU B 1 118 ? 6.035 -3.16 -15.625 1 96.88 118 LEU B C 1
ATOM 3070 O O . LEU B 1 118 ? 5.129 -2.34 -15.477 1 96.88 118 LEU B O 1
ATOM 3074 N N . ASN B 1 119 ? 6.973 -3.045 -16.547 1 95.81 119 ASN B N 1
ATOM 3075 C CA . ASN B 1 119 ? 6.953 -1.935 -17.5 1 95.81 119 ASN B CA 1
ATOM 3076 C C . ASN B 1 119 ? 6.449 -2.375 -18.859 1 95.81 119 ASN B C 1
ATOM 3078 O O . ASN B 1 119 ? 6.57 -1.633 -19.844 1 95.81 119 ASN B O 1
ATOM 3082 N N . THR B 1 120 ? 5.895 -3.568 -18.922 1 91.69 120 THR B N 1
ATOM 3083 C CA . THR B 1 120 ? 5.277 -4.113 -20.125 1 91.69 120 THR B CA 1
ATOM 3084 C C . THR B 1 120 ? 3.799 -4.406 -19.891 1 91.69 120 THR B C 1
ATOM 3086 O O . THR B 1 120 ? 3.449 -5.207 -19.016 1 91.69 120 THR B O 1
ATOM 3089 N N . PRO B 1 121 ? 2.852 -3.814 -20.625 1 88.75 121 PRO B N 1
ATOM 3090 C CA . PRO B 1 121 ? 1.421 -4.004 -20.375 1 88.75 121 PRO B CA 1
ATOM 3091 C C . PRO B 1 121 ? 0.961 -5.438 -20.641 1 88.75 121 PRO B C 1
ATOM 3093 O O . PRO B 1 121 ? -0.116 -5.836 -20.188 1 88.75 121 PRO B O 1
ATOM 3096 N N . ARG B 1 122 ? 1.731 -6.281 -21.297 1 93.5 122 ARG B N 1
ATOM 3097 C CA . ARG B 1 122 ? 1.312 -7.629 -21.672 1 93.5 122 ARG B CA 1
ATOM 3098 C C . ARG B 1 122 ? 1.862 -8.664 -20.688 1 93.5 122 ARG B C 1
ATOM 3100 O O . ARG B 1 122 ? 1.9 -9.859 -21 1 93.5 122 ARG B O 1
ATOM 3107 N N . CYS B 1 123 ? 2.238 -8.172 -19.562 1 96.81 123 CYS B N 1
ATOM 3108 C CA . CYS B 1 123 ? 2.795 -9.078 -18.578 1 96.81 123 CYS B CA 1
ATOM 3109 C C . CYS B 1 123 ? 2.131 -8.883 -17.219 1 96.81 123 CYS B C 1
ATOM 3111 O O . CYS B 1 123 ? 1.716 -7.77 -16.875 1 96.81 123 CYS B O 1
ATOM 3113 N N . ALA B 1 124 ? 1.926 -9.914 -16.5 1 97.94 124 ALA B N 1
ATOM 3114 C CA . ALA B 1 124 ? 1.446 -9.891 -15.125 1 97.94 124 ALA B CA 1
ATOM 3115 C C . ALA B 1 124 ? 2.273 -10.82 -14.242 1 97.94 124 ALA B C 1
ATOM 3117 O O . ALA B 1 124 ? 2.801 -11.828 -14.719 1 97.94 124 ALA B O 1
ATOM 3118 N N . LEU B 1 125 ? 2.451 -10.492 -12.992 1 98.44 125 LEU B N 1
ATOM 3119 C CA . LEU B 1 125 ? 3.322 -11.242 -12.094 1 98.44 125 LEU B CA 1
ATOM 3120 C C . LEU B 1 125 ? 2.551 -11.734 -10.875 1 98.44 125 LEU B C 1
ATOM 3122 O O . LEU B 1 125 ? 1.844 -10.961 -10.227 1 98.44 125 LEU B O 1
ATOM 3126 N N . LEU B 1 126 ? 2.629 -12.992 -10.617 1 98.81 126 LEU B N 1
ATOM 3127 C CA . LEU B 1 126 ? 2.07 -13.656 -9.445 1 98.81 126 LEU B CA 1
ATOM 3128 C C . LEU B 1 126 ? 3.168 -14.008 -8.445 1 98.81 126 LEU B C 1
ATOM 3130 O O . LEU B 1 126 ? 4.199 -14.562 -8.82 1 98.81 126 LEU B O 1
ATOM 3134 N N . TYR B 1 127 ? 3.02 -13.617 -7.207 1 98.88 127 TYR B N 1
ATOM 3135 C CA . TYR B 1 127 ? 3.953 -13.914 -6.125 1 98.88 127 TYR B CA 1
ATOM 3136 C C . TYR B 1 127 ? 3.373 -14.945 -5.172 1 98.88 127 TYR B C 1
ATOM 3138 O O . TYR B 1 127 ? 2.383 -14.68 -4.484 1 98.88 127 TYR B O 1
ATOM 3146 N N . HIS B 1 128 ? 3.916 -16.125 -5.203 1 98.62 128 HIS B N 1
ATOM 3147 C CA . HIS B 1 128 ? 3.594 -17.141 -4.215 1 98.62 128 HIS B CA 1
ATOM 3148 C C . HIS B 1 128 ? 4.445 -16.984 -2.959 1 98.62 128 HIS B C 1
ATOM 3150 O O . HIS B 1 128 ? 5.629 -17.328 -2.957 1 98.62 128 HIS B O 1
ATOM 3156 N N . CYS B 1 129 ? 3.85 -16.484 -1.94 1 97.88 129 CYS B N 1
ATOM 3157 C CA . CYS B 1 129 ? 4.543 -16.266 -0.674 1 97.88 129 CYS B CA 1
ATOM 3158 C C . CYS B 1 129 ? 4.035 -17.234 0.394 1 97.88 129 CYS B C 1
ATOM 3160 O O . CYS B 1 129 ? 3.344 -18.203 0.083 1 97.88 129 CYS B O 1
ATOM 3162 N N . LEU B 1 130 ? 4.5 -17.062 1.594 1 96.31 130 LEU B N 1
ATOM 3163 C CA . LEU B 1 130 ? 4.168 -18 2.664 1 96.31 130 LEU B CA 1
ATOM 3164 C C . LEU B 1 130 ? 2.656 -18.125 2.826 1 96.31 130 LEU B C 1
ATOM 3166 O O . LEU B 1 130 ? 1.995 -17.188 3.258 1 96.31 130 LEU B O 1
ATOM 3170 N N . ASN B 1 131 ? 2.113 -19.188 2.434 1 93 131 ASN B N 1
ATOM 3171 C CA . ASN B 1 131 ? 0.725 -19.609 2.604 1 93 131 ASN B CA 1
ATOM 3172 C C . ASN B 1 131 ? -0.236 -18.656 1.901 1 93 131 ASN B C 1
ATOM 3174 O O . ASN B 1 131 ? -1.331 -18.391 2.4 1 93 131 ASN B O 1
ATOM 3178 N N . HIS B 1 132 ? 0.234 -18.141 0.743 1 96.81 132 HIS B N 1
ATOM 3179 C CA . HIS B 1 132 ? -0.62 -17.141 0.103 1 96.81 132 HIS B CA 1
ATOM 3180 C C . HIS B 1 132 ? -0.11 -16.797 -1.291 1 96.81 132 HIS B C 1
ATOM 3182 O O . HIS B 1 132 ? 1.069 -17 -1.593 1 96.81 132 HIS B O 1
ATOM 3188 N N . TYR B 1 133 ? -1.031 -16.406 -2.188 1 98.19 133 TYR B N 1
ATOM 3189 C CA . TYR B 1 133 ? -0.703 -15.812 -3.479 1 98.19 133 TYR B CA 1
ATOM 3190 C C . TYR B 1 133 ? -1.092 -14.344 -3.518 1 98.19 133 TYR B C 1
ATOM 3192 O O . TYR B 1 133 ? -2.152 -13.961 -3.018 1 98.19 133 TYR B O 1
ATOM 3200 N N . CYS B 1 134 ? -0.255 -13.508 -4.066 1 97.88 134 CYS B N 1
ATOM 3201 C CA . CYS B 1 134 ? -0.52 -12.102 -4.312 1 97.88 134 CYS B CA 1
ATOM 3202 C C . CYS B 1 134 ? -0.087 -11.703 -5.719 1 97.88 134 CYS B C 1
ATOM 3204 O O . CYS B 1 134 ? 0.568 -12.477 -6.414 1 97.88 134 CYS B O 1
ATOM 3206 N N . ILE B 1 135 ? -0.516 -10.5 -6.09 1 98.38 135 ILE B N 1
ATOM 3207 C CA . ILE B 1 135 ? -0.158 -9.984 -7.406 1 98.38 135 ILE B CA 1
ATOM 3208 C C . ILE B 1 135 ? 0.798 -8.805 -7.258 1 98.38 135 ILE B C 1
ATOM 3210 O O . ILE B 1 135 ? 0.55 -7.895 -6.461 1 98.38 135 ILE B O 1
ATOM 3214 N N . ILE B 1 136 ? 1.943 -8.875 -7.949 1 98.5 136 ILE B N 1
ATOM 3215 C CA . ILE B 1 136 ? 2.824 -7.715 -7.98 1 98.5 136 ILE B CA 1
ATOM 3216 C C . ILE B 1 136 ? 2.309 -6.703 -9 1 98.5 136 ILE B C 1
ATOM 3218 O O . ILE B 1 136 ? 2.205 -7.012 -10.188 1 98.5 136 ILE B O 1
ATOM 3222 N N . VAL B 1 137 ? 2.025 -5.449 -8.547 1 97.5 137 VAL B N 1
ATOM 3223 C CA . VAL B 1 137 ? 1.319 -4.527 -9.43 1 97.5 137 VAL B CA 1
ATOM 3224 C C . VAL B 1 137 ? 2.16 -3.271 -9.641 1 97.5 137 VAL B C 1
ATOM 3226 O O . VAL B 1 137 ? 1.77 -2.375 -10.391 1 97.5 137 VAL B O 1
ATOM 3229 N N . GLY B 1 138 ? 3.277 -3.186 -9.023 1 97.19 138 GLY B N 1
ATOM 3230 C CA . GLY B 1 138 ? 4.141 -2.025 -9.172 1 97.19 138 GLY B CA 1
ATOM 3231 C C . GLY B 1 138 ? 5.406 -2.107 -8.344 1 97.19 138 GLY B C 1
ATOM 3232 O O . GLY B 1 138 ? 5.703 -3.152 -7.758 1 97.19 138 GLY B O 1
ATOM 3233 N N . TYR B 1 139 ? 6.176 -1.056 -8.391 1 97.31 139 TYR B N 1
ATOM 3234 C CA . TYR B 1 139 ? 7.402 -0.971 -7.605 1 97.31 139 TYR B CA 1
ATOM 3235 C C . TYR B 1 139 ? 7.766 0.48 -7.316 1 97.31 139 TYR B C 1
ATOM 3237 O O . TYR B 1 139 ? 7.277 1.395 -7.984 1 97.31 139 TYR B O 1
ATOM 3245 N N . ILE B 1 140 ? 8.5 0.668 -6.266 1 95.75 140 ILE B N 1
ATOM 3246 C CA . ILE B 1 140 ? 9.078 1.956 -5.898 1 95.75 140 ILE B CA 1
ATOM 3247 C C . ILE B 1 140 ? 10.555 1.779 -5.555 1 95.75 140 ILE B C 1
ATOM 3249 O O . ILE B 1 140 ? 10.906 1.003 -4.66 1 95.75 140 ILE B O 1
ATOM 3253 N N . ILE B 1 141 ? 11.391 2.434 -6.316 1 95 141 ILE B N 1
ATOM 3254 C CA . ILE B 1 141 ? 12.82 2.504 -6.004 1 95 141 ILE B CA 1
ATOM 3255 C C . ILE B 1 141 ? 13.117 3.803 -5.258 1 95 141 ILE B C 1
ATOM 3257 O O . ILE B 1 141 ? 13.086 4.887 -5.848 1 95 141 ILE B O 1
ATOM 3261 N N . SER B 1 142 ? 13.336 3.668 -3.996 1 91.88 142 SER B N 1
ATOM 3262 C CA . SER B 1 142 ? 13.547 4.84 -3.152 1 91.88 142 SER B CA 1
ATOM 3263 C C . SER B 1 142 ? 15.008 5.281 -3.162 1 91.88 142 SER B C 1
ATOM 3265 O O . SER B 1 142 ? 15.906 4.465 -2.947 1 91.88 142 SER B O 1
ATOM 3267 N N . PRO B 1 143 ? 15.211 6.574 -3.363 1 89.06 143 PRO B N 1
ATOM 3268 C CA . PRO B 1 143 ? 16.578 7.066 -3.201 1 89.06 143 PRO B CA 1
ATOM 3269 C C . PRO B 1 143 ? 17.078 6.965 -1.759 1 89.06 143 PRO B C 1
ATOM 3271 O O . PRO B 1 143 ? 16.266 6.863 -0.832 1 89.06 143 PRO B O 1
ATOM 3274 N N . SER B 1 144 ? 18.422 7.039 -1.593 1 86.81 144 SER B N 1
ATOM 3275 C CA . SER B 1 144 ? 18.984 6.957 -0.254 1 86.81 144 SER B CA 1
ATOM 3276 C C . SER B 1 144 ? 19.016 8.32 0.423 1 86.81 144 SER B C 1
ATOM 3278 O O . SER B 1 144 ? 19.109 8.414 1.648 1 86.81 144 SER B O 1
ATOM 3280 N N . THR B 1 145 ? 18.953 9.359 -0.39 1 84.5 145 THR B N 1
ATOM 3281 C CA . THR B 1 145 ? 18.984 10.719 0.133 1 84.5 145 THR B CA 1
ATOM 3282 C C . THR B 1 145 ? 17.875 11.562 -0.502 1 84.5 145 THR B C 1
ATOM 3284 O O . THR B 1 145 ? 17.453 11.289 -1.628 1 84.5 145 THR B O 1
ATOM 3287 N N . PRO B 1 146 ? 17.25 12.469 0.338 1 83.62 146 PRO B N 1
ATOM 3288 C CA . PRO B 1 146 ? 16.141 13.289 -0.191 1 83.62 146 PRO B CA 1
ATOM 3289 C C . PRO B 1 146 ? 16.562 14.102 -1.417 1 83.62 146 PRO B C 1
ATOM 3291 O O . PRO B 1 146 ? 15.703 14.484 -2.219 1 83.62 146 PRO B O 1
ATOM 3294 N N . ASN B 1 147 ? 17.828 14.406 -1.578 1 63.91 147 ASN B N 1
ATOM 3295 C CA . ASN B 1 147 ? 18.172 15.312 -2.664 1 63.91 147 ASN B CA 1
ATOM 3296 C C . ASN B 1 147 ? 17.984 14.656 -4.027 1 63.91 147 ASN B C 1
ATOM 3298 O O . ASN B 1 147 ? 17.953 13.43 -4.129 1 63.91 147 ASN B O 1
ATOM 3302 N N . ARG B 1 148 ? 17.922 15.312 -5.266 1 57.88 148 ARG B N 1
ATOM 3303 C CA . ARG B 1 148 ? 17.531 15.328 -6.672 1 57.88 148 ARG B CA 1
ATOM 3304 C C . ARG B 1 148 ? 17.328 13.914 -7.203 1 57.88 148 ARG B C 1
ATOM 3306 O O . ARG B 1 148 ? 18.234 13.328 -7.797 1 57.88 148 ARG B O 1
ATOM 3313 N N . PRO B 1 149 ? 16.297 13.227 -6.48 1 58.09 149 PRO B N 1
ATOM 3314 C CA . PRO B 1 149 ? 16.203 11.922 -7.137 1 58.09 149 PRO B CA 1
ATOM 3315 C C . PRO B 1 149 ? 15.789 12.023 -8.602 1 58.09 149 PRO B C 1
ATOM 3317 O O . PRO B 1 149 ? 15.094 12.969 -8.992 1 58.09 149 PRO B O 1
ATOM 3320 N N . SER B 1 150 ? 16.672 11.438 -9.469 1 64 150 SER B N 1
ATOM 3321 C CA . SER B 1 150 ? 16.25 11.195 -10.844 1 64 150 SER B CA 1
ATOM 3322 C C . SER B 1 150 ? 14.961 10.375 -10.891 1 64 150 SER B C 1
ATOM 3324 O O . SER B 1 150 ? 14.609 9.695 -9.922 1 64 150 SER B O 1
ATOM 3326 N N . ASN B 1 151 ? 14.203 10.633 -11.859 1 80.62 151 ASN B N 1
ATOM 3327 C CA . ASN B 1 151 ? 12.938 9.938 -12.07 1 80.62 151 ASN B CA 1
ATOM 3328 C C . ASN B 1 151 ? 13.148 8.617 -12.812 1 80.62 151 ASN B C 1
ATOM 3330 O O . ASN B 1 151 ? 12.195 7.867 -13.039 1 80.62 151 ASN B O 1
ATOM 3334 N N . HIS B 1 152 ? 14.547 8.32 -12.961 1 89.25 152 HIS B N 1
ATOM 3335 C CA . HIS B 1 152 ? 14.766 7.117 -13.75 1 89.25 152 HIS B CA 1
ATOM 3336 C C . HIS B 1 152 ? 15.852 6.242 -13.141 1 89.25 152 HIS B C 1
ATOM 3338 O O . HIS B 1 152 ? 16.734 6.742 -12.438 1 89.25 152 HIS B O 1
ATOM 3344 N N . CYS B 1 153 ? 15.766 4.961 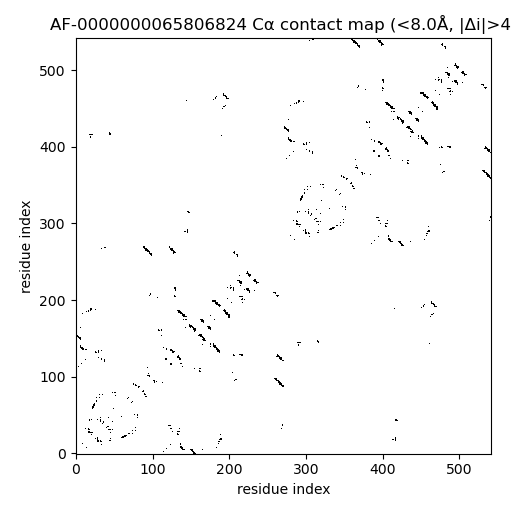-13.461 1 91.94 153 CYS B N 1
ATOM 3345 C CA . CYS B 1 153 ? 16.781 3.984 -13.07 1 91.94 153 CYS B CA 1
ATOM 3346 C C . CYS B 1 153 ? 17.219 3.143 -14.266 1 91.94 153 CYS B C 1
ATOM 3348 O O . CYS B 1 153 ? 16.547 3.127 -15.297 1 91.94 153 CYS B O 1
ATOM 3350 N N . VAL B 1 154 ? 18.406 2.547 -14.125 1 92.56 154 VAL B N 1
ATOM 3351 C CA . VAL B 1 154 ? 18.953 1.701 -15.172 1 92.56 154 VAL B CA 1
ATOM 3352 C C . VAL B 1 154 ? 19.625 0.472 -14.555 1 92.56 154 VAL B C 1
ATOM 3354 O O . VAL B 1 154 ? 20 0.49 -13.383 1 92.56 154 VAL B O 1
ATOM 3357 N N . PHE B 1 155 ? 19.641 -0.581 -15.352 1 94 155 PHE B N 1
ATOM 3358 C CA . PHE B 1 155 ? 20.453 -1.735 -15.008 1 94 155 PHE B CA 1
ATOM 3359 C C . PHE B 1 155 ? 21.797 -1.683 -15.719 1 94 155 PHE B C 1
ATOM 3361 O O . PHE B 1 155 ? 21.859 -1.448 -16.938 1 94 155 PHE B O 1
ATOM 3368 N N . SER B 1 156 ? 22.812 -1.801 -14.898 1 90.75 156 SER B N 1
ATOM 3369 C CA . SER B 1 156 ? 24.172 -1.68 -15.422 1 90.75 156 SER B CA 1
ATOM 3370 C C . SER B 1 156 ? 25.125 -2.654 -14.742 1 90.75 156 SER B C 1
ATOM 3372 O O . SER B 1 156 ? 24.688 -3.654 -14.164 1 90.75 156 SER B O 1
ATOM 3374 N N . GLY B 1 157 ? 26.422 -2.393 -14.883 1 86.44 157 GLY B N 1
ATOM 3375 C CA . GLY B 1 157 ? 27.422 -3.281 -14.32 1 86.44 157 GLY B CA 1
ATOM 3376 C C . GLY B 1 157 ? 27.875 -4.355 -15.289 1 86.44 157 GLY B C 1
ATOM 3377 O O . GLY B 1 157 ? 27.312 -4.5 -16.375 1 86.44 157 GLY B O 1
ATOM 3378 N N . ASP B 1 158 ? 28.828 -5.16 -14.859 1 86.06 158 ASP B N 1
ATOM 3379 C CA . ASP B 1 158 ? 29.453 -6.16 -15.719 1 86.06 158 ASP B CA 1
ATOM 3380 C C . ASP B 1 158 ? 28.438 -7.215 -16.172 1 86.06 158 ASP B C 1
ATOM 3382 O O . ASP B 1 158 ? 28.484 -7.668 -17.312 1 86.06 158 ASP B O 1
ATOM 3386 N N . ASP B 1 159 ? 27.516 -7.492 -15.297 1 85.06 159 ASP B N 1
ATOM 3387 C CA . ASP B 1 159 ? 26.531 -8.516 -15.625 1 85.06 159 ASP B CA 1
ATOM 3388 C C . ASP B 1 159 ? 25.266 -7.883 -16.188 1 85.06 159 ASP B C 1
ATOM 3390 O O . ASP B 1 159 ? 24.328 -8.594 -16.594 1 85.06 159 ASP B O 1
ATOM 3394 N N . GLY B 1 160 ? 25.234 -6.574 -16.172 1 89.31 160 GLY B N 1
ATOM 3395 C CA . GLY B 1 160 ? 24.078 -5.867 -16.703 1 89.31 160 GLY B CA 1
ATOM 3396 C C . GLY B 1 160 ? 22.859 -5.926 -15.781 1 89.31 160 GLY B C 1
ATOM 3397 O O . GLY B 1 160 ? 21.75 -5.617 -16.203 1 89.31 160 GLY B O 1
ATOM 3398 N N . CYS B 1 161 ? 23.078 -6.289 -14.5 1 91.06 161 CYS B N 1
ATOM 3399 C CA . CYS B 1 161 ? 21.938 -6.535 -13.633 1 91.06 161 CYS B CA 1
ATOM 3400 C C . CYS B 1 161 ? 22 -5.672 -12.383 1 91.06 161 CYS B C 1
ATOM 3402 O O . CYS B 1 161 ? 21.141 -5.766 -11.508 1 91.06 161 CYS B O 1
ATOM 3404 N N . THR B 1 162 ? 22.984 -4.75 -12.383 1 92 162 THR B N 1
ATOM 3405 C CA . THR B 1 162 ? 23.078 -3.855 -11.234 1 92 162 THR B CA 1
ATOM 3406 C C . THR B 1 162 ? 22.125 -2.678 -11.391 1 92 162 THR B C 1
ATOM 3408 O O . THR B 1 162 ? 22.219 -1.914 -12.352 1 92 162 THR B O 1
ATOM 3411 N N . LEU B 1 163 ? 21.281 -2.551 -10.43 1 94.88 163 LEU B N 1
ATOM 3412 C CA . LEU B 1 163 ? 20.297 -1.466 -10.484 1 94.88 163 LEU B CA 1
ATOM 3413 C C . LEU B 1 163 ? 20.922 -0.161 -9.984 1 94.88 163 LEU B C 1
ATOM 3415 O O . LEU B 1 163 ? 21.484 -0.111 -8.891 1 94.88 163 LEU B O 1
ATOM 3419 N N . LYS B 1 164 ? 20.797 0.889 -10.82 1 92 164 LYS B N 1
ATOM 3420 C CA . LYS B 1 164 ? 21.312 2.207 -10.469 1 92 164 LYS B CA 1
ATOM 3421 C C . LYS B 1 164 ? 20.25 3.287 -10.68 1 92 164 LYS B C 1
ATOM 3423 O O . LYS B 1 164 ? 19.5 3.244 -11.648 1 92 164 LYS B O 1
ATOM 3428 N N . LEU B 1 165 ? 20.203 4.164 -9.75 1 90.88 165 LEU B N 1
ATOM 3429 C CA . LEU B 1 165 ? 19.359 5.344 -9.875 1 90.88 165 LEU B CA 1
ATOM 3430 C C . LEU B 1 165 ? 20.109 6.496 -10.531 1 90.88 165 LEU B C 1
ATOM 3432 O O . LEU B 1 165 ? 21.219 6.832 -10.102 1 90.88 165 LEU B O 1
ATOM 3436 N N . LEU B 1 166 ? 19.406 7.035 -11.555 1 86.31 166 LEU B N 1
ATOM 3437 C CA . LEU B 1 166 ? 20.047 8.141 -12.258 1 86.31 166 LEU B CA 1
ATOM 3438 C C . LEU B 1 166 ? 19.859 9.453 -11.5 1 86.31 166 LEU B C 1
ATOM 3440 O O . LEU B 1 166 ? 18.922 9.578 -10.695 1 86.31 166 LEU B O 1
ATOM 3444 N N . CYS B 1 167 ? 20.859 10.359 -11.703 1 76.31 167 CYS B N 1
ATOM 3445 C CA . CYS B 1 167 ? 20.75 11.664 -11.047 1 76.31 167 CYS B CA 1
ATOM 3446 C C . CYS B 1 167 ? 20.328 12.742 -12.039 1 76.31 167 CYS B C 1
ATOM 3448 O O . CYS B 1 167 ? 20.734 12.703 -13.203 1 76.31 167 CYS B O 1
ATOM 3450 N N . ALA B 1 168 ? 19.484 13.609 -11.555 1 66.06 168 ALA B N 1
ATOM 3451 C CA . ALA B 1 168 ? 18.984 14.688 -12.414 1 66.06 168 ALA B CA 1
ATOM 3452 C C . ALA B 1 168 ? 20.109 15.617 -12.844 1 66.06 168 ALA B C 1
ATOM 3454 O O . ALA B 1 168 ? 20.062 16.203 -13.922 1 66.06 168 ALA B O 1
ATOM 3455 N N . ASP B 1 169 ? 21.031 15.719 -12.055 1 63.53 169 ASP B N 1
ATOM 3456 C CA . ASP B 1 169 ? 22.062 16.719 -12.305 1 63.53 169 ASP B CA 1
ATOM 3457 C C . ASP B 1 169 ? 23.203 16.141 -13.133 1 63.53 169 ASP B C 1
ATOM 3459 O O . ASP B 1 169 ? 24.234 16.797 -13.328 1 63.53 169 ASP B O 1
ATOM 3463 N N . GLY B 1 170 ? 23 15.016 -13.609 1 62.38 170 GLY B N 1
ATOM 3464 C CA . GLY B 1 170 ? 24.016 14.453 -14.477 1 62.38 170 GLY B CA 1
ATOM 3465 C C . GLY B 1 170 ? 25.109 13.734 -13.719 1 62.38 170 GLY B C 1
ATOM 3466 O O . GLY B 1 170 ? 26.062 13.234 -14.32 1 62.38 170 GLY B O 1
ATOM 3467 N N . THR B 1 171 ? 24.984 13.852 -12.508 1 67 171 THR B N 1
ATOM 3468 C CA . THR B 1 171 ? 26.016 13.18 -11.727 1 67 171 THR B CA 1
ATOM 3469 C C . THR B 1 171 ? 25.891 11.664 -11.867 1 67 171 THR B C 1
ATOM 3471 O O . THR B 1 171 ? 24.984 11.164 -12.547 1 67 171 THR B O 1
ATOM 3474 N N . GLU B 1 172 ? 26.875 11.047 -11.219 1 72.5 172 GLU B N 1
ATOM 3475 C CA . GLU B 1 172 ? 26.984 9.602 -11.305 1 72.5 172 GLU B CA 1
ATOM 3476 C C . GLU B 1 172 ? 25.766 8.906 -10.711 1 72.5 172 GLU B C 1
ATOM 3478 O O . GLU B 1 172 ? 25.25 9.328 -9.672 1 72.5 172 GLU B O 1
ATOM 3483 N N . ALA B 1 173 ? 25.328 7.895 -11.375 1 81.25 173 ALA B N 1
ATOM 3484 C CA . ALA B 1 173 ? 24.219 7.051 -10.93 1 81.25 173 ALA B CA 1
ATOM 3485 C C . ALA B 1 173 ? 24.578 6.332 -9.633 1 81.25 173 ALA B C 1
ATOM 3487 O O . ALA B 1 173 ? 25.75 6.039 -9.375 1 81.25 173 ALA B O 1
ATOM 3488 N N . GLU B 1 174 ? 23.625 6.16 -8.75 1 85.69 174 GLU B N 1
ATOM 3489 C CA . GLU B 1 174 ? 23.812 5.531 -7.445 1 85.69 174 GLU B CA 1
ATOM 3490 C C . GLU B 1 174 ? 23.281 4.105 -7.434 1 85.69 174 GLU B C 1
ATOM 3492 O O . GLU B 1 174 ? 22.172 3.846 -7.938 1 85.69 174 GLU B O 1
ATOM 3497 N N . ASP B 1 175 ? 24.141 3.225 -6.875 1 89.12 175 ASP B N 1
ATOM 3498 C CA . ASP B 1 175 ? 23.672 1.858 -6.668 1 89.12 175 ASP B CA 1
ATOM 3499 C C . ASP B 1 175 ? 22.516 1.819 -5.672 1 89.12 175 ASP B C 1
ATOM 3501 O O . ASP B 1 175 ? 22.531 2.535 -4.668 1 89.12 175 ASP B O 1
ATOM 3505 N N . VAL B 1 176 ? 21.625 0.985 -5.973 1 92.5 176 VAL B N 1
ATOM 3506 C CA . VAL B 1 176 ? 20.469 0.903 -5.102 1 92.5 176 VAL B CA 1
ATOM 3507 C C . VAL B 1 176 ? 20.562 -0.344 -4.227 1 92.5 176 VAL B C 1
ATOM 3509 O O . VAL B 1 176 ? 20.797 -1.444 -4.727 1 92.5 176 VAL B O 1
ATOM 3512 N N . ASP B 1 177 ? 20.344 -0.153 -2.926 1 91.88 177 ASP B N 1
ATOM 3513 C CA . ASP B 1 177 ? 20.281 -1.271 -1.989 1 91.88 177 ASP B CA 1
ATOM 3514 C C . ASP B 1 177 ? 18.953 -2.006 -2.09 1 91.88 177 ASP B C 1
ATOM 3516 O O . ASP B 1 177 ? 17.906 -1.382 -2.285 1 91.88 177 ASP B O 1
ATOM 3520 N N . ASP B 1 178 ? 18.938 -3.332 -1.831 1 92.94 178 ASP B N 1
ATOM 3521 C CA . ASP B 1 178 ? 17.734 -4.152 -1.898 1 92.94 178 ASP B CA 1
ATOM 3522 C C . ASP B 1 178 ? 16.672 -3.641 -0.935 1 92.94 178 ASP B C 1
ATOM 3524 O O . ASP B 1 178 ? 15.469 -3.787 -1.191 1 92.94 178 ASP B O 1
ATOM 3528 N N . SER B 1 179 ? 17.109 -3.037 0.144 1 94 179 SER B N 1
ATOM 3529 C CA . SER B 1 179 ? 16.172 -2.549 1.161 1 94 179 SER B CA 1
ATOM 3530 C C . SER B 1 179 ? 15.469 -1.276 0.702 1 94 179 SER B C 1
ATOM 3532 O O . SER B 1 179 ? 14.492 -0.847 1.315 1 94 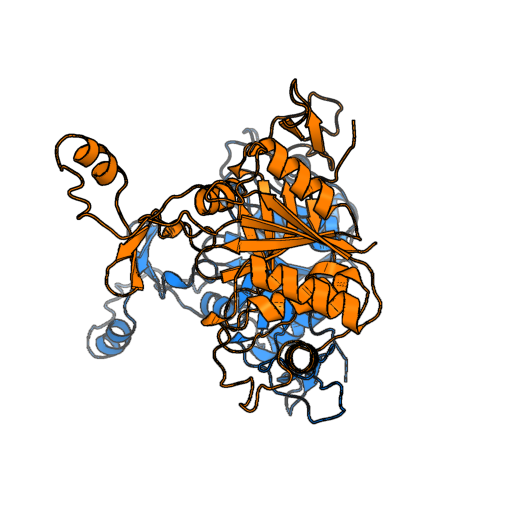179 SER B O 1
ATOM 3534 N N . ASN B 1 180 ? 15.922 -0.729 -0.412 1 94.62 180 ASN B N 1
ATOM 3535 C CA . ASN B 1 180 ? 15.312 0.485 -0.948 1 94.62 180 ASN B CA 1
ATOM 3536 C C . ASN B 1 180 ? 14.461 0.189 -2.178 1 94.62 180 ASN B C 1
ATOM 3538 O O . ASN B 1 180 ? 13.922 1.106 -2.805 1 94.62 180 ASN B O 1
ATOM 3542 N N . ILE B 1 181 ? 14.398 -1.083 -2.518 1 97.25 181 ILE B N 1
ATOM 3543 C CA . ILE B 1 181 ? 13.562 -1.531 -3.621 1 97.25 181 ILE B CA 1
ATOM 3544 C C . ILE B 1 181 ? 12.273 -2.145 -3.072 1 97.25 181 ILE B C 1
ATOM 3546 O O . ILE B 1 181 ? 12.312 -3.139 -2.342 1 97.25 181 ILE B O 1
ATOM 3550 N N . TRP B 1 182 ? 11.203 -1.547 -3.43 1 97.88 182 TRP B N 1
ATOM 3551 C CA . TRP B 1 182 ? 9.914 -1.982 -2.902 1 97.88 182 TRP B CA 1
ATOM 3552 C C . TRP B 1 182 ? 9.023 -2.506 -4.02 1 97.88 182 TRP B C 1
ATOM 3554 O O . TRP B 1 182 ? 8.867 -1.854 -5.055 1 97.88 182 TRP B O 1
ATOM 3564 N N . LEU B 1 183 ? 8.453 -3.641 -3.822 1 98.44 183 LEU B N 1
ATOM 3565 C CA . LEU B 1 183 ? 7.41 -4.168 -4.699 1 98.44 183 LEU B CA 1
ATOM 3566 C C . LEU B 1 183 ? 6.023 -3.9 -4.121 1 98.44 183 LEU B C 1
ATOM 3568 O O . LEU B 1 183 ? 5.785 -4.152 -2.936 1 98.44 183 LEU B O 1
ATOM 3572 N N . ILE B 1 184 ? 5.215 -3.363 -4.926 1 98.06 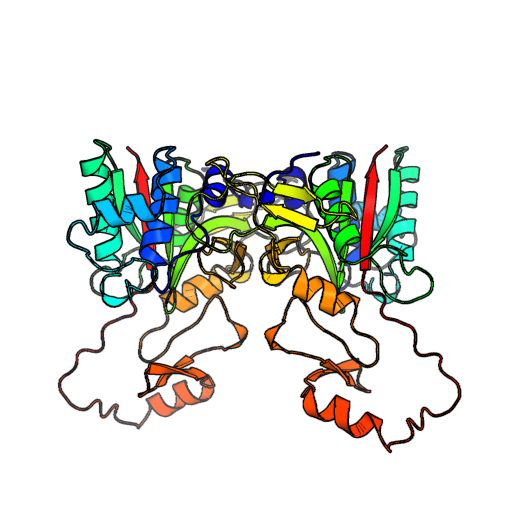184 ILE B N 1
ATOM 3573 C CA . ILE B 1 184 ? 3.826 -3.164 -4.52 1 98.06 184 ILE B CA 1
ATOM 3574 C C . ILE B 1 184 ? 3.006 -4.406 -4.859 1 98.06 184 ILE B C 1
ATOM 3576 O O . ILE B 1 184 ? 2.945 -4.82 -6.02 1 98.06 184 ILE B O 1
ATOM 3580 N N . VAL B 1 185 ? 2.355 -4.934 -3.836 1 98.12 185 VAL B N 1
ATOM 3581 C CA . VAL B 1 185 ? 1.605 -6.172 -4.027 1 98.12 185 VAL B CA 1
ATOM 3582 C C . VAL B 1 185 ? 0.128 -5.93 -3.727 1 98.12 185 VAL B C 1
ATOM 3584 O O . VAL B 1 185 ? -0.211 -5.203 -2.791 1 98.12 185 VAL B O 1
ATOM 3587 N N . ALA B 1 186 ? -0.7 -6.488 -4.543 1 97.69 186 ALA B N 1
ATOM 3588 C CA . ALA B 1 186 ? -2.145 -6.492 -4.336 1 97.69 186 ALA B CA 1
ATOM 3589 C C . ALA B 1 186 ? -2.615 -7.832 -3.775 1 97.69 186 ALA B C 1
ATOM 3591 O O . ALA B 1 186 ? -2.131 -8.891 -4.188 1 97.69 186 ALA B O 1
ATOM 3592 N N . ASP B 1 187 ? -3.52 -7.762 -2.83 1 97.12 187 ASP B N 1
ATOM 3593 C CA . ASP B 1 187 ? -4.016 -8.938 -2.125 1 97.12 187 ASP B CA 1
ATOM 3594 C C . ASP B 1 187 ? -5.523 -9.094 -2.309 1 97.12 187 ASP B C 1
ATOM 3596 O O . ASP B 1 187 ? -6.277 -8.133 -2.133 1 97.12 187 ASP B O 1
ATOM 3600 N N . CYS B 1 188 ? -5.945 -10.312 -2.574 1 95.94 188 CYS B N 1
ATOM 3601 C CA . CYS B 1 188 ? -7.359 -10.57 -2.826 1 95.94 188 CYS B CA 1
ATOM 3602 C C . CYS B 1 188 ? -8.078 -10.961 -1.541 1 95.94 188 CYS B C 1
ATOM 3604 O O . CYS B 1 188 ? -9.305 -11.078 -1.521 1 95.94 188 CYS B O 1
ATOM 3606 N N . GLY B 1 189 ? -7.324 -11.164 -0.536 1 93.94 189 GLY B N 1
ATOM 3607 C CA . GLY B 1 189 ? -7.898 -11.648 0.708 1 93.94 189 GLY B CA 1
ATOM 3608 C C . GLY B 1 189 ? -8.789 -10.625 1.393 1 93.94 189 GLY B C 1
ATOM 3609 O O . GLY B 1 189 ? -8.484 -9.43 1.401 1 93.94 189 GLY B O 1
ATOM 3610 N N . LYS B 1 190 ? -9.789 -11.344 2.012 1 87.19 190 LYS B N 1
ATOM 3611 C CA . LYS B 1 190 ? -10.672 -10.5 2.807 1 87.19 190 LYS B CA 1
ATOM 3612 C C . LYS B 1 190 ? -10 -10.07 4.109 1 87.19 190 LYS B C 1
ATOM 3614 O O . LYS B 1 190 ? -9.273 -10.852 4.723 1 87.19 190 LYS B O 1
ATOM 3619 N N . GLY B 1 191 ? -9.938 -8.914 4.523 1 87.06 191 GLY B N 1
ATOM 3620 C CA . GLY B 1 191 ? -9.414 -8.445 5.793 1 87.06 191 GLY B CA 1
ATOM 3621 C C . GLY B 1 191 ? -7.941 -8.078 5.73 1 87.06 191 GLY B C 1
ATOM 3622 O O . GLY B 1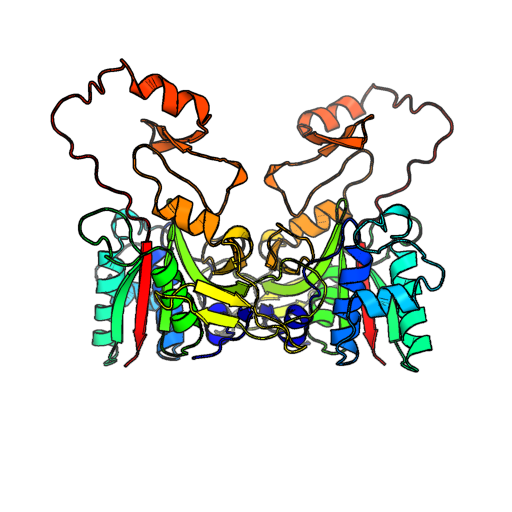 191 ? -7.355 -7.652 6.73 1 87.06 191 GLY B O 1
ATOM 3623 N N . THR B 1 192 ? -7.324 -8.492 4.648 1 92.31 192 THR B N 1
ATOM 3624 C CA . THR B 1 192 ? -5.93 -8.109 4.465 1 92.31 192 THR B CA 1
ATOM 3625 C C . THR B 1 192 ? -5.824 -6.793 3.703 1 92.31 192 THR B C 1
ATOM 3627 O O . THR B 1 192 ? -6.75 -6.406 2.988 1 92.31 192 THR B O 1
ATOM 3630 N N . ALA B 1 193 ? -4.77 -6.145 3.932 1 96.19 193 ALA B N 1
ATOM 3631 C CA . ALA B 1 193 ? -4.559 -4.898 3.197 1 96.19 193 ALA B CA 1
ATOM 3632 C C . ALA B 1 193 ? -4.562 -5.145 1.691 1 96.19 193 ALA B C 1
ATOM 3634 O O . ALA B 1 193 ? -3.818 -5.992 1.192 1 96.19 193 ALA B O 1
ATOM 3635 N N . PRO B 1 194 ? -5.363 -4.406 0.969 1 96.62 194 PRO B N 1
ATOM 3636 C CA . PRO B 1 194 ? -5.48 -4.66 -0.469 1 96.62 194 PRO B CA 1
ATOM 3637 C C . PRO B 1 194 ? -4.215 -4.289 -1.238 1 96.62 194 PRO B C 1
ATOM 3639 O O . PRO B 1 194 ? -3.932 -4.871 -2.289 1 96.62 194 PRO B O 1
ATOM 3642 N N . LEU B 1 195 ? -3.502 -3.273 -0.831 1 96.62 195 LEU B N 1
ATOM 3643 C CA . LEU B 1 195 ? -2.238 -2.84 -1.413 1 96.62 195 LEU B CA 1
ATOM 3644 C C . LEU B 1 195 ? -1.175 -2.662 -0.334 1 96.62 195 LEU B C 1
ATOM 3646 O O . LEU B 1 195 ? -1.424 -2.02 0.688 1 96.62 195 LEU B O 1
ATOM 3650 N N . ARG B 1 196 ? -0.011 -3.234 -0.546 1 96.44 196 ARG B N 1
ATOM 3651 C CA . ARG B 1 196 ? 1.099 -3.104 0.393 1 96.44 196 ARG B CA 1
ATOM 3652 C C . ARG B 1 196 ? 2.434 -3.055 -0.341 1 96.44 196 ARG B C 1
ATOM 3654 O O . ARG B 1 196 ? 2.539 -3.512 -1.481 1 96.44 196 ARG B O 1
ATOM 3661 N N . SER B 1 197 ? 3.373 -2.488 0.319 1 97.75 197 SER B N 1
ATOM 3662 C CA . SER B 1 197 ? 4.742 -2.473 -0.187 1 97.75 197 SER B CA 1
ATOM 3663 C C . SER B 1 197 ? 5.625 -3.449 0.581 1 97.75 197 SER B C 1
ATOM 3665 O O . SER B 1 197 ? 5.664 -3.426 1.812 1 97.75 197 SER B O 1
ATOM 3667 N N . LEU B 1 198 ? 6.273 -4.305 -0.142 1 98.25 198 LEU B N 1
ATOM 3668 C CA . LEU B 1 198 ? 7.258 -5.223 0.415 1 98.25 198 LEU B CA 1
ATOM 3669 C C . LEU B 1 198 ? 8.648 -4.941 -0.153 1 98.25 198 LEU B C 1
ATOM 3671 O O . LEU B 1 198 ? 8.797 -4.719 -1.357 1 98.25 198 LEU B O 1
ATOM 3675 N N . THR B 1 199 ? 9.648 -5 0.678 1 98.06 199 THR B N 1
ATOM 3676 C CA . THR B 1 199 ? 10.984 -4.793 0.128 1 98.06 199 THR B CA 1
ATOM 3677 C C . THR B 1 199 ? 11.43 -6.012 -0.672 1 98.06 199 THR B C 1
ATOM 3679 O O . THR B 1 199 ? 11.055 -7.145 -0.355 1 98.06 199 THR B O 1
ATOM 3682 N N . TRP B 1 200 ? 12.203 -5.727 -1.662 1 98.31 200 TRP B N 1
ATOM 3683 C CA . TRP B 1 200 ? 12.805 -6.816 -2.422 1 98.31 200 TRP B CA 1
ATOM 3684 C C . TRP B 1 200 ? 13.633 -7.723 -1.516 1 98.31 200 TRP B C 1
ATOM 3686 O O . TRP B 1 200 ? 13.68 -8.938 -1.719 1 98.31 200 TRP B O 1
ATOM 3696 N N . GLU B 1 201 ? 14.258 -7.145 -0.521 1 97.56 201 GLU B N 1
ATOM 3697 C CA . GLU B 1 201 ? 15.023 -7.91 0.459 1 97.56 201 GLU B CA 1
ATOM 3698 C C . GLU B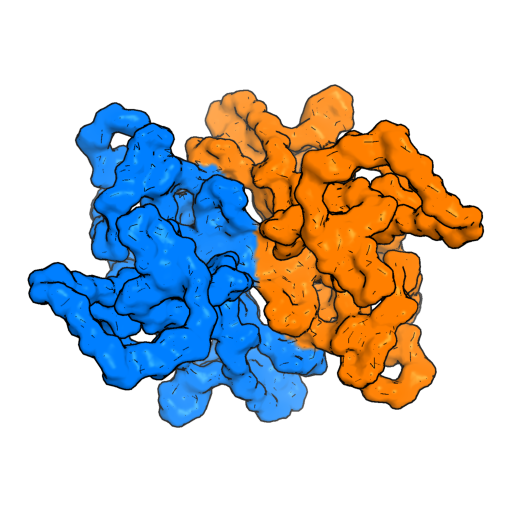 1 201 ? 14.148 -8.953 1.148 1 97.56 201 GLU B C 1
ATOM 3700 O O . GLU B 1 201 ? 14.531 -10.125 1.249 1 97.56 201 GLU B O 1
ATOM 3705 N N . PHE B 1 202 ? 12.977 -8.555 1.6 1 97.88 202 PHE B N 1
ATOM 3706 C CA . PHE B 1 202 ? 12.094 -9.453 2.328 1 97.88 202 PHE B CA 1
ATOM 3707 C C . PHE B 1 202 ? 11.477 -10.484 1.391 1 97.88 202 PHE B C 1
ATOM 3709 O O . PHE B 1 202 ? 11.289 -11.641 1.765 1 97.88 202 PHE B O 1
ATOM 3716 N N . VAL B 1 203 ? 11.086 -10.062 0.196 1 98.44 203 VAL B N 1
ATOM 3717 C CA . VAL B 1 203 ? 10.531 -10.984 -0.792 1 98.44 203 VAL B CA 1
ATOM 3718 C C . VAL B 1 203 ? 11.555 -12.078 -1.109 1 98.44 203 VAL B C 1
ATOM 3720 O O . VAL B 1 203 ? 11.227 -13.266 -1.117 1 98.44 203 VAL B O 1
ATOM 3723 N N . HIS B 1 204 ? 12.812 -11.641 -1.331 1 98.06 204 HIS B N 1
ATOM 3724 C CA . HIS B 1 204 ? 13.875 -12.602 -1.604 1 98.06 204 HIS B CA 1
ATOM 3725 C C . HIS B 1 204 ? 14.094 -13.531 -0.418 1 98.06 204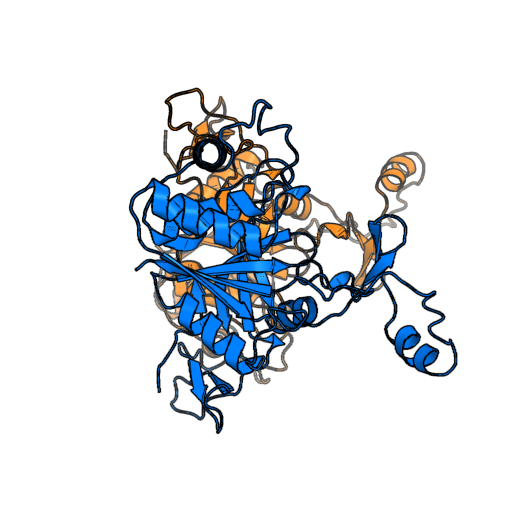 HIS B C 1
ATOM 3727 O O . HIS B 1 204 ? 14.312 -14.734 -0.597 1 98.06 204 HIS B O 1
ATOM 3733 N N . LYS B 1 205 ? 14.102 -12.977 0.754 1 97.44 205 LYS B N 1
ATOM 3734 C CA . LYS B 1 205 ? 14.281 -13.789 1.95 1 97.44 205 LYS B CA 1
ATOM 3735 C C . LYS B 1 205 ? 13.188 -14.852 2.059 1 97.44 205 LYS B C 1
ATOM 3737 O O . LYS B 1 205 ? 13.461 -16 2.422 1 97.44 205 LYS B O 1
ATOM 3742 N N . ASP B 1 206 ? 11.969 -14.5 1.841 1 98.06 206 ASP B N 1
ATOM 3743 C CA . ASP B 1 206 ? 10.859 -15.453 1.829 1 98.06 206 ASP B CA 1
ATOM 3744 C C . ASP B 1 206 ? 11.117 -16.578 0.838 1 98.06 206 ASP B C 1
ATOM 3746 O O . ASP B 1 206 ? 10.977 -17.766 1.179 1 98.06 206 ASP B O 1
ATOM 3750 N N . ILE B 1 207 ? 11.547 -16.234 -0.374 1 97.88 207 ILE B N 1
ATOM 3751 C CA . ILE B 1 207 ? 11.727 -17.188 -1.456 1 97.88 207 ILE B CA 1
ATOM 3752 C C . ILE B 1 207 ? 12.945 -18.062 -1.172 1 97.88 207 ILE B C 1
ATOM 3754 O O . ILE B 1 207 ? 12.953 -19.25 -1.487 1 97.88 207 ILE B O 1
ATOM 3758 N N . SER B 1 208 ? 13.93 -17.516 -0.49 1 96.38 208 SER B N 1
ATOM 3759 C CA . SER B 1 208 ? 15.211 -18.203 -0.329 1 96.38 208 SER B CA 1
ATOM 3760 C C . SER B 1 208 ? 15.227 -19.047 0.934 1 96.38 208 SER B C 1
ATOM 3762 O O . SER B 1 208 ? 16.094 -19.906 1.1 1 96.38 208 SER B O 1
ATOM 3764 N N . THR B 1 209 ? 14.344 -18.859 1.843 1 95.88 209 THR B N 1
ATOM 3765 C CA . THR B 1 209 ? 14.336 -19.609 3.098 1 95.88 209 THR B CA 1
ATOM 3766 C C . THR B 1 209 ? 13.898 -21.047 2.867 1 95.88 209 THR B C 1
ATOM 3768 O O . THR B 1 209 ? 12.867 -21.297 2.229 1 95.88 209 THR B O 1
ATOM 3771 N N . ARG B 1 210 ? 14.609 -21.969 3.408 1 92.56 210 ARG B N 1
ATOM 3772 C CA . ARG B 1 210 ? 14.359 -23.391 3.17 1 92.56 210 ARG B CA 1
ATOM 3773 C C . ARG B 1 210 ? 13.617 -24.031 4.34 1 92.56 210 ARG B C 1
ATOM 3775 O O . ARG B 1 210 ? 13.867 -23.688 5.5 1 92.56 210 ARG B O 1
ATOM 3782 N N . PRO B 1 211 ? 12.773 -25 3.922 1 88.56 211 PRO B N 1
ATOM 3783 C CA . PRO B 1 211 ? 12.188 -25.797 5.008 1 88.56 211 PRO B CA 1
ATOM 3784 C C . PRO B 1 211 ? 13.234 -26.5 5.859 1 88.56 211 PRO B C 1
ATOM 3786 O O . PRO B 1 211 ? 14.289 -26.875 5.355 1 88.56 211 PRO B O 1
ATOM 3789 N N . PRO B 1 212 ? 12.969 -26.641 7.223 1 90.44 212 PRO B N 1
ATOM 3790 C CA . PRO B 1 212 ? 11.68 -26.453 7.887 1 90.44 212 PRO B CA 1
ATOM 3791 C C . PRO B 1 212 ? 11.438 -25 8.297 1 90.44 212 PRO B C 1
ATOM 3793 O O . PRO B 1 212 ? 10.477 -24.703 9.016 1 90.44 212 PRO B O 1
ATOM 3796 N N . TYR B 1 213 ? 12.305 -24.031 7.848 1 92.69 213 TYR B N 1
ATOM 3797 C CA . TYR B 1 213 ? 12.156 -22.625 8.188 1 92.69 213 TYR B CA 1
ATOM 3798 C C . TYR B 1 213 ? 11.344 -21.891 7.125 1 92.69 213 TYR B C 1
ATOM 3800 O O . TYR B 1 213 ? 11.164 -22.391 6.012 1 92.69 213 TYR B O 1
ATOM 3808 N N . ALA B 1 214 ? 10.781 -20.828 7.586 1 94.75 214 ALA B N 1
ATOM 3809 C CA . ALA B 1 214 ? 10.023 -19.969 6.68 1 94.75 214 ALA B CA 1
ATOM 3810 C C . ALA B 1 214 ? 10.164 -18.5 7.078 1 94.75 214 ALA B C 1
ATOM 3812 O O . ALA B 1 214 ? 10.547 -18.188 8.211 1 94.75 214 ALA B O 1
ATOM 3813 N N . TYR B 1 215 ? 10.047 -17.641 6.137 1 96.56 215 TYR B N 1
ATOM 3814 C CA . TYR B 1 215 ? 10.008 -16.203 6.348 1 96.56 215 TYR B CA 1
ATOM 3815 C C . TYR B 1 215 ? 8.766 -15.586 5.703 1 96.56 215 TYR B C 1
ATOM 3817 O O . TYR B 1 215 ? 8.43 -15.906 4.559 1 96.56 215 TYR B O 1
ATOM 3825 N N . ASN B 1 216 ? 8.117 -14.836 6.539 1 96.5 216 ASN B N 1
ATOM 3826 C CA . ASN B 1 216 ? 6.922 -14.156 6.047 1 96.5 216 ASN B CA 1
ATOM 3827 C C . ASN B 1 216 ? 7.219 -12.711 5.66 1 96.5 216 ASN B C 1
ATOM 3829 O O . ASN B 1 216 ? 7.293 -11.836 6.523 1 96.5 216 ASN B O 1
ATOM 3833 N N . ALA B 1 217 ? 7.309 -12.438 4.309 1 97.31 217 ALA B N 1
ATOM 3834 C CA . ALA B 1 217 ? 7.648 -11.102 3.826 1 97.31 217 ALA B CA 1
ATOM 3835 C C . ALA B 1 217 ? 6.547 -10.102 4.168 1 97.31 217 ALA B C 1
ATOM 3837 O O . ALA B 1 217 ? 6.785 -8.891 4.191 1 97.31 217 ALA B O 1
ATOM 3838 N N . ARG B 1 218 ? 5.289 -10.516 4.383 1 95.12 218 ARG B N 1
ATOM 3839 C CA . ARG B 1 218 ? 4.16 -9.648 4.688 1 95.12 218 ARG B CA 1
ATOM 3840 C C . ARG B 1 218 ? 4.137 -9.281 6.168 1 95.12 218 ARG B C 1
ATOM 3842 O O . ARG B 1 218 ? 3.418 -8.367 6.574 1 95.12 218 ARG B O 1
ATOM 3849 N N . CYS B 1 219 ? 4.836 -10.094 6.961 1 93.62 219 CYS B N 1
ATOM 3850 C CA . CYS B 1 219 ? 4.961 -9.859 8.391 1 93.62 219 CYS B CA 1
ATOM 3851 C C . CYS B 1 219 ? 6.406 -10.008 8.852 1 93.62 219 CYS B C 1
ATOM 3853 O O . CYS B 1 219 ? 6.719 -10.883 9.656 1 93.62 219 CYS B O 1
ATOM 3855 N N . PRO B 1 220 ? 7.242 -9.086 8.438 1 93.12 220 PRO B N 1
ATOM 3856 C CA . PRO B 1 220 ? 8.672 -9.25 8.711 1 93.12 220 PRO B CA 1
ATOM 3857 C C . PRO B 1 220 ? 9 -9.188 10.195 1 93.12 220 PRO B C 1
ATOM 3859 O O . PRO B 1 220 ? 10.016 -9.734 10.633 1 93.12 220 PRO B O 1
ATOM 3862 N N . GLU B 1 221 ? 8.094 -8.602 10.992 1 88.25 221 GLU B N 1
ATOM 3863 C CA . GLU B 1 221 ? 8.32 -8.453 12.43 1 88.25 221 GLU B CA 1
ATOM 3864 C C . GLU B 1 221 ? 8.344 -9.805 13.133 1 88.25 221 GLU B C 1
ATOM 3866 O O . GLU B 1 221 ? 8.844 -9.93 14.25 1 88.25 221 GLU B O 1
ATOM 3871 N N . ARG B 1 222 ? 7.832 -10.812 12.461 1 91.81 222 ARG B N 1
ATOM 3872 C CA . ARG B 1 222 ? 7.781 -12.141 13.062 1 91.81 222 ARG B CA 1
ATOM 3873 C C . ARG B 1 222 ? 9.133 -12.844 12.953 1 91.81 222 ARG B C 1
ATOM 3875 O O . ARG B 1 222 ? 9.352 -13.875 13.594 1 91.81 222 ARG B O 1
ATOM 3882 N N . GLY B 1 223 ? 10 -12.312 12.141 1 92.94 223 GLY B N 1
ATOM 3883 C CA . GLY B 1 223 ? 11.312 -12.906 11.969 1 92.94 223 GLY B CA 1
ATOM 3884 C C . GLY B 1 223 ? 11.273 -14.266 11.305 1 92.94 223 GLY B C 1
ATOM 3885 O O . GLY B 1 223 ? 10.359 -14.555 10.523 1 92.94 223 GLY B O 1
ATOM 3886 N N . LEU B 1 224 ? 12.359 -14.992 11.516 1 94.81 224 LEU B N 1
ATOM 3887 C CA . LEU B 1 224 ? 12.445 -16.344 10.977 1 94.81 224 LEU B CA 1
ATOM 3888 C C . LEU B 1 224 ? 11.492 -17.281 11.711 1 94.81 224 LEU B C 1
ATOM 3890 O O . LEU B 1 224 ? 11.398 -17.25 12.938 1 94.81 224 LEU B O 1
ATOM 3894 N N . LEU B 1 225 ? 10.781 -18.062 10.953 1 94.69 225 LEU B N 1
ATOM 3895 C CA . LEU B 1 225 ? 9.789 -18.984 11.5 1 94.69 225 LEU B CA 1
ATOM 3896 C C . LEU B 1 225 ? 10.211 -20.438 11.289 1 94.69 225 LEU B C 1
ATOM 3898 O O . LEU B 1 225 ? 10.945 -20.734 10.344 1 94.69 225 LEU B O 1
ATOM 3902 N N . ARG B 1 226 ? 9.812 -21.25 12.172 1 92.38 226 ARG B N 1
ATOM 3903 C CA . ARG B 1 226 ? 10.008 -22.688 12.023 1 92.38 226 ARG B CA 1
ATOM 3904 C C . ARG B 1 226 ? 8.672 -23.422 12.055 1 92.38 226 ARG B C 1
ATOM 3906 O O . ARG B 1 226 ? 7.82 -23.141 12.898 1 92.38 226 ARG B O 1
ATOM 3913 N N . LYS B 1 227 ? 8.562 -24.266 11.133 1 87.94 227 LYS B N 1
ATOM 3914 C CA . LYS B 1 227 ? 7.336 -25.047 11.055 1 87.94 227 LYS B CA 1
ATOM 3915 C C . LYS B 1 227 ? 7.258 -26.062 12.195 1 87.94 227 LYS B C 1
ATOM 3917 O O . LYS B 1 227 ? 8.25 -26.719 12.516 1 87.94 227 LYS B O 1
ATOM 3922 N N . THR B 1 228 ? 6.082 -26.016 12.836 1 84.81 228 THR B N 1
ATOM 3923 C CA . THR B 1 228 ? 5.867 -26.953 13.922 1 84.81 228 THR B CA 1
ATOM 3924 C C . THR B 1 228 ? 5.07 -28.172 13.43 1 84.81 228 THR B C 1
ATOM 3926 O O . THR B 1 228 ? 4.578 -28.172 12.305 1 84.81 228 THR B O 1
ATOM 3929 N N . GLU B 1 229 ? 4.98 -29.141 14.281 1 77.88 229 GLU B N 1
ATOM 3930 C CA . GLU B 1 229 ? 4.262 -30.359 13.953 1 77.88 229 GLU B CA 1
ATOM 3931 C C . GLU B 1 229 ? 2.77 -30.094 13.773 1 77.88 229 GLU B C 1
ATOM 3933 O O . GLU B 1 229 ? 2.104 -30.766 12.984 1 77.88 229 GLU B O 1
ATOM 3938 N N . SER B 1 230 ? 2.207 -29.125 14.438 1 70 230 SER B N 1
ATOM 3939 C CA . SER B 1 230 ? 0.785 -28.797 14.391 1 70 230 SER B CA 1
ATOM 3940 C C . SER B 1 230 ? 0.493 -27.75 13.32 1 70 230 SER B C 1
ATOM 3942 O O . SER B 1 230 ? -0.438 -26.953 13.461 1 70 230 SER B O 1
ATOM 3944 N N . LYS B 1 231 ? 1.068 -27.797 12.117 1 65.25 231 LYS B N 1
ATOM 3945 C CA . LYS B 1 231 ? 0.828 -26.969 10.93 1 65.25 231 LYS B CA 1
ATOM 3946 C C . LYS B 1 231 ? 0.985 -25.484 11.242 1 65.25 231 LYS B C 1
ATOM 3948 O O . LYS B 1 231 ? 0.562 -24.641 10.461 1 65.25 231 LYS B O 1
ATOM 3953 N N . GLY B 1 232 ? 1.631 -25.219 12.328 1 80.25 232 GLY B N 1
ATOM 3954 C CA . GLY B 1 232 ? 1.85 -23.812 12.648 1 80.25 232 GLY B CA 1
ATOM 3955 C C . GLY B 1 232 ? 3.312 -23.422 12.609 1 80.25 232 GLY B C 1
ATOM 3956 O O . GLY B 1 232 ? 4.172 -24.219 12.234 1 80.25 232 GLY B O 1
ATOM 3957 N N . TYR B 1 233 ? 3.582 -22.094 12.594 1 87.5 233 TYR B N 1
ATOM 3958 C CA . TYR B 1 233 ? 4.934 -21.547 12.602 1 87.5 233 TYR B CA 1
ATOM 3959 C C . TYR B 1 233 ? 5.219 -20.828 13.914 1 87.5 233 TYR B C 1
ATOM 3961 O O . TYR B 1 233 ? 4.34 -20.156 14.469 1 87.5 233 TYR B O 1
ATOM 3969 N N . ILE B 1 234 ? 6.387 -21.062 14.438 1 88.62 234 ILE B N 1
ATOM 3970 C CA . ILE B 1 234 ? 6.809 -20.328 15.625 1 88.62 234 ILE B CA 1
ATOM 3971 C C . ILE B 1 234 ? 8.086 -19.547 15.328 1 88.62 234 ILE B C 1
ATOM 3973 O O . ILE B 1 234 ? 8.945 -20.016 14.57 1 88.62 234 ILE B O 1
ATOM 3977 N N . PRO B 1 235 ? 8.211 -18.391 15.898 1 89.38 235 PRO B N 1
ATOM 3978 C CA . PRO B 1 235 ? 9.438 -17.609 15.711 1 89.38 235 PRO B CA 1
ATOM 3979 C C . PRO B 1 235 ? 10.672 -18.297 16.297 1 89.38 235 PRO B C 1
ATOM 3981 O O . PRO B 1 235 ? 10.57 -18.953 17.344 1 89.38 235 PRO B O 1
ATOM 3984 N N . VAL B 1 236 ? 11.844 -18.203 15.57 1 88.31 236 VAL B N 1
ATOM 3985 C CA . VAL B 1 236 ? 13.07 -18.812 16.078 1 88.31 236 VAL B CA 1
ATOM 3986 C C . VAL B 1 236 ? 14.172 -17.75 16.141 1 88.31 236 VAL B C 1
ATOM 3988 O O . VAL B 1 236 ? 14.227 -16.844 15.297 1 88.31 236 VAL B O 1
ATOM 3991 N N . GLU B 1 237 ? 14.961 -17.609 17.25 1 76.06 237 GLU B N 1
ATOM 3992 C CA . GLU B 1 237 ? 16.094 -16.703 17.375 1 76.06 237 GLU B CA 1
ATOM 3993 C C . GLU B 1 237 ? 17.297 -17.203 16.562 1 76.06 237 GLU B C 1
ATOM 3995 O O . GLU B 1 237 ? 17.516 -18.406 16.453 1 76.06 237 GLU B O 1
ATOM 4000 N N . ILE B 1 238 ? 17.891 -16.453 15.664 1 62.66 238 ILE B N 1
ATOM 4001 C CA . ILE B 1 238 ? 18.984 -16.75 14.75 1 62.66 238 ILE B CA 1
ATOM 4002 C C . ILE B 1 238 ? 20.125 -17.422 15.516 1 62.66 238 ILE B C 1
ATOM 4004 O O . ILE B 1 238 ? 20.75 -18.375 15.023 1 62.66 238 ILE B O 1
ATOM 4008 N N . ASP B 1 239 ? 20.625 -16.953 16.609 1 51.62 239 ASP B N 1
ATOM 4009 C CA . ASP B 1 239 ? 21.766 -17.578 17.281 1 51.62 239 ASP B CA 1
ATOM 4010 C C . ASP B 1 239 ? 21.531 -19.062 17.5 1 51.62 239 ASP B C 1
ATOM 4012 O O . ASP B 1 239 ? 22.484 -19.844 17.531 1 51.62 239 ASP B O 1
ATOM 4016 N N . SER B 1 240 ? 20.484 -19.453 17.719 1 42.25 240 SER B N 1
ATOM 4017 C CA . SER B 1 240 ? 20.25 -20.859 18.062 1 42.25 240 SER B CA 1
ATOM 4018 C C . SER B 1 240 ? 20.375 -21.766 16.844 1 42.25 240 SER B C 1
ATOM 4020 O O . SER B 1 240 ? 20.469 -22.984 16.984 1 42.25 240 SER B O 1
ATOM 4022 N N . VAL B 1 241 ? 20.188 -21.25 15.664 1 45.47 241 VAL B N 1
ATOM 4023 C CA . VAL B 1 241 ? 20.25 -22.094 14.477 1 45.47 241 VAL B CA 1
ATOM 4024 C C . VAL B 1 241 ? 21.719 -22.375 14.125 1 45.47 241 VAL B C 1
ATOM 4026 O O . VAL B 1 241 ? 22.047 -23.453 13.641 1 45.47 241 VAL B O 1
ATOM 4029 N N . LEU B 1 242 ? 22.641 -21.375 14.375 1 37.59 242 LEU B N 1
ATOM 4030 C CA . LEU B 1 242 ? 24.031 -21.672 14.062 1 37.59 242 LEU B CA 1
ATOM 4031 C C . LEU B 1 242 ? 24.594 -22.734 15.008 1 37.59 242 LEU B C 1
ATOM 4033 O O . LEU B 1 242 ? 25.609 -23.344 14.711 1 37.59 242 LEU B O 1
ATOM 4037 N N . VAL B 1 243 ? 24.25 -22.688 16.297 1 34.19 243 VAL B N 1
ATOM 4038 C CA . VAL B 1 243 ? 24.953 -23.609 17.188 1 34.19 243 VAL B CA 1
ATOM 4039 C C . VAL B 1 243 ? 24.656 -25.047 16.781 1 34.19 243 VAL B C 1
ATOM 4041 O O . VAL B 1 243 ? 25.516 -25.938 16.953 1 34.19 243 VAL B O 1
ATOM 4044 N N . ASN B 1 244 ? 23.359 -25.312 16.594 1 32.88 244 ASN B N 1
ATOM 4045 C CA . ASN B 1 244 ? 23.203 -26.766 16.484 1 32.88 244 ASN B CA 1
ATOM 4046 C C . ASN B 1 244 ? 23.812 -27.281 15.18 1 32.88 244 ASN B C 1
ATOM 4048 O O . ASN B 1 244 ? 23.562 -28.422 14.789 1 32.88 244 ASN B O 1
ATOM 4052 N N . SER B 1 245 ? 24.438 -26.469 14.391 1 32.31 245 SER B N 1
ATOM 4053 C CA . SER B 1 245 ? 25.094 -27.156 13.281 1 32.31 245 SER B CA 1
ATOM 4054 C C . SER B 1 245 ? 26.203 -28.078 13.781 1 32.31 245 SER B C 1
ATOM 4056 O O . SER B 1 245 ? 26.828 -28.797 13 1 32.31 245 SER B O 1
ATOM 4058 N N . THR B 1 246 ? 26.766 -27.797 14.93 1 32.66 246 THR B N 1
ATOM 4059 C CA . THR B 1 246 ? 27.781 -28.828 15.164 1 32.66 246 THR B CA 1
ATOM 4060 C C . THR B 1 246 ? 27.125 -30.188 15.359 1 32.66 246 THR B C 1
ATOM 4062 O O . THR B 1 246 ? 27.562 -31.188 14.773 1 32.66 246 THR B O 1
ATOM 4065 N N . GLY B 1 247 ? 26.812 -30.656 16.672 1 30.69 247 GLY B N 1
ATOM 4066 C CA . GLY B 1 247 ? 26.625 -32.031 17.094 1 30.69 247 GLY B CA 1
ATOM 4067 C C . GLY B 1 247 ? 25.25 -32.594 16.75 1 30.69 247 GLY B C 1
ATOM 4068 O O . GLY B 1 247 ? 24.938 -33.719 17.062 1 30.69 247 GLY B O 1
ATOM 4069 N N . VAL B 1 248 ? 24.188 -31.766 16.891 1 28.42 248 VAL B N 1
ATOM 4070 C CA . VAL B 1 248 ? 22.984 -32.562 16.812 1 28.42 248 VAL B CA 1
ATOM 4071 C C . VAL B 1 248 ? 22.844 -33.156 15.414 1 28.42 248 VAL B C 1
ATOM 4073 O O . VAL B 1 248 ? 22.844 -32.438 14.422 1 28.42 248 VAL B O 1
ATOM 4076 N N . SER B 1 249 ? 23.344 -34.344 15.281 1 29.02 249 SER B N 1
ATOM 4077 C CA . SER B 1 249 ? 23 -35.312 14.242 1 29.02 249 SER B CA 1
ATOM 4078 C C . SER B 1 249 ? 21.562 -35.156 13.797 1 29.02 249 SER B C 1
ATOM 4080 O O . SER B 1 249 ? 20.641 -35.188 14.617 1 29.02 249 SER B O 1
ATOM 4082 N N . THR B 1 250 ? 21.328 -34.25 12.914 1 29.95 250 THR B N 1
ATOM 4083 C CA . THR B 1 250 ? 20.031 -34.25 12.242 1 29.95 250 THR B CA 1
ATOM 4084 C C . THR B 1 250 ? 19.484 -35.656 12.102 1 29.95 250 THR B C 1
ATOM 4086 O O . THR B 1 250 ? 19.906 -36.406 11.227 1 29.95 250 THR B O 1
ATOM 4089 N N . CYS B 1 251 ? 19.406 -36.281 13.219 1 26.38 251 CYS B N 1
ATOM 4090 C CA . CYS B 1 251 ? 18.703 -37.562 13.094 1 26.38 251 CYS B CA 1
ATOM 4091 C C . CYS B 1 251 ? 17.391 -37.375 12.336 1 26.38 251 CYS B C 1
ATOM 4093 O O . CYS B 1 251 ? 16.375 -36.969 12.906 1 26.38 251 CYS B O 1
ATOM 4095 N N . VAL B 1 252 ? 17.453 -36.656 11.188 1 31.61 252 VAL B N 1
ATOM 4096 C CA . VAL B 1 252 ? 16.344 -36.875 10.273 1 31.61 252 VAL B CA 1
ATOM 4097 C C . VAL B 1 252 ? 16.031 -38.375 10.227 1 31.61 252 VAL B C 1
ATOM 4099 O O . VAL B 1 252 ? 16.922 -39.188 9.969 1 31.61 252 VAL B O 1
ATOM 4102 N N . ARG B 1 253 ? 15.242 -38.812 11.023 1 33.03 253 ARG B N 1
ATOM 4103 C CA . ARG B 1 253 ? 14.758 -40.156 10.672 1 33.03 253 ARG B CA 1
ATOM 4104 C C . ARG B 1 253 ? 14.68 -40.344 9.156 1 33.03 253 ARG B C 1
ATOM 4106 O O . ARG B 1 253 ? 14.617 -39.344 8.414 1 33.03 253 ARG B O 1
ATOM 4113 N N . SER B 1 254 ? 14.703 -41.562 8.539 1 31.62 254 SER B N 1
ATOM 4114 C CA . SER B 1 254 ? 14.852 -42.125 7.195 1 31.62 254 SER B CA 1
ATOM 4115 C C . SER B 1 254 ? 14.094 -41.281 6.164 1 31.62 254 SER B C 1
ATOM 4117 O O . SER B 1 254 ? 14.664 -40.875 5.156 1 31.62 254 SER B O 1
ATOM 4119 N N . GLY B 1 255 ? 12.695 -41.562 5.715 1 36.12 255 GLY B N 1
ATOM 4120 C CA . GLY B 1 255 ? 12.078 -41.688 4.402 1 36.12 255 GLY B CA 1
ATOM 4121 C C . GLY B 1 255 ? 11.633 -40.344 3.83 1 36.12 255 GLY B C 1
ATOM 4122 O O . GLY B 1 255 ? 11.25 -40.281 2.66 1 36.12 255 GLY B O 1
ATOM 4123 N N . GLY B 1 256 ? 10.875 -39.312 4.574 1 41.47 256 GLY B N 1
ATOM 4124 C CA . GLY B 1 256 ? 10.117 -38.406 3.744 1 41.47 256 GLY B CA 1
ATOM 4125 C C . GLY B 1 256 ? 10.945 -37.25 3.199 1 41.47 256 GLY B C 1
ATOM 4126 O O . GLY B 1 256 ? 11.766 -36.688 3.922 1 41.47 256 GLY B O 1
ATOM 4127 N N . VAL B 1 257 ? 11.383 -37.156 1.949 1 48.06 257 VAL B N 1
ATOM 4128 C CA . VAL B 1 257 ? 12.07 -36.156 1.137 1 48.06 257 VAL B CA 1
ATOM 4129 C C . VAL B 1 257 ? 11.562 -34.75 1.5 1 48.06 257 VAL B C 1
ATOM 4131 O O . VAL B 1 257 ? 10.359 -34.5 1.428 1 48.06 257 VAL B O 1
ATOM 4134 N N . ILE B 1 258 ? 12.281 -34 2.287 1 57.62 258 ILE B N 1
ATOM 4135 C CA . ILE B 1 258 ? 11.922 -32.594 2.549 1 57.62 258 ILE B CA 1
ATOM 4136 C C . ILE B 1 258 ? 11.844 -31.844 1.23 1 57.62 258 ILE B C 1
ATOM 4138 O O . ILE B 1 258 ? 12.852 -31.672 0.541 1 57.62 258 ILE B O 1
ATOM 4142 N N . LYS B 1 259 ? 10.664 -31.531 0.815 1 72.31 259 LYS B N 1
ATOM 4143 C CA . LYS B 1 259 ? 10.414 -30.781 -0.415 1 72.31 259 LYS B CA 1
ATOM 4144 C C . LYS B 1 259 ? 10.773 -29.312 -0.242 1 72.31 259 LYS B C 1
ATOM 4146 O O . LYS B 1 259 ? 10.602 -28.75 0.843 1 72.31 259 LYS B O 1
ATOM 4151 N N . GLY B 1 260 ? 11.531 -28.656 -1.118 1 79.5 260 GLY B N 1
ATOM 4152 C CA . GLY B 1 260 ? 11.906 -27.25 -1.136 1 79.5 260 GLY B CA 1
ATOM 4153 C C . GLY B 1 260 ? 10.711 -26.328 -1.123 1 79.5 260 GLY B C 1
ATOM 4154 O O . GLY B 1 260 ? 9.578 -26.75 -1.357 1 79.5 260 GLY B O 1
ATOM 4155 N N . SER B 1 261 ? 10.992 -25.156 -0.719 1 88.94 261 SER B N 1
ATOM 4156 C CA . SER B 1 261 ? 9.961 -24.125 -0.692 1 88.94 261 SER B CA 1
ATOM 4157 C C . SER B 1 261 ? 9.336 -23.922 -2.07 1 88.94 261 SER B C 1
ATOM 4159 O O . SER B 1 261 ? 10.039 -23.969 -3.086 1 88.94 261 SER B O 1
ATOM 4161 N N . SER B 1 262 ? 8.086 -23.766 -2.07 1 93.12 262 SER B N 1
ATOM 4162 C CA . SER B 1 262 ? 7.371 -23.516 -3.314 1 93.12 262 SER B CA 1
ATOM 4163 C C . SER B 1 262 ? 7.262 -22.016 -3.592 1 93.12 262 SER B C 1
ATOM 4165 O O . SER B 1 262 ? 6.703 -21.609 -4.613 1 93.12 262 SER B O 1
ATOM 4167 N N . HIS B 1 263 ? 7.77 -21.203 -2.73 1 97.75 263 HIS B N 1
ATOM 4168 C CA . HIS B 1 263 ? 7.672 -19.766 -2.914 1 97.75 263 HIS B CA 1
ATOM 4169 C C . HIS B 1 263 ? 8.406 -19.312 -4.172 1 97.75 263 HIS B C 1
ATOM 4171 O O . HIS B 1 263 ? 9.523 -19.766 -4.438 1 97.75 263 HIS B O 1
ATOM 4177 N N . CYS B 1 264 ? 7.773 -18.484 -4.973 1 98.38 264 CYS B N 1
ATOM 4178 C CA . CYS B 1 264 ? 8.336 -18.094 -6.262 1 98.38 264 CYS B CA 1
ATOM 4179 C C . CYS B 1 264 ? 7.555 -16.938 -6.863 1 98.38 264 CYS B C 1
ATOM 4181 O O . CYS B 1 264 ? 6.605 -16.438 -6.258 1 98.38 264 CYS B O 1
ATOM 4183 N N . ILE B 1 265 ? 8.039 -16.438 -7.938 1 98.81 265 ILE B N 1
ATOM 4184 C CA . ILE B 1 265 ? 7.336 -15.461 -8.766 1 98.81 265 ILE B CA 1
ATOM 4185 C C . ILE B 1 265 ? 7.07 -16.047 -10.148 1 98.81 265 ILE B C 1
ATOM 4187 O O . ILE B 1 265 ? 7.988 -16.547 -10.805 1 98.81 265 ILE B O 1
ATOM 4191 N N . ILE B 1 266 ? 5.848 -16.016 -10.523 1 98.56 266 ILE B N 1
ATOM 4192 C CA . ILE B 1 266 ? 5.414 -16.547 -11.805 1 98.56 266 ILE B CA 1
ATOM 4193 C C . ILE B 1 266 ? 4.969 -15.406 -12.711 1 98.56 266 ILE B C 1
ATOM 4195 O O . ILE B 1 266 ? 4.309 -14.469 -12.266 1 98.56 266 ILE B O 1
ATOM 4199 N N . GLY B 1 267 ? 5.371 -15.461 -13.992 1 98.38 267 GLY B N 1
ATOM 4200 C CA . GLY B 1 267 ? 4.961 -14.484 -14.992 1 98.38 267 GLY B CA 1
ATOM 4201 C C . GLY B 1 267 ? 3.947 -15.031 -15.977 1 98.38 267 GLY B C 1
ATOM 4202 O O . GLY B 1 267 ? 4.008 -16.203 -16.359 1 98.38 267 GLY B O 1
ATOM 4203 N N . PHE B 1 268 ? 3.018 -14.227 -16.312 1 98.62 268 PHE B N 1
ATOM 4204 C CA . PHE B 1 268 ? 2.023 -14.5 -17.344 1 98.62 268 PHE B CA 1
ATOM 4205 C C . PHE B 1 268 ? 2.09 -13.453 -18.453 1 98.62 268 PHE B C 1
ATOM 4207 O O . PHE B 1 268 ? 2.266 -12.266 -18.188 1 98.62 268 PHE B O 1
ATOM 4214 N N . VAL B 1 269 ? 1.983 -13.906 -19.688 1 98.12 269 VAL B N 1
ATOM 4215 C CA . VAL B 1 269 ? 2.09 -13 -20.812 1 98.12 269 VAL B CA 1
ATOM 4216 C C . VAL B 1 269 ? 0.962 -13.273 -21.812 1 98.12 269 VAL B C 1
ATOM 4218 O O . VAL B 1 269 ? 0.61 -14.43 -22.062 1 98.12 269 VAL B O 1
ATOM 4221 N N . SER B 1 270 ? 0.401 -12.195 -22.281 1 96.62 270 SER B N 1
ATOM 4222 C CA . SER B 1 270 ? -0.543 -12.312 -23.391 1 96.62 270 SER B CA 1
ATOM 4223 C C . SER B 1 270 ? 0.157 -12.141 -24.734 1 96.62 270 SER B C 1
ATOM 4225 O O . SER B 1 270 ? 1.081 -11.336 -24.859 1 96.62 270 SER B O 1
ATOM 4227 N N . ASP B 1 271 ? -0.207 -12.961 -25.703 1 87.19 271 ASP B N 1
ATOM 4228 C CA . ASP B 1 271 ? 0.39 -12.891 -27.031 1 87.19 271 ASP B CA 1
ATOM 4229 C C . ASP B 1 271 ? -0.309 -11.844 -27.891 1 87.19 271 ASP B C 1
ATOM 4231 O O . ASP B 1 271 ? -1.503 -11.586 -27.719 1 87.19 271 ASP B O 1
#

pLDDT: mean 88.25, std 16.64, range [26.22, 98.88]

Nearest PDB structures (foldseek):
  5ejj-assembly3_B-2  TM=4.899E-01  e=7.435E-03  Caenorhabditis elegans
  5xda-assembly1_A  TM=5.153E-01  e=4.927E-02  Caenorhabditis elegans
  5b82-assembly1_A  TM=3.205E-01  e=5.403E+00  Thermosynechococcus vestitus BP-1
  5k7z-assembly2_C  TM=2.144E-01  e=7.330E+00  Myxococcus xanthus DK 1622
  5ejj-assembly3_B-2  TM=4.899E-01  e=1.012E-02  Caenorhabditis elegans

Organism: Giardia intestinalis (strain ATCC 50803 / WB clone C6) (NCBI:txid184922)

Foldseek 3Di:
DDKDFQKDFDCLQLVLQAAADAVQCQLLSNLSSFLCQQPVDNDHSVNLCCQLPVPDPDDSNPDNCNVQDAPVSSQVSNVSVCVVVVFDKHKAFLAFCFFPRHDPDDLLVSVVVVRVQLVDSFKWKWWDFDSHIWTFRMKHQADPDPPFPQRIWAQDDPVSRFIWGDGPVRDDTHTGDQQRIWTWIAGRHDPDDRIDIFGSVQSVQQRPDWPQWGGGRSCNVQPIWGQDPVRDTHRDDPVVVVVVVPPPPCPPPDDDPRGTDSTGMMMMGGD/DDKDFQKDFDCLQLVLQAAADAVQCQLLSNLSSFLCQQPVDNDHSVNLCCQLPVPDPDDSNPDNCNVQDAPVSSQVSNVSVCVVVVFDKHKAFLAFCFFPRHDPDDLLVSVVVVSVQLVDSFKWKWWDFDSHIWTFRMKHQADPDPPQFDRIWAQDDPVSRFIWTDGPVRDDTHTGDQQRIWTWIAGRHDPDDRIDIFGSVQSVQQRPDWPQWGGGRSCNVQPIWGQDPVRDTHRDDPVVVVVVVPPDPCPPPDDDPRGTDSTGMMMMGGD

Secondary structure (DSSP, 8-state):
--EEESEEE-HHHHTT---SPPTT-HHHHHHHHHHHHHHT----HHHHHHHH-TT--S-GGG---GGG--HHHHHHHHHHHHHHHT--EEEEEEE--SSTT-----HHHHHHHHHHHHT-TTEEEEEEETTEEEEEEEEEE--SSSSS---EEEEESTTS-EEEEPPTTSPPPEE--GGGEEEEEE---TTS-SEEEEEHHHHHHHHHPPTTEEE-TT-GGG-EEEE-TTS-EEE--THHHHHTTTT------SS---PPP--EEEEEEE-/--EEESEEE-HHHHTT---SPPTT-HHHHHHHHHHHHHHT----HHHHHHHH-TT--S-GGG---GGG--HHHHHHHHHHHHHHHT--EEEEEEE--SSTT-----HHHHHHHHHHHHT-TTEEEEEEETTEEEEEEEEEE--SSSS-EEEEEEEESTTS-EEEEEETTS-PPEE--GGGEEEEEE--STTS-SEEEEEHHHHHHHHHPPTTEEE-TT-GGG-EEEE-TTS-EEE--THHHHHTTSS------SS---PPP--EEEEEEE-

InterPro domains:
  IPR060383 BIVM [PF28452] (6-231)

Radius of gyration: 24.85 Å; Cα contacts (8 Å, |Δi|>4): 1085; chains: 2; bounding box: 60×76×71 Å

Solvent-accessible surface area (backbone atoms only — not comparable to full-atom values): 29428 Å² total; per-residue (Å²): 127,74,76,38,68,30,56,47,72,45,63,64,47,58,72,35,52,38,49,21,33,48,56,56,25,40,57,58,24,48,48,44,12,45,50,19,38,50,65,74,51,84,68,46,67,66,59,50,46,49,69,78,39,69,81,63,81,67,59,65,75,75,37,76,42,50,87,68,56,47,74,66,44,52,50,50,50,50,47,50,50,22,60,74,72,73,50,59,59,52,68,47,76,61,36,23,71,35,56,95,76,38,40,90,65,51,74,46,46,33,49,50,53,50,56,53,38,74,73,33,86,45,40,42,39,40,35,35,48,77,94,45,48,33,32,52,38,31,34,41,54,50,52,95,52,51,62,70,76,38,66,34,25,38,53,32,69,96,82,48,37,42,49,26,38,38,38,69,83,68,49,78,60,40,77,62,55,52,75,34,29,28,39,26,33,37,38,30,50,70,91,48,56,48,40,35,44,35,36,45,47,40,51,48,45,29,33,62,33,50,63,69,36,40,28,39,48,93,46,59,90,57,43,46,26,33,62,45,94,82,82,40,71,42,69,51,69,69,72,64,60,65,59,52,65,69,73,63,67,78,70,65,74,89,82,82,78,83,68,50,38,80,27,30,32,36,36,38,34,46,110,126,74,76,37,66,30,56,48,71,45,63,64,48,59,72,36,52,39,49,21,34,48,56,57,25,41,59,59,24,49,48,43,12,45,50,18,39,51,65,73,52,84,68,48,64,66,58,49,45,49,68,79,38,70,82,62,81,67,58,64,77,75,38,77,43,50,87,68,54,45,76,67,44,53,49,50,50,51,47,51,52,23,60,74,71,72,50,58,59,52,66,48,74,62,36,24,72,35,58,93,75,36,43,89,66,49,75,46,47,33,49,49,52,50,56,52,37,74,74,36,85,44,41,43,40,39,35,36,48,76,93,46,48,34,32,53,38,31,36,40,54,51,50,95,47,53,66,70,67,29,67,33,24,35,53,33,68,97,83,48,37,41,48,26,38,36,35,68,83,68,49,79,59,40,78,62,54,50,78,36,30,28,37,28,33,37,38,30,50,71,88,48,57,48,41,37,43,33,34,46,46,39,50,49,45,28,33,63,34,50,64,69,37,41,29,42,46,93,47,59,89,56,44,46,25,33,61,45,93,82,84,42,71,43,70,51,69,67,74,64,61,64,58,50,65,69,73,62,69,76,71,64,74,90,81,81,78,82,70,51,36,80,25,30,32,36,35,37,34,47,111